Protein AF-A0A352WS04-F1 (afdb_monomer)

Mean predicted aligned error: 9.34 Å

Radius of gyration: 24.3 Å; Cα contacts (8 Å, |Δi|>4): 1238; chains: 1; bounding box: 63×73×70 Å

Sequence (441 aa):
SKTFYGIQNDFSSGEVSIPLNLPVKQGILLGFDGINWIYSYTLDSGSLLPIGPIYTYEANTTVKLPKCNLLLTGLHGNPDLAFYAWADKDGTFYYENDTVTVTERLTLTAVWAAVMSIDPTYGGGDSNGTAAKPYTSFNNAYLAMDSLLDTFSCKAAAFRFVGNQVWNLDDNTGSIYTYSSNQTYTDYQAKLMNLGVPVLYTANSDSTVVTLTSPGSVFYLAYNSDTMFDNITIEANTRKETRFMLGNYDYIFGTDFTFLTTYRTIGVDFSSTAKKNTTVRLYGGNFAFVYLGSSTSTRTCNLIIGDGISTPAVTNLTLGNLGAKNDNDVTIHSGTITNLIFAYIGTAQNVSANMTVTVKGGTIGYIKDYYFAYSTYGHMINSIRSLIFDGYTGQFTYQHLNIGTAAGVYGDYANGLDNVYCINGSSVKILSSPIYLKANP

pLDDT: mean 82.79, std 17.56, range [33.41, 98.62]

Secondary structure (DSSP, 8-state):
---EEEE---SSS---EEEE-----S----EE-SSSEE---BPPTT-SS-B--EEEE-TTEEEEPPP---EE--GGGPPPEEEEEEEETT--EE-TT-EEEESS-EEEEEEEEEEEEE-TT---S---SSTTS-BSSHHHHHHHHHHHHTTS--SEEEEEE-SSEEEETT--GGG-EEEE--SS-SS-EEEEPP-SS-EEEEESSTT-EEEEEESSS--EEE-SS-EEE-SEEEEEEESSSEEEE-SSS-EEE-TTEEEE-SS--EEEE-TT--SSEEEEEESS-EEEEEE---SSS-EEEEEEE--SS---EEEEEES--SSS-EEEEEEE-SSEEEEEE-S-SSSS----EEEEEEE-SSEEEEEES-SSS---S-TTTT-EEEEEEES-EEEEEEE---BT-STTS---B---BSEEEEETT-EEEE-SSPPPBP---

Structure (mmCIF, N/CA/C/O backbone):
data_AF-A0A352WS04-F1
#
_entry.id   AF-A0A352WS04-F1
#
loop_
_atom_site.group_PDB
_atom_site.id
_atom_site.type_symbol
_atom_site.label_atom_id
_atom_site.label_alt_id
_atom_site.label_comp_id
_atom_site.label_asym_id
_atom_site.label_entity_id
_atom_site.label_seq_id
_atom_site.pdbx_PDB_ins_code
_atom_site.Cartn_x
_atom_site.Cartn_y
_atom_site.Cartn_z
_atom_site.occupancy
_atom_site.B_iso_or_equiv
_atom_site.auth_seq_id
_atom_site.auth_comp_id
_atom_site.auth_asym_id
_atom_site.auth_atom_id
_atom_site.pdbx_PDB_model_num
ATOM 1 N N . SER A 1 1 ? -22.253 -28.556 28.122 1.00 35.38 1 SER A N 1
ATOM 2 C CA . SER A 1 1 ? -20.868 -28.913 27.763 1.00 35.38 1 SER A CA 1
ATOM 3 C C . SER A 1 1 ? -20.864 -29.359 26.312 1.00 35.38 1 SER A C 1
ATOM 5 O O . SER A 1 1 ? -21.661 -30.215 25.955 1.00 35.38 1 SER A O 1
ATOM 7 N N . LYS A 1 2 ? -20.064 -28.729 25.447 1.00 36.16 2 LYS A N 1
ATOM 8 C CA . LYS A 1 2 ? -19.828 -29.236 24.087 1.00 36.16 2 LYS A CA 1
ATOM 9 C C . LYS A 1 2 ? -18.553 -30.078 24.147 1.00 36.16 2 LYS A C 1
ATOM 11 O O . LYS A 1 2 ? -17.541 -29.578 24.629 1.00 36.16 2 LYS A O 1
ATOM 16 N N . THR A 1 3 ? -18.629 -31.345 23.753 1.00 35.47 3 THR A N 1
ATOM 17 C CA . THR A 1 3 ? -17.468 -32.243 23.675 1.00 35.47 3 THR A CA 1
ATOM 18 C C . THR A 1 3 ? -16.726 -31.956 22.374 1.00 35.47 3 THR A C 1
ATOM 20 O O . THR A 1 3 ? -17.348 -31.970 21.313 1.00 35.47 3 THR A O 1
ATOM 23 N N . PHE A 1 4 ? -15.427 -31.674 22.457 1.00 42.59 4 PHE A N 1
ATOM 24 C CA . PHE A 1 4 ? -14.572 -31.421 21.295 1.00 42.59 4 PHE A CA 1
ATOM 25 C C . PHE A 1 4 ? -13.685 -32.637 21.008 1.00 42.59 4 PHE A C 1
ATOM 27 O O . PHE A 1 4 ? -13.280 -33.353 21.927 1.00 42.59 4 PHE A O 1
ATOM 34 N N . TYR A 1 5 ? -13.378 -32.852 19.731 1.00 39.78 5 TYR A N 1
ATOM 35 C CA . TYR A 1 5 ? -12.506 -33.924 19.258 1.00 39.78 5 TYR A CA 1
ATOM 36 C C . TYR A 1 5 ? -11.221 -33.306 18.707 1.00 39.78 5 TYR A C 1
ATOM 38 O O . TYR A 1 5 ? -11.287 -32.393 17.888 1.00 39.78 5 TYR A O 1
ATOM 46 N N . GLY A 1 6 ? -10.070 -33.778 19.184 1.00 40.03 6 GLY A N 1
ATOM 47 C CA . GLY A 1 6 ? -8.765 -33.459 18.604 1.00 40.03 6 GLY A CA 1
ATOM 48 C C . GLY A 1 6 ? -8.324 -34.535 17.609 1.00 40.03 6 GLY A C 1
ATOM 49 O O . GLY A 1 6 ? -8.808 -35.670 17.664 1.00 40.03 6 GLY A O 1
ATOM 50 N N . ILE A 1 7 ? -7.385 -34.182 16.728 1.00 41.97 7 ILE A N 1
ATOM 51 C CA . ILE A 1 7 ? -6.683 -35.121 15.842 1.00 41.97 7 ILE A CA 1
ATOM 52 C C . ILE A 1 7 ? -5.253 -35.265 16.371 1.00 41.97 7 ILE A C 1
ATOM 54 O O . ILE A 1 7 ? -4.515 -34.284 16.443 1.00 41.97 7 ILE A O 1
ATOM 58 N N . GLN A 1 8 ? -4.861 -36.476 16.771 1.00 40.34 8 GLN A N 1
ATOM 59 C CA . GLN A 1 8 ? -3.458 -36.804 17.029 1.00 40.34 8 GLN A CA 1
ATOM 60 C C . GLN A 1 8 ? -2.796 -37.075 15.676 1.00 40.34 8 GLN A C 1
ATOM 62 O O . GLN A 1 8 ? -3.127 -38.069 15.037 1.00 40.34 8 GLN A O 1
ATOM 67 N N . ASN A 1 9 ? -1.914 -36.183 15.221 1.00 46.69 9 ASN A N 1
ATOM 68 C CA . ASN A 1 9 ? -1.273 -36.305 13.912 1.00 46.69 9 ASN A CA 1
ATOM 69 C C . ASN A 1 9 ? 0.219 -36.658 14.057 1.00 46.69 9 ASN A C 1
ATOM 71 O O . ASN A 1 9 ? 0.970 -35.900 14.670 1.00 46.69 9 ASN A O 1
ATOM 75 N N . ASP A 1 10 ? 0.635 -37.792 13.484 1.00 45.03 10 ASP A N 1
ATOM 76 C CA . ASP A 1 10 ? 2.040 -38.157 13.227 1.00 45.03 10 ASP A CA 1
ATOM 77 C C . ASP A 1 10 ? 2.341 -38.369 11.725 1.00 45.03 10 ASP A C 1
ATOM 79 O O . ASP A 1 10 ? 3.410 -38.858 11.363 1.00 45.03 10 ASP A O 1
ATOM 83 N N . PHE A 1 11 ? 1.416 -37.964 10.846 1.00 41.91 11 PHE A N 1
ATOM 84 C CA . PHE A 1 11 ? 1.462 -38.118 9.390 1.00 41.91 11 PHE A CA 1
ATOM 85 C C . PHE A 1 11 ? 1.582 -39.573 8.884 1.00 41.91 11 PHE A C 1
ATOM 87 O O . PHE A 1 11 ? 2.083 -39.800 7.780 1.00 41.91 11 PHE A O 1
ATOM 94 N N . SER A 1 12 ? 1.081 -40.565 9.631 1.00 39.47 12 SER A N 1
ATOM 95 C CA . SER A 1 12 ? 0.892 -41.944 9.151 1.00 39.47 12 SER A CA 1
ATOM 96 C C . SER A 1 12 ? -0.594 -42.321 8.980 1.00 39.47 12 SER A C 1
ATOM 98 O O . SER A 1 12 ? -1.491 -41.709 9.558 1.00 39.47 12 SER A O 1
ATOM 100 N N . SER A 1 13 ? -0.892 -43.317 8.132 1.00 42.56 13 SER A N 1
ATOM 101 C CA . SER A 1 13 ? -2.269 -43.766 7.879 1.00 42.56 13 SER A CA 1
ATOM 102 C C . SER A 1 13 ? -2.847 -44.504 9.094 1.00 42.56 13 SER A C 1
ATOM 104 O O . SER A 1 13 ? -2.429 -45.627 9.380 1.00 42.56 13 SER A O 1
ATOM 106 N N . GLY A 1 14 ? -3.835 -43.906 9.766 1.00 44.44 14 GLY A N 1
ATOM 107 C CA . GLY A 1 14 ? -4.525 -44.522 10.908 1.00 44.44 14 GLY A CA 1
ATOM 108 C C . GLY A 1 14 ? -5.168 -43.531 11.882 1.00 44.44 14 GLY A C 1
ATOM 109 O O . GLY A 1 14 ? -5.198 -43.802 13.077 1.00 44.44 14 GLY A O 1
ATOM 110 N N . GLU A 1 15 ? -5.642 -42.379 11.400 1.00 49.22 15 GLU A N 1
ATOM 111 C CA . GLU A 1 15 ? -6.114 -41.278 12.249 1.00 49.22 15 GLU A CA 1
ATOM 112 C C . GLU A 1 15 ? -7.290 -41.693 13.148 1.00 49.22 15 GLU A C 1
ATOM 114 O O . GLU A 1 15 ? -8.311 -42.207 12.684 1.00 49.22 15 GLU A O 1
ATOM 119 N N . VAL A 1 16 ? -7.158 -41.435 14.452 1.00 41.41 16 VAL A N 1
ATOM 120 C CA . VAL A 1 16 ? -8.208 -41.689 15.444 1.00 41.41 16 VAL A CA 1
ATOM 121 C C . VAL A 1 16 ? -8.626 -40.363 16.068 1.00 41.41 16 VAL A C 1
ATOM 123 O O . VAL A 1 16 ? -7.800 -39.625 16.606 1.00 41.41 16 VAL A O 1
ATOM 126 N N . SER A 1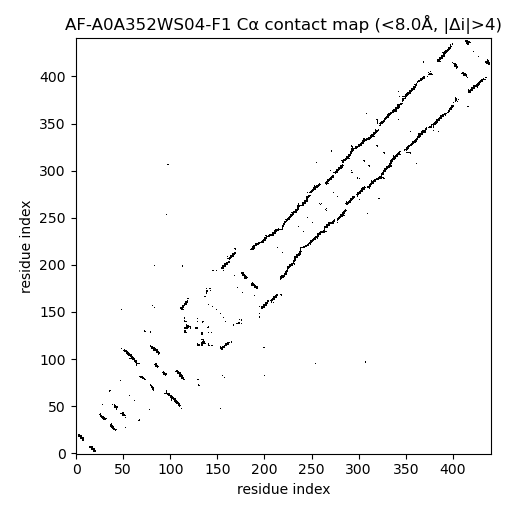 17 ? -9.923 -40.058 16.024 1.00 42.09 17 SER A N 1
ATOM 127 C CA . SER A 1 17 ? -10.487 -38.921 16.752 1.00 42.09 17 SER A CA 1
ATOM 128 C C . SER A 1 17 ? -10.456 -39.208 18.252 1.00 42.09 17 SER A C 1
ATOM 130 O O . SER A 1 17 ? -11.071 -40.171 18.714 1.00 42.09 17 SER A O 1
ATOM 132 N N . ILE A 1 18 ? -9.781 -38.359 19.025 1.00 43.59 18 ILE A N 1
ATOM 133 C CA . ILE A 1 18 ? -9.734 -38.474 20.487 1.00 43.59 18 ILE A CA 1
ATOM 134 C C . ILE A 1 18 ? -10.615 -37.395 21.126 1.00 43.59 18 ILE A C 1
ATOM 136 O O . ILE A 1 18 ? -10.429 -36.206 20.847 1.00 43.59 18 ILE A O 1
ATOM 140 N N . PRO A 1 19 ? -11.579 -37.771 21.989 1.00 38.88 19 PRO A N 1
ATOM 141 C CA . PRO A 1 19 ? -12.351 -36.803 22.753 1.00 38.88 19 PRO A CA 1
ATOM 142 C C . PRO A 1 19 ? -11.431 -36.093 23.750 1.00 38.88 19 PRO A C 1
ATOM 144 O O . PRO A 1 19 ? -10.864 -36.709 24.655 1.00 38.88 19 PRO A O 1
ATOM 147 N N . LEU A 1 20 ? -11.297 -34.778 23.597 1.00 43.94 20 LEU A N 1
ATOM 148 C CA . LEU A 1 20 ? -10.552 -33.946 24.531 1.00 43.94 20 LEU A CA 1
ATOM 149 C C . LEU A 1 20 ? -11.453 -33.645 25.732 1.00 43.94 20 LEU A C 1
ATOM 151 O O . LEU A 1 20 ? -12.211 -32.676 25.739 1.00 43.94 20 LEU A O 1
ATOM 155 N N . ASN A 1 21 ? -11.361 -34.477 26.771 1.00 41.16 21 ASN A N 1
ATOM 156 C CA . ASN A 1 21 ? -11.923 -34.184 28.093 1.00 41.16 21 ASN A CA 1
ATOM 157 C C . ASN A 1 21 ? -11.025 -33.182 28.831 1.00 41.16 21 ASN A C 1
ATOM 159 O O . ASN A 1 21 ? -10.409 -33.489 29.850 1.00 41.16 21 ASN A O 1
ATOM 163 N N . LEU A 1 22 ? -10.934 -31.970 28.289 1.00 40.34 22 LEU A N 1
ATOM 164 C CA . LEU A 1 22 ? -10.298 -30.844 28.954 1.00 40.34 22 LEU A CA 1
ATOM 165 C C . LEU A 1 22 ? -11.398 -29.909 29.467 1.00 40.34 22 LEU A C 1
ATOM 167 O O . LEU A 1 22 ? -12.300 -29.556 28.701 1.00 40.34 22 LEU A O 1
ATOM 171 N N . PRO A 1 23 ? -11.355 -29.467 30.737 1.00 39.56 23 PRO A N 1
ATOM 172 C CA . PRO A 1 23 ? -12.089 -28.277 31.123 1.00 39.56 23 PRO A CA 1
ATOM 173 C C . PRO A 1 23 ? -11.495 -27.132 30.303 1.00 39.56 23 PRO A C 1
ATOM 175 O O . PRO A 1 23 ? -10.398 -26.665 30.600 1.00 39.56 23 PRO A O 1
ATOM 178 N N . VAL A 1 24 ? -12.170 -26.739 29.219 1.00 38.41 24 VAL A N 1
ATOM 179 C CA . VAL A 1 24 ? -11.729 -25.628 28.373 1.00 38.41 24 VAL A CA 1
ATOM 180 C C . VAL A 1 24 ? -11.725 -24.378 29.244 1.00 38.41 24 VAL A C 1
ATOM 182 O O . VAL A 1 24 ? -12.765 -23.775 29.503 1.00 38.41 24 VAL A O 1
ATOM 185 N N . LYS A 1 25 ? -10.544 -24.007 29.731 1.00 36.50 25 LYS A N 1
ATOM 186 C CA . LYS A 1 25 ? -10.261 -22.630 30.097 1.00 36.50 25 LYS A CA 1
ATOM 187 C C . LYS A 1 25 ? -9.987 -21.892 28.789 1.00 36.50 25 LYS A C 1
ATOM 189 O O . LYS A 1 25 ? -9.344 -22.439 27.895 1.00 36.50 25 LYS A O 1
ATOM 194 N N . GLN A 1 26 ? -10.502 -20.672 28.683 1.00 37.03 26 GLN A N 1
ATOM 195 C CA . GLN A 1 26 ? -10.000 -19.663 27.747 1.00 37.03 26 GLN A CA 1
ATOM 196 C C . GLN A 1 26 ? -8.457 -19.761 27.662 1.00 37.03 26 GLN A C 1
ATOM 198 O O . GLN A 1 26 ? -7.835 -19.914 28.710 1.00 37.03 26 GLN A O 1
ATOM 203 N N . GLY A 1 27 ? -7.857 -19.754 26.460 1.00 44.34 27 GLY A N 1
ATOM 204 C CA . GLY A 1 27 ? -6.394 -19.670 26.258 1.00 44.34 27 GLY A CA 1
ATOM 205 C C . GLY A 1 27 ? -5.633 -20.909 25.755 1.00 44.34 27 GLY A C 1
ATOM 206 O O . GLY A 1 27 ? -4.414 -20.954 25.877 1.00 44.34 27 GLY A O 1
ATOM 207 N N . ILE A 1 28 ? -6.296 -21.920 25.194 1.00 42.84 28 ILE A N 1
ATOM 208 C CA . ILE A 1 28 ? -5.657 -23.040 24.478 1.00 42.84 28 ILE A CA 1
ATOM 209 C C . ILE A 1 28 ? -5.677 -22.797 22.954 1.00 42.84 28 ILE A C 1
ATOM 211 O O . ILE A 1 28 ? -6.720 -22.474 22.382 1.00 42.84 28 ILE A O 1
ATOM 215 N N . LEU A 1 29 ? -4.542 -22.994 22.280 1.00 47.81 29 LEU A N 1
ATOM 216 C CA . LEU A 1 29 ? -4.452 -23.075 20.816 1.00 47.81 29 LEU A CA 1
ATOM 217 C C . LEU A 1 29 ? -5.239 -24.313 20.333 1.00 47.81 29 LEU A C 1
ATOM 219 O O . LEU A 1 29 ? -4.918 -25.425 20.745 1.00 47.81 29 LEU A O 1
ATOM 223 N N . LEU A 1 30 ? -6.277 -24.146 19.505 1.00 50.44 30 LEU A N 1
ATOM 224 C CA . LEU A 1 30 ? -7.203 -25.240 19.164 1.00 50.44 30 LEU A CA 1
ATOM 225 C C . LEU A 1 30 ? -6.839 -25.990 17.868 1.00 50.44 30 LEU A C 1
ATOM 227 O O . LEU A 1 30 ? -7.354 -27.085 17.657 1.00 50.44 30 LEU A O 1
ATOM 231 N N . GLY A 1 31 ? -5.939 -25.459 17.033 1.00 46.34 31 GLY A N 1
ATOM 232 C CA . GLY A 1 31 ? -5.367 -26.175 15.879 1.00 46.34 31 GLY A CA 1
ATOM 233 C C . GLY A 1 31 ? -5.249 -25.326 14.611 1.00 46.34 31 GLY A C 1
ATOM 234 O O . GLY A 1 31 ? -5.646 -24.169 14.603 1.00 46.34 31 GLY A O 1
ATOM 235 N N . PHE A 1 32 ? -4.696 -25.902 13.543 1.00 42.16 32 PHE A N 1
ATOM 236 C CA . PHE A 1 32 ? -4.651 -25.344 12.183 1.00 42.16 32 PHE A CA 1
ATOM 237 C C . PHE A 1 32 ? -5.457 -26.267 11.273 1.00 42.16 32 PHE A C 1
ATOM 239 O O . PHE A 1 32 ? -5.222 -27.474 11.293 1.00 42.16 32 PHE A O 1
ATOM 246 N N . ASP A 1 33 ? -6.398 -25.732 10.498 1.00 43.03 33 ASP A N 1
ATOM 247 C CA . ASP A 1 33 ? -7.238 -26.533 9.593 1.00 43.03 33 ASP A CA 1
ATOM 248 C C . ASP A 1 33 ? -6.635 -26.702 8.184 1.00 43.03 33 ASP A C 1
ATOM 250 O O . ASP A 1 33 ? -7.248 -27.314 7.312 1.00 43.03 33 ASP A O 1
ATOM 254 N N . GLY A 1 34 ? -5.425 -26.177 7.959 1.00 33.41 34 GLY A N 1
ATOM 255 C CA . GLY A 1 34 ? -4.768 -26.151 6.651 1.00 33.41 34 GLY A CA 1
ATOM 256 C C . GLY A 1 34 ? -4.892 -24.813 5.914 1.00 33.41 34 GLY A C 1
ATOM 257 O O . GLY A 1 34 ? -4.144 -24.586 4.966 1.00 33.41 34 GLY A O 1
ATOM 258 N N . ILE A 1 35 ? -5.789 -23.920 6.348 1.00 38.94 35 ILE A N 1
ATOM 259 C CA . ILE A 1 35 ? -6.034 -22.596 5.747 1.00 38.94 35 ILE A CA 1
ATOM 260 C C . ILE A 1 35 ? -6.119 -21.511 6.833 1.00 38.94 35 ILE A C 1
ATOM 262 O O . ILE A 1 35 ? -5.556 -20.429 6.677 1.00 38.94 35 ILE A O 1
ATOM 266 N N . ASN A 1 36 ? -6.775 -21.810 7.951 1.00 38.94 36 ASN A N 1
ATOM 267 C CA . ASN A 1 36 ? -7.009 -20.935 9.088 1.00 38.94 36 ASN A CA 1
ATOM 268 C C . ASN A 1 36 ? -6.587 -21.618 10.390 1.00 38.94 36 ASN A C 1
ATOM 270 O O . ASN A 1 36 ? -6.599 -22.842 10.543 1.00 38.94 36 ASN A O 1
ATOM 274 N N . TRP A 1 37 ? -6.245 -20.805 11.376 1.00 49.81 37 TRP A N 1
ATOM 275 C CA . TRP A 1 37 ? -6.007 -21.273 12.734 1.00 49.81 37 TRP A CA 1
ATOM 276 C C . TRP A 1 37 ? -7.288 -21.164 13.571 1.00 49.81 37 TRP A C 1
ATOM 278 O O . TRP A 1 37 ? -8.078 -20.232 13.431 1.00 49.81 37 TRP A O 1
ATOM 288 N N . ILE A 1 38 ? -7.473 -22.124 14.472 1.00 50.22 38 ILE A N 1
ATOM 289 C CA . ILE A 1 38 ? -8.548 -22.195 15.457 1.00 50.22 38 ILE A CA 1
ATOM 290 C C . ILE A 1 38 ? -7.964 -21.732 16.798 1.00 50.22 38 ILE A C 1
ATOM 292 O O . ILE A 1 38 ? -7.017 -22.325 17.325 1.00 50.22 38 ILE A O 1
ATOM 296 N N . TYR A 1 39 ? -8.528 -20.668 17.371 1.00 51.56 39 TYR A N 1
ATOM 297 C CA . TYR A 1 39 ? -7.959 -19.979 18.533 1.00 51.56 39 TYR A CA 1
ATOM 298 C C . TYR A 1 39 ? -8.853 -20.075 19.775 1.00 51.56 39 TYR A C 1
ATOM 300 O O . TYR A 1 39 ? -10.080 -20.071 19.674 1.00 51.56 39 TYR A O 1
ATOM 308 N N . SER A 1 40 ? -8.247 -20.043 20.964 1.00 46.97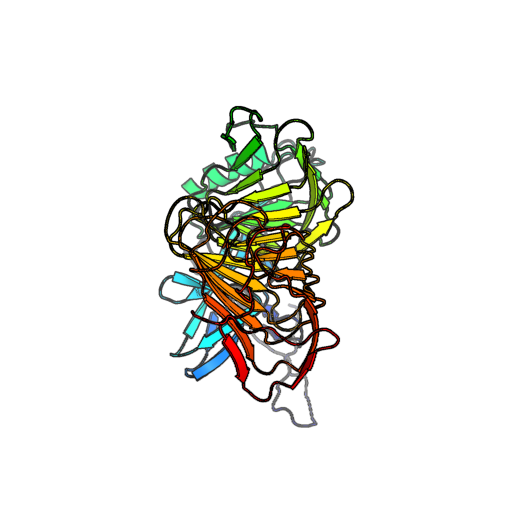 40 SER A N 1
ATOM 309 C CA . SER A 1 40 ? -8.909 -19.506 22.156 1.00 46.97 40 SER A CA 1
ATOM 310 C C . SER A 1 40 ? -7.958 -18.568 22.906 1.00 46.97 40 SER A C 1
ATOM 312 O O . SER A 1 40 ? -6.753 -18.798 22.939 1.00 46.97 40 SER A O 1
ATOM 314 N N . TYR A 1 41 ? -8.496 -17.484 23.462 1.00 49.88 41 TYR A N 1
ATOM 315 C CA . TYR A 1 41 ? -7.747 -16.398 24.106 1.00 49.88 41 TYR A CA 1
ATOM 316 C C . TYR A 1 41 ? -7.990 -16.404 25.620 1.00 49.88 41 TYR A C 1
ATOM 318 O O . TYR A 1 41 ? -9.112 -16.674 26.045 1.00 49.88 41 TYR A O 1
ATOM 326 N N . THR A 1 42 ? -6.972 -16.092 26.429 1.00 47.28 42 THR A N 1
ATOM 327 C CA . THR A 1 42 ? -7.119 -15.718 27.850 1.00 47.28 42 THR A CA 1
ATOM 328 C C . THR A 1 42 ? -7.073 -14.206 28.013 1.00 47.28 42 THR A C 1
ATOM 330 O O . THR A 1 42 ? -6.301 -13.520 27.347 1.00 47.28 42 THR A O 1
ATOM 333 N N . LEU A 1 43 ? -7.835 -13.694 28.976 1.00 50.94 43 LEU A N 1
ATOM 334 C CA . LEU A 1 43 ? -7.493 -12.457 29.671 1.00 50.94 43 LEU A CA 1
ATOM 335 C C . LEU A 1 43 ? -6.799 -12.879 30.969 1.00 50.94 43 LEU A C 1
ATOM 337 O O . LEU A 1 43 ? -7.402 -13.597 31.769 1.00 50.94 43 LEU A O 1
ATOM 341 N N . ASP A 1 44 ? -5.543 -12.480 31.182 1.00 51.31 44 ASP A N 1
ATOM 342 C CA . ASP A 1 44 ? -4.970 -12.557 32.530 1.00 51.31 44 ASP A CA 1
ATOM 343 C C . ASP A 1 44 ? -5.854 -11.733 33.470 1.00 51.31 44 ASP A C 1
ATOM 345 O O . ASP A 1 44 ? -6.400 -10.707 33.064 1.00 51.31 44 ASP A O 1
ATOM 349 N N . SER A 1 45 ? -6.004 -12.151 34.729 1.00 45.72 45 SER A N 1
ATOM 350 C CA . SER A 1 45 ? -6.955 -11.575 35.700 1.00 45.72 45 SER A CA 1
ATOM 351 C C . SER A 1 45 ? -6.708 -10.101 36.089 1.00 45.72 45 SER A C 1
ATOM 353 O O . SER A 1 45 ? -7.303 -9.612 37.043 1.00 45.72 45 SER A O 1
ATOM 355 N N . GLY A 1 46 ? -5.853 -9.388 35.355 1.00 52.00 46 GLY A N 1
ATOM 356 C CA . GLY A 1 46 ? -5.671 -7.937 35.403 1.00 52.00 46 GLY A CA 1
ATOM 357 C C . GLY A 1 46 ? -5.344 -7.292 34.046 1.00 52.00 46 GLY A C 1
ATOM 358 O O . GLY A 1 46 ? -5.028 -6.107 34.023 1.00 52.00 46 GLY A O 1
ATOM 359 N N . SER A 1 47 ? -5.394 -8.030 32.928 1.00 57.59 47 SER A N 1
ATOM 360 C CA . SER A 1 47 ? -5.113 -7.490 31.590 1.00 57.59 47 SER A CA 1
ATOM 361 C C . SER A 1 47 ? -6.401 -7.079 30.877 1.00 57.59 47 SER A C 1
ATOM 363 O O . SER A 1 47 ? -7.349 -7.859 30.789 1.00 57.59 47 SER A O 1
ATOM 365 N N . LEU A 1 48 ? -6.410 -5.865 30.321 1.00 62.62 48 LEU A N 1
ATOM 366 C CA . LEU A 1 48 ? -7.479 -5.372 29.443 1.00 62.62 48 LEU A CA 1
ATOM 367 C C . LEU A 1 48 ? -7.375 -5.936 28.015 1.00 62.62 48 LEU A C 1
ATOM 369 O O . LEU A 1 48 ? -8.348 -5.895 27.265 1.00 62.62 48 LEU A O 1
ATOM 373 N N . LEU A 1 49 ? -6.209 -6.475 27.645 1.00 69.75 49 LEU A N 1
ATOM 374 C CA . LEU A 1 49 ? -5.946 -7.050 26.328 1.00 69.75 49 LEU A CA 1
ATOM 375 C C . LEU A 1 49 ? -5.800 -8.576 26.410 1.00 69.75 49 LEU A C 1
ATOM 377 O O . LEU A 1 49 ? -5.193 -9.082 27.363 1.00 69.75 49 LEU A O 1
ATOM 381 N N . PRO A 1 50 ? -6.315 -9.322 25.417 1.00 65.94 50 PRO A N 1
ATOM 382 C CA . PRO A 1 50 ? -6.159 -10.763 25.372 1.00 65.94 50 PRO A CA 1
ATOM 383 C C . PRO A 1 50 ? -4.699 -11.141 25.132 1.00 65.94 50 PRO A C 1
ATOM 385 O O . PRO A 1 50 ? -4.014 -10.545 24.295 1.00 65.94 50 PRO A O 1
ATOM 388 N N . ILE A 1 51 ? -4.248 -12.192 25.815 1.00 62.91 51 ILE A N 1
ATOM 389 C CA . ILE A 1 51 ? -2.997 -12.880 25.498 1.00 62.91 51 ILE A CA 1
ATOM 390 C C . ILE A 1 51 ? -3.286 -13.689 24.239 1.00 62.91 51 ILE A C 1
ATOM 392 O O . ILE A 1 51 ? -3.758 -14.825 24.276 1.00 62.91 51 ILE A O 1
ATOM 396 N N . GLY A 1 52 ? -3.147 -13.007 23.106 1.00 60.16 52 GLY A N 1
ATOM 397 C CA . GLY A 1 52 ? -3.296 -13.595 21.787 1.00 60.16 52 GLY A CA 1
ATOM 398 C C . GLY A 1 52 ? -2.173 -14.590 21.495 1.00 60.16 52 GLY A C 1
ATOM 399 O O . GLY A 1 52 ? -1.225 -14.702 22.275 1.00 60.16 52 GLY A O 1
ATOM 400 N N . PRO A 1 53 ? -2.268 -15.328 20.380 1.00 63.38 53 PRO A N 1
ATOM 401 C CA . PRO A 1 53 ? -1.342 -16.415 20.085 1.00 63.38 53 PRO A CA 1
ATOM 402 C C . PRO A 1 53 ? 0.121 -15.947 20.092 1.00 63.38 53 PRO A C 1
ATOM 404 O O . PRO A 1 53 ? 0.443 -14.829 19.678 1.00 63.38 53 PRO A O 1
ATOM 407 N N . ILE A 1 54 ? 0.992 -16.833 20.575 1.00 69.69 54 ILE A N 1
ATOM 408 C CA . ILE A 1 54 ? 2.441 -16.645 20.631 1.00 69.69 54 ILE A CA 1
ATOM 409 C C . ILE A 1 54 ? 3.075 -17.626 19.648 1.00 69.69 54 ILE A C 1
ATOM 411 O O . ILE A 1 54 ? 2.777 -18.819 19.696 1.00 69.69 54 ILE A O 1
ATOM 415 N N . TYR A 1 55 ? 3.964 -17.138 18.787 1.00 70.00 55 TYR A N 1
ATOM 416 C CA . TYR A 1 55 ? 4.731 -17.965 17.857 1.00 70.00 55 TYR A CA 1
ATOM 417 C C . TYR A 1 55 ? 6.198 -17.914 18.220 1.00 70.00 55 TYR A C 1
ATOM 419 O O . TYR A 1 55 ? 6.712 -16.846 18.540 1.00 70.00 55 TYR A O 1
ATOM 427 N N . THR A 1 56 ? 6.888 -19.043 18.111 1.00 75.19 56 THR A N 1
ATOM 428 C CA . THR A 1 56 ? 8.342 -19.072 18.214 1.00 75.19 56 THR A CA 1
ATOM 429 C C . THR A 1 56 ? 8.927 -19.779 17.008 1.00 75.19 56 THR A C 1
ATOM 431 O O . THR A 1 56 ? 8.564 -20.914 16.710 1.00 75.19 56 THR A O 1
ATOM 434 N N . TYR A 1 57 ? 9.844 -19.095 16.337 1.00 76.62 57 TYR A N 1
ATOM 435 C CA . TYR A 1 57 ? 10.576 -19.598 15.188 1.00 76.62 57 TYR A CA 1
ATOM 436 C C . TYR A 1 57 ? 12.046 -19.775 15.554 1.00 76.62 57 TYR A C 1
ATOM 438 O O . TYR A 1 57 ? 12.633 -18.946 16.257 1.00 76.62 57 TYR A O 1
ATOM 446 N N . GLU A 1 58 ? 12.638 -20.870 15.085 1.00 80.19 58 GLU A N 1
ATOM 447 C CA . GLU A 1 58 ? 14.053 -21.156 15.301 1.00 80.19 58 GLU A CA 1
ATOM 448 C C . GLU A 1 58 ? 14.942 -20.317 14.378 1.00 80.19 58 GLU A C 1
ATOM 450 O O . GLU A 1 58 ? 14.532 -19.884 13.298 1.00 80.19 58 GLU A O 1
ATOM 455 N N . ALA A 1 59 ? 16.184 -20.103 14.809 1.00 80.62 59 ALA A N 1
ATOM 456 C CA . ALA A 1 59 ? 17.183 -19.381 14.033 1.00 80.62 59 ALA A CA 1
ATOM 457 C C . ALA A 1 59 ? 17.475 -20.059 12.681 1.00 80.62 59 ALA A C 1
ATOM 459 O O . ALA A 1 59 ? 17.415 -21.281 12.549 1.00 80.62 59 ALA A O 1
ATOM 460 N N . ASN A 1 60 ? 17.869 -19.248 11.702 1.00 82.12 60 ASN A N 1
ATOM 461 C CA . ASN A 1 60 ? 18.191 -19.616 10.321 1.00 82.12 60 ASN A CA 1
ATOM 462 C C . ASN A 1 60 ? 17.033 -20.263 9.549 1.00 82.12 60 ASN A C 1
ATOM 464 O O . ASN A 1 60 ? 17.253 -21.092 8.666 1.00 82.12 60 ASN A O 1
ATOM 468 N N . THR A 1 61 ? 15.799 -19.875 9.867 1.00 79.69 61 THR A N 1
ATOM 469 C CA . THR A 1 61 ? 14.604 -20.290 9.125 1.00 79.69 61 THR A CA 1
ATOM 470 C C . THR A 1 61 ? 14.036 -19.122 8.324 1.00 79.69 61 THR A C 1
ATOM 472 O O . THR A 1 61 ? 14.196 -17.962 8.694 1.00 79.69 61 THR A O 1
ATOM 475 N N . THR A 1 62 ? 13.366 -19.412 7.212 1.00 81.69 62 THR A N 1
ATOM 476 C CA . THR A 1 62 ? 12.535 -18.427 6.511 1.00 81.69 62 THR A CA 1
ATOM 477 C C . THR A 1 62 ? 11.086 -18.811 6.730 1.00 81.69 62 THR A C 1
ATOM 479 O O . THR A 1 62 ? 10.690 -19.934 6.421 1.00 81.69 62 THR A O 1
ATOM 482 N N . VAL A 1 63 ? 10.305 -17.891 7.287 1.00 81.12 63 VAL A N 1
ATOM 483 C CA . VAL A 1 63 ? 8.920 -18.144 7.686 1.00 81.12 63 VAL A CA 1
ATOM 484 C C . VAL A 1 63 ? 8.000 -17.120 7.047 1.00 81.12 63 VAL A C 1
ATOM 486 O O . VAL A 1 63 ? 8.353 -15.947 6.917 1.00 81.12 63 VAL A O 1
ATOM 489 N N . LYS A 1 64 ? 6.814 -17.572 6.644 1.00 82.62 64 LYS A N 1
ATOM 490 C CA . LYS A 1 64 ? 5.724 -16.691 6.233 1.00 82.62 64 LYS A CA 1
ATOM 491 C C . LYS A 1 64 ? 4.843 -16.433 7.442 1.00 82.62 64 LYS A C 1
ATOM 493 O O . LYS A 1 64 ? 4.415 -17.382 8.100 1.00 82.62 64 LYS A O 1
ATOM 498 N N . LEU A 1 65 ? 4.601 -15.165 7.748 1.00 83.62 65 LEU A N 1
ATOM 499 C CA . LEU A 1 65 ? 3.835 -14.816 8.931 1.00 83.62 65 LEU A CA 1
ATOM 500 C C . LEU A 1 65 ? 2.356 -15.157 8.772 1.00 83.62 65 LEU A C 1
ATOM 502 O O . LEU A 1 65 ? 1.775 -14.889 7.715 1.00 83.62 65 LEU A O 1
ATOM 506 N N . PRO A 1 66 ? 1.748 -15.757 9.809 1.00 73.88 66 PRO A N 1
ATOM 507 C CA . PRO A 1 66 ? 0.394 -16.264 9.719 1.00 73.88 66 PRO A CA 1
ATOM 508 C C . PRO A 1 66 ? -0.607 -15.120 9.588 1.00 73.88 66 PRO A C 1
ATOM 510 O O . PRO A 1 66 ? -0.457 -14.066 10.212 1.00 73.88 66 PRO A O 1
ATOM 513 N N . LYS A 1 67 ? -1.649 -15.388 8.802 1.00 73.50 67 LYS A N 1
ATOM 514 C CA . LYS A 1 67 ? -2.852 -14.568 8.704 1.00 73.50 67 LYS A CA 1
ATOM 515 C C . LYS A 1 67 ? -3.739 -14.780 9.935 1.00 73.50 67 LYS A C 1
ATOM 517 O O . LYS A 1 67 ? -3.856 -15.907 10.422 1.00 73.50 67 LYS A O 1
ATOM 522 N N . CYS A 1 68 ? -4.360 -13.718 10.430 1.00 69.50 68 CYS A N 1
ATOM 523 C CA . CYS A 1 68 ? -5.178 -13.677 11.633 1.00 69.50 68 CYS A CA 1
ATOM 524 C C . CYS A 1 68 ? -6.334 -12.666 11.477 1.00 69.50 68 CYS A C 1
ATOM 526 O O . CYS A 1 68 ? -6.359 -11.597 12.080 1.00 69.50 68 CYS A O 1
ATOM 528 N N . ASN A 1 69 ? -7.391 -13.064 10.767 1.00 67.56 69 ASN A N 1
ATOM 529 C CA . ASN A 1 69 ? -8.616 -12.266 10.624 1.00 67.56 69 ASN A CA 1
ATOM 530 C C . ASN A 1 69 ? -9.548 -12.404 11.849 1.00 67.56 69 ASN A C 1
ATOM 532 O O . ASN A 1 69 ? -10.687 -12.860 11.726 1.00 67.56 69 ASN A O 1
ATOM 536 N N . LEU A 1 70 ? -9.068 -12.063 13.052 1.00 71.62 70 LEU A N 1
ATOM 537 C CA . LEU A 1 70 ? -9.845 -12.195 14.291 1.00 71.62 70 LEU A CA 1
ATOM 538 C C . LEU A 1 70 ? -10.416 -10.853 14.768 1.00 71.62 70 LEU A C 1
ATOM 540 O O . LEU A 1 70 ? -9.674 -9.901 15.011 1.00 71.62 70 LEU A O 1
ATOM 544 N N . LEU A 1 71 ? -11.736 -10.829 14.982 1.00 77.56 71 LEU A N 1
ATOM 545 C CA . LEU A 1 71 ? -12.459 -9.773 15.692 1.00 77.56 71 LEU A CA 1
ATOM 546 C C . LEU A 1 71 ? -12.980 -10.325 17.024 1.00 77.56 71 LEU A C 1
ATOM 548 O O . LEU A 1 71 ? -13.713 -11.314 17.053 1.00 77.56 71 LEU A O 1
ATOM 552 N N . LEU A 1 72 ? -12.623 -9.670 18.121 1.00 77.75 72 LEU A N 1
ATOM 553 C CA . LEU A 1 72 ? -13.060 -10.002 19.471 1.00 77.75 72 LEU A CA 1
ATOM 554 C C . LEU A 1 72 ?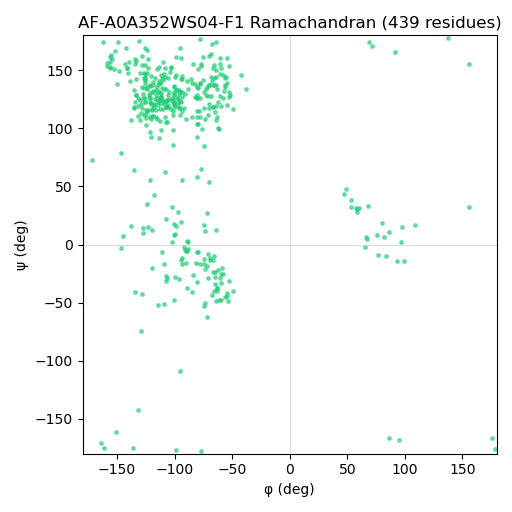 -14.077 -8.965 19.936 1.00 77.75 72 LEU A C 1
ATOM 556 O O . LEU A 1 72 ? -13.751 -7.788 20.039 1.00 77.75 72 LEU A O 1
ATOM 560 N N . THR A 1 73 ? -15.304 -9.393 20.223 1.00 76.31 73 THR A N 1
ATOM 561 C CA . THR A 1 73 ? -16.397 -8.468 20.545 1.00 76.31 73 THR A CA 1
ATOM 562 C C . THR A 1 73 ? -16.607 -8.312 22.048 1.00 76.31 73 THR A C 1
ATOM 564 O O . THR A 1 73 ? -16.840 -9.311 22.734 1.00 76.31 73 THR A O 1
ATOM 567 N N . GLY A 1 74 ? -16.597 -7.070 22.541 1.00 63.16 74 GLY A N 1
ATOM 568 C CA . GLY A 1 74 ? -17.120 -6.680 23.857 1.00 63.16 74 GLY A CA 1
ATOM 569 C C . GLY A 1 74 ? -16.597 -7.462 25.068 1.00 63.16 74 GLY A C 1
ATOM 570 O O . GLY A 1 74 ? -17.343 -7.686 26.027 1.00 63.16 74 GLY A O 1
ATOM 571 N N . LEU A 1 75 ? -15.347 -7.934 25.040 1.00 63.44 75 LEU A N 1
ATOM 572 C CA . LEU A 1 75 ? -14.808 -8.779 26.108 1.00 63.44 75 LEU A CA 1
ATOM 573 C C . LEU A 1 75 ? -14.717 -8.004 27.427 1.00 63.44 75 LEU A C 1
ATOM 575 O O . LEU A 1 75 ? -13.935 -7.073 27.549 1.00 63.44 75 LEU A O 1
ATOM 579 N N . HIS A 1 76 ? -15.507 -8.408 28.426 1.00 63.41 76 HIS A N 1
ATOM 580 C CA . HIS A 1 76 ? -15.513 -7.826 29.779 1.00 63.41 76 HIS A CA 1
ATOM 581 C C . HIS A 1 76 ? -15.821 -6.313 29.821 1.00 63.41 76 HIS A C 1
ATOM 583 O O . HIS A 1 76 ? -15.361 -5.612 30.717 1.00 63.41 76 HIS A O 1
ATOM 589 N N . GLY A 1 77 ? -16.618 -5.807 28.872 1.00 64.88 77 GLY A N 1
ATOM 590 C CA . GLY A 1 77 ? -16.954 -4.379 28.789 1.00 64.88 77 GLY A CA 1
ATOM 591 C C . GLY A 1 77 ? -15.895 -3.516 28.095 1.00 64.88 77 GLY A C 1
ATOM 592 O O . GLY A 1 77 ? -16.046 -2.298 28.062 1.00 64.88 77 GLY A O 1
ATOM 593 N N . ASN A 1 78 ? -14.858 -4.137 27.524 1.00 73.81 78 ASN A N 1
ATOM 594 C CA . ASN A 1 78 ? -13.871 -3.470 26.676 1.00 73.81 78 ASN A CA 1
ATOM 595 C C . ASN A 1 78 ? -14.438 -3.163 25.279 1.00 73.81 78 ASN A C 1
ATOM 597 O O . ASN A 1 78 ? -15.424 -3.793 24.870 1.00 73.81 78 ASN A O 1
ATOM 601 N N . PRO A 1 79 ? -13.811 -2.234 24.528 1.00 83.31 79 PRO A N 1
ATOM 602 C CA . PRO A 1 79 ? -14.084 -2.071 23.104 1.00 83.31 79 PRO A CA 1
ATOM 603 C C . PRO A 1 79 ? -13.893 -3.390 22.344 1.00 83.31 79 PRO A C 1
ATOM 605 O O . PRO A 1 79 ? -13.197 -4.304 22.798 1.00 83.31 79 PRO A O 1
ATOM 608 N N . ASP A 1 80 ? -14.487 -3.469 21.156 1.00 88.25 80 ASP A N 1
ATOM 609 C CA . ASP A 1 80 ? -14.159 -4.537 20.214 1.00 88.25 80 ASP A CA 1
ATOM 610 C C . ASP A 1 80 ? -12.662 -4.444 19.846 1.00 88.25 80 ASP A C 1
ATOM 612 O O . ASP A 1 80 ? -12.095 -3.350 19.790 1.00 88.25 80 ASP A O 1
ATOM 616 N N . LEU A 1 81 ? -12.011 -5.585 19.609 1.00 87.94 81 LEU A N 1
ATOM 617 C CA . LEU A 1 81 ? -10.587 -5.660 19.272 1.00 87.94 81 LEU A CA 1
ATOM 618 C C . LEU A 1 81 ? -10.377 -6.393 17.948 1.00 87.94 81 LEU A C 1
ATOM 620 O O . LEU A 1 81 ? -10.921 -7.478 17.752 1.00 87.94 81 LEU A O 1
ATOM 624 N N . ALA A 1 82 ? -9.544 -5.838 17.073 1.00 89.12 82 ALA A N 1
ATOM 625 C CA . ALA A 1 82 ? -9.112 -6.473 15.830 1.00 89.12 82 ALA A CA 1
ATOM 626 C C . ALA A 1 82 ? -7.622 -6.816 15.902 1.00 89.12 82 ALA A C 1
ATOM 628 O O . ALA A 1 82 ? -6.843 -6.089 16.521 1.00 89.12 82 ALA A O 1
ATOM 629 N N . PHE A 1 83 ? -7.209 -7.917 15.282 1.00 88.00 83 PHE A N 1
ATOM 630 C CA . PHE A 1 83 ? -5.787 -8.172 15.071 1.00 88.00 83 PHE A CA 1
ATOM 631 C C . PHE A 1 83 ? -5.191 -7.103 14.137 1.00 88.00 83 PHE A C 1
ATOM 633 O O . PHE A 1 83 ? -5.818 -6.721 13.153 1.00 88.00 83 PHE A O 1
ATOM 640 N N . TYR A 1 84 ? -3.995 -6.609 14.463 1.00 91.56 84 TYR A N 1
ATOM 641 C CA . TYR A 1 84 ? -3.273 -5.613 13.663 1.00 91.56 84 TYR A CA 1
ATOM 642 C C . TYR A 1 84 ? -1.980 -6.174 13.063 1.00 91.56 84 TYR A C 1
ATOM 644 O O . TYR A 1 84 ? -1.727 -6.036 11.870 1.00 91.56 84 TYR A O 1
ATOM 652 N N . ALA A 1 85 ? -1.134 -6.773 13.903 1.00 92.12 85 ALA A N 1
ATOM 653 C CA . ALA A 1 85 ? 0.187 -7.257 13.515 1.00 92.12 85 ALA A CA 1
ATOM 654 C C . ALA A 1 85 ? 0.734 -8.259 14.540 1.00 92.12 85 ALA A C 1
ATOM 656 O O . ALA A 1 85 ? 0.175 -8.454 15.621 1.00 92.12 85 ALA A O 1
ATOM 657 N N . TRP A 1 86 ? 1.880 -8.847 14.225 1.00 88.75 86 TRP A N 1
ATOM 658 C CA . TRP A 1 86 ? 2.729 -9.564 15.167 1.00 88.75 86 TRP A CA 1
ATOM 659 C C . TRP A 1 86 ? 3.793 -8.622 15.729 1.00 88.75 86 TRP A C 1
ATOM 661 O O . TRP A 1 86 ? 4.335 -7.807 14.992 1.00 88.75 86 TRP A O 1
ATOM 671 N N . ALA A 1 87 ? 4.137 -8.743 17.009 1.00 90.81 87 ALA A N 1
ATOM 672 C CA . ALA A 1 87 ? 5.238 -8.004 17.620 1.00 90.81 87 ALA A CA 1
ATOM 673 C C . ALA A 1 87 ? 6.247 -8.939 18.277 1.00 90.81 87 ALA A C 1
ATOM 675 O O . ALA A 1 87 ? 5.851 -9.850 19.013 1.00 90.81 87 ALA A O 1
ATOM 676 N N . ASP A 1 88 ? 7.535 -8.680 18.058 1.00 88.94 88 ASP A N 1
ATOM 677 C CA . ASP A 1 88 ? 8.588 -9.314 18.847 1.00 88.94 88 ASP A CA 1
ATOM 678 C C . ASP A 1 88 ? 8.748 -8.676 20.236 1.00 88.94 88 ASP A C 1
ATOM 680 O O . ASP A 1 88 ? 8.071 -7.708 20.602 1.00 88.94 88 ASP A O 1
ATOM 684 N N . LYS A 1 89 ? 9.656 -9.247 21.033 1.00 84.75 89 LYS A N 1
ATOM 685 C CA . LYS A 1 89 ? 9.982 -8.766 22.384 1.00 84.75 89 LYS A CA 1
ATOM 686 C C . LYS A 1 89 ? 10.506 -7.324 22.423 1.00 84.75 89 LYS A C 1
ATOM 688 O O . LYS A 1 89 ? 10.373 -6.679 23.460 1.00 84.75 89 LYS A O 1
ATOM 693 N N . ASP A 1 90 ? 11.089 -6.835 21.329 1.00 88.12 90 ASP A N 1
ATOM 694 C CA . ASP A 1 90 ? 11.666 -5.494 21.226 1.00 88.12 90 ASP A CA 1
ATOM 695 C C . ASP A 1 90 ? 10.624 -4.489 20.689 1.00 88.12 90 ASP A C 1
ATOM 697 O O . ASP A 1 90 ? 10.873 -3.286 20.626 1.00 88.12 90 ASP A O 1
ATOM 701 N N . GLY A 1 91 ? 9.416 -4.972 20.370 1.00 86.56 91 GLY A N 1
ATOM 702 C CA . GLY A 1 91 ? 8.293 -4.174 19.897 1.00 86.56 91 GLY A CA 1
ATOM 703 C C . GLY A 1 91 ? 8.286 -3.949 18.388 1.00 86.56 91 GLY A C 1
ATOM 704 O O . GLY A 1 91 ? 7.486 -3.143 17.916 1.00 86.56 91 GLY A O 1
ATOM 705 N N . THR A 1 92 ? 9.131 -4.648 17.626 1.00 90.38 92 THR A N 1
ATOM 706 C CA . THR A 1 92 ? 9.131 -4.563 16.162 1.00 90.38 92 THR A CA 1
ATOM 707 C C . THR A 1 92 ? 7.883 -5.235 15.618 1.00 90.38 92 THR A C 1
ATOM 709 O O . THR A 1 92 ? 7.599 -6.385 15.958 1.00 90.38 92 THR A O 1
ATOM 712 N N . PHE A 1 93 ? 7.146 -4.525 14.764 1.00 92.50 93 PHE A N 1
ATOM 713 C CA . PHE A 1 93 ? 5.977 -5.079 14.097 1.00 92.50 93 PHE A CA 1
ATOM 714 C C . PHE A 1 93 ? 6.344 -5.841 12.837 1.00 92.50 93 PHE A C 1
ATOM 716 O O . PHE A 1 93 ? 7.144 -5.390 12.016 1.00 92.50 93 PHE A O 1
ATOM 723 N N . TYR A 1 94 ? 5.670 -6.969 12.677 1.00 90.19 94 TYR A N 1
ATOM 724 C CA . TYR A 1 94 ? 5.696 -7.784 11.488 1.00 90.19 94 TYR A CA 1
ATOM 725 C C . TYR A 1 94 ? 4.266 -8.066 11.052 1.00 90.19 94 TYR A C 1
ATOM 727 O O . TYR A 1 94 ? 3.401 -8.378 11.874 1.00 90.19 94 TYR A O 1
ATOM 735 N N . TYR A 1 95 ? 4.010 -7.947 9.759 1.00 89.94 95 TYR A N 1
ATOM 736 C CA . TYR A 1 95 ? 2.650 -7.967 9.246 1.00 89.94 95 TYR A CA 1
ATOM 737 C C . TYR A 1 95 ? 2.287 -9.345 8.714 1.00 89.94 95 TYR A C 1
ATOM 739 O O . TYR A 1 95 ? 3.145 -10.191 8.466 1.00 89.94 95 TYR A O 1
ATOM 747 N N . GLU A 1 96 ? 0.995 -9.600 8.572 1.00 84.00 96 GLU A N 1
ATOM 748 C CA . GLU A 1 96 ? 0.536 -10.844 7.965 1.00 84.00 96 GLU A CA 1
ATOM 749 C C . GLU A 1 96 ? 1.140 -11.005 6.571 1.00 84.00 96 GLU A C 1
ATOM 751 O O . GLU A 1 96 ? 1.298 -10.031 5.834 1.00 84.00 96 GLU A O 1
ATOM 756 N N . ASN A 1 97 ? 1.474 -12.243 6.213 1.00 81.25 97 ASN A N 1
ATOM 757 C CA . ASN A 1 97 ? 2.065 -12.604 4.927 1.00 81.25 97 ASN A CA 1
ATOM 758 C C . ASN A 1 97 ? 3.473 -12.051 4.644 1.00 81.25 97 ASN A C 1
ATOM 760 O O . ASN A 1 97 ? 4.059 -12.433 3.626 1.00 81.25 97 ASN A O 1
ATOM 764 N N . ASP A 1 98 ? 4.066 -11.250 5.539 1.00 85.25 98 ASP A N 1
ATOM 765 C CA . ASP A 1 98 ? 5.492 -10.930 5.454 1.00 85.25 98 ASP A CA 1
ATOM 766 C C . ASP A 1 98 ? 6.308 -12.234 5.454 1.00 85.25 98 ASP A C 1
ATOM 768 O O . ASP A 1 98 ? 6.048 -13.172 6.216 1.00 85.25 98 ASP A O 1
ATOM 772 N N . THR A 1 99 ? 7.314 -12.289 4.583 1.00 84.12 99 THR A N 1
ATOM 773 C CA . THR A 1 99 ? 8.324 -13.350 4.604 1.00 84.12 99 THR A CA 1
ATOM 774 C C . THR A 1 99 ? 9.524 -12.852 5.390 1.00 84.12 99 THR A C 1
ATOM 776 O O . THR A 1 99 ? 10.178 -11.890 4.990 1.00 84.12 99 THR A O 1
ATOM 779 N N . VAL A 1 100 ? 9.825 -13.517 6.501 1.00 85.56 100 VAL A N 1
ATOM 780 C CA . VAL A 1 100 ? 10.890 -13.121 7.424 1.00 85.56 100 VAL A CA 1
ATOM 781 C C . VAL A 1 100 ? 11.971 -14.189 7.432 1.00 85.56 100 VAL A C 1
ATOM 783 O O . VAL A 1 100 ? 11.699 -15.361 7.691 1.00 85.56 100 VAL A O 1
ATOM 786 N N . THR A 1 101 ? 13.213 -13.780 7.179 1.00 88.25 101 THR A N 1
ATOM 787 C CA . THR A 1 101 ? 14.384 -14.612 7.468 1.00 88.25 101 THR A CA 1
ATOM 788 C C . THR A 1 101 ? 14.773 -14.402 8.924 1.00 88.25 101 THR A C 1
ATOM 790 O O . THR A 1 101 ? 15.253 -13.340 9.311 1.00 88.25 101 THR A O 1
ATOM 793 N N . VAL A 1 102 ? 14.542 -15.429 9.729 1.00 83.06 102 VAL A N 1
ATOM 794 C CA . VAL A 1 102 ? 14.799 -15.469 11.163 1.00 83.06 102 VAL A CA 1
ATOM 795 C C . VAL A 1 102 ? 16.285 -15.743 11.366 1.00 83.06 102 VAL A C 1
ATOM 797 O O . VAL A 1 102 ? 16.738 -16.865 11.174 1.00 83.06 102 VAL A O 1
ATOM 800 N N . THR A 1 103 ? 17.072 -14.728 11.717 1.00 87.38 103 THR A N 1
ATOM 801 C CA . THR A 1 103 ? 18.522 -14.887 11.952 1.00 87.38 103 THR A CA 1
ATOM 802 C C . THR A 1 103 ? 18.826 -15.439 13.343 1.00 87.38 103 THR A C 1
ATOM 804 O O . THR A 1 103 ? 19.769 -16.201 13.523 1.00 87.38 103 THR A O 1
ATOM 807 N N . GLU A 1 104 ? 17.991 -15.097 14.319 1.00 84.94 104 GLU A N 1
ATOM 808 C CA . GLU A 1 104 ? 18.040 -15.562 15.704 1.00 84.94 104 GLU A CA 1
ATOM 809 C C . GLU A 1 104 ? 16.632 -15.963 16.149 1.00 84.94 104 GLU A C 1
ATOM 811 O O . GLU A 1 104 ? 15.659 -15.525 15.541 1.00 84.94 104 GLU A O 1
ATOM 816 N N . ARG A 1 105 ? 16.508 -16.779 17.205 1.00 81.56 105 ARG A N 1
ATOM 817 C CA . ARG A 1 105 ? 15.210 -17.263 17.707 1.00 81.56 105 ARG A CA 1
ATOM 818 C C . ARG A 1 105 ? 14.224 -16.100 17.880 1.00 81.56 105 ARG A C 1
ATOM 820 O O . ARG A 1 105 ? 14.427 -15.233 18.728 1.00 81.56 105 ARG A O 1
ATOM 827 N N . LEU A 1 106 ? 13.130 -16.127 17.124 1.00 79.56 106 LEU A N 1
ATOM 828 C CA . LEU A 1 106 ? 12.137 -15.055 17.073 1.00 79.56 106 LEU A CA 1
ATOM 829 C C . LEU A 1 106 ? 10.868 -15.501 17.786 1.00 79.56 106 LEU A C 1
ATOM 831 O O . LEU A 1 106 ? 10.284 -16.518 17.425 1.00 79.56 106 LEU A O 1
ATOM 835 N N . THR A 1 107 ? 10.433 -14.742 18.792 1.00 82.12 107 THR A N 1
ATOM 836 C CA . THR A 1 107 ? 9.131 -14.949 19.440 1.00 82.12 107 THR A CA 1
ATOM 837 C C . THR A 1 107 ? 8.219 -13.778 19.136 1.00 82.12 107 THR A C 1
ATOM 839 O O . THR A 1 107 ? 8.602 -12.639 19.385 1.00 82.12 107 THR A O 1
ATOM 842 N N . LEU A 1 108 ? 7.030 -14.069 18.617 1.00 82.75 108 LEU A N 1
ATOM 843 C CA . LEU A 1 108 ? 6.035 -13.093 18.202 1.00 82.75 108 LEU A CA 1
ATOM 844 C C . LEU A 1 108 ? 4.761 -13.224 19.024 1.00 82.75 108 LEU A C 1
ATOM 846 O O . LEU A 1 108 ? 4.323 -14.329 19.329 1.00 82.75 108 LEU A O 1
ATOM 850 N N . THR A 1 109 ? 4.148 -12.088 19.324 1.00 82.94 109 THR A N 1
ATOM 851 C CA . THR A 1 109 ? 2.881 -11.971 20.050 1.00 82.94 109 THR A CA 1
ATOM 852 C C . THR A 1 109 ? 1.888 -11.148 19.240 1.00 82.94 109 THR A C 1
ATOM 854 O O . THR A 1 109 ? 2.290 -10.249 18.502 1.00 82.94 109 THR A O 1
ATOM 857 N N . ALA A 1 110 ? 0.596 -11.460 19.340 1.00 83.69 110 ALA A N 1
ATOM 858 C CA . ALA A 1 110 ? -0.433 -10.696 18.640 1.00 83.69 110 ALA A CA 1
ATOM 859 C C . ALA A 1 110 ? -0.541 -9.260 19.176 1.00 83.69 110 ALA A C 1
ATOM 861 O O . ALA A 1 110 ? -0.570 -9.029 20.387 1.00 83.69 110 ALA A O 1
ATOM 862 N N . VAL A 1 111 ? -0.668 -8.304 18.262 1.00 88.88 111 VAL A N 1
ATOM 863 C CA . VAL A 1 111 ? -0.976 -6.905 18.547 1.00 88.88 111 VAL A CA 1
ATOM 864 C C . VAL A 1 111 ? -2.447 -6.663 18.243 1.00 88.88 111 VAL A C 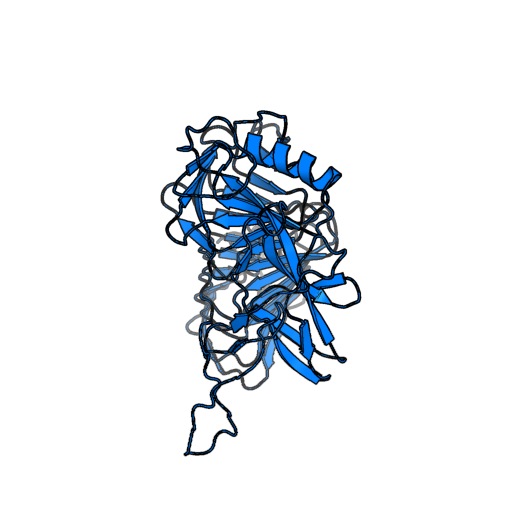1
ATOM 866 O O . VAL A 1 111 ? -2.900 -6.891 17.122 1.00 88.88 111 VAL A O 1
ATOM 869 N N . TRP A 1 112 ? -3.178 -6.179 19.244 1.00 88.81 112 TRP A N 1
ATOM 870 C CA . TRP A 1 112 ? -4.601 -5.866 19.137 1.00 88.81 112 TRP A CA 1
ATOM 871 C C . TRP A 1 112 ? -4.825 -4.367 18.946 1.00 88.81 112 TRP A C 1
ATOM 873 O O . TRP A 1 112 ? -4.238 -3.545 19.658 1.00 88.81 112 TRP A O 1
ATOM 883 N N . ALA A 1 113 ? -5.710 -4.035 18.013 1.00 92.62 113 ALA A N 1
ATOM 884 C CA . ALA A 1 113 ? -6.228 -2.701 17.782 1.00 92.62 113 ALA A CA 1
ATOM 885 C C . ALA A 1 113 ? -7.599 -2.532 18.442 1.00 92.62 113 ALA A C 1
ATOM 887 O O . ALA A 1 113 ? -8.469 -3.384 18.259 1.00 92.62 113 ALA A O 1
ATOM 888 N N . ALA A 1 114 ? -7.810 -1.429 19.164 1.00 94.00 114 ALA A N 1
ATOM 889 C CA . ALA A 1 114 ? -9.155 -1.039 19.588 1.00 94.00 114 ALA A CA 1
ATOM 890 C C . ALA A 1 114 ? -9.994 -0.659 18.366 1.00 94.00 114 ALA A C 1
ATOM 892 O O . ALA A 1 114 ? -9.490 0.008 17.465 1.00 94.00 114 ALA A O 1
ATOM 893 N N . VAL A 1 115 ? -11.254 -1.087 18.317 1.00 95.06 115 VAL A N 1
ATOM 894 C CA . VAL A 1 115 ? -12.123 -0.924 17.146 1.00 95.06 115 VAL A CA 1
ATOM 895 C C . VAL A 1 115 ? -13.193 0.135 17.395 1.00 95.06 115 VAL A C 1
ATOM 897 O O . VAL A 1 115 ? -13.899 0.090 18.400 1.00 95.06 115 VAL A O 1
ATOM 900 N N . MET A 1 116 ? -13.374 1.025 16.418 1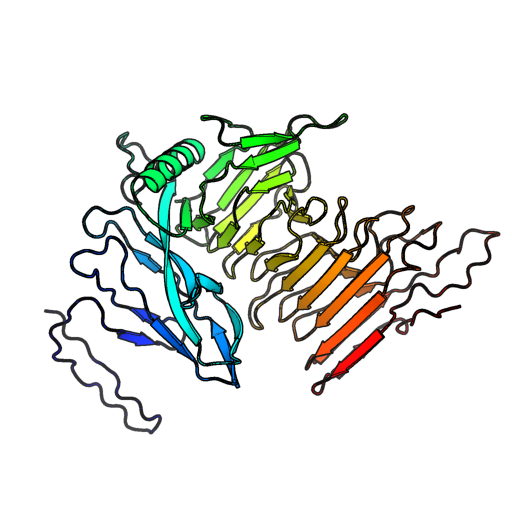.00 96.25 116 MET A N 1
ATOM 901 C CA . MET A 1 116 ? -14.573 1.849 16.261 1.00 96.25 116 MET A CA 1
ATOM 902 C C . MET A 1 116 ? -15.318 1.431 14.992 1.00 96.25 116 MET A C 1
ATOM 904 O O . MET A 1 116 ? -14.803 1.546 13.878 1.00 96.25 116 MET A O 1
ATOM 908 N N . SER A 1 117 ? -16.539 0.926 15.164 1.00 95.88 117 SER A N 1
ATOM 909 C CA . SER A 1 117 ? -17.419 0.515 14.072 1.00 95.88 117 SER A CA 1
ATOM 910 C C . SER A 1 117 ? -18.231 1.690 13.531 1.00 95.88 117 SER A C 1
ATOM 912 O O . SER A 1 117 ? -18.690 2.544 14.295 1.00 95.88 117 SER A O 1
ATOM 914 N N . ILE A 1 118 ? -18.428 1.707 12.212 1.00 97.25 118 ILE A N 1
ATOM 915 C CA . ILE A 1 118 ? -19.109 2.780 11.486 1.00 97.25 118 ILE A CA 1
ATOM 916 C C . ILE A 1 118 ? -20.208 2.184 10.605 1.00 97.25 118 ILE A C 1
ATOM 918 O O . ILE A 1 118 ? -19.915 1.425 9.679 1.00 97.25 118 ILE A O 1
ATOM 922 N N . ASP A 1 119 ? -21.455 2.551 10.883 1.00 96.12 119 ASP A N 1
ATOM 923 C CA . ASP A 1 119 ? -22.648 2.158 10.133 1.00 96.12 119 ASP A CA 1
ATOM 924 C C . ASP A 1 119 ? -23.570 3.381 9.976 1.00 96.12 119 ASP A C 1
ATOM 926 O O . ASP A 1 119 ? -24.214 3.796 10.948 1.00 96.12 119 ASP A O 1
ATOM 930 N N . PRO A 1 120 ? -23.673 3.974 8.775 1.00 93.81 120 PRO A N 1
ATOM 931 C CA . PRO A 1 120 ? -24.509 5.153 8.553 1.00 93.81 120 PRO A CA 1
ATOM 932 C C . PRO A 1 120 ? -26.012 4.878 8.714 1.00 93.81 120 PRO A C 1
ATOM 934 O O . PRO A 1 120 ? -26.797 5.820 8.796 1.00 93.81 120 PRO A O 1
ATOM 937 N N . THR A 1 121 ? -26.432 3.610 8.760 1.00 94.50 121 THR A N 1
ATOM 938 C CA . THR A 1 121 ? -27.840 3.214 8.907 1.00 94.50 121 THR A CA 1
ATOM 939 C C . THR A 1 121 ? -28.271 3.044 10.365 1.00 94.50 121 THR A C 1
ATOM 941 O O . THR A 1 121 ? -29.457 2.849 10.641 1.00 94.50 121 THR A O 1
ATOM 944 N N . TYR A 1 122 ? -27.337 3.152 11.317 1.00 95.06 122 TYR A N 1
ATOM 945 C CA . TYR A 1 122 ? -27.635 2.985 12.734 1.00 95.06 122 TYR A CA 1
ATOM 946 C C . TYR A 1 122 ? -28.545 4.096 13.280 1.00 95.06 122 TYR A C 1
ATOM 948 O O . TYR A 1 122 ? -28.182 5.269 13.311 1.00 95.06 122 TYR A O 1
ATOM 956 N N . GLY A 1 123 ? -29.733 3.716 13.763 1.00 92.25 123 GLY A N 1
ATOM 957 C CA . GLY A 1 123 ? -30.749 4.646 14.275 1.00 92.25 123 GLY A CA 1
ATOM 958 C C . GLY A 1 123 ? -30.855 4.745 15.802 1.00 92.25 123 GLY A C 1
ATOM 959 O O . GLY A 1 123 ? -31.746 5.433 16.291 1.00 92.25 123 GLY A O 1
ATOM 960 N N . GLY A 1 124 ? -30.007 4.041 16.564 1.00 87.06 124 GLY A N 1
ATOM 961 C CA . GLY A 1 124 ? -30.176 3.880 18.019 1.00 87.06 124 GLY A CA 1
ATOM 962 C C . GLY A 1 124 ? -29.856 5.117 18.866 1.00 87.06 124 GLY A C 1
ATOM 963 O O . GLY A 1 124 ? -30.334 5.225 19.991 1.00 87.06 124 GLY A O 1
ATOM 964 N N . GLY A 1 125 ? -29.076 6.069 18.337 1.00 88.81 125 GLY A N 1
ATOM 965 C CA . GLY A 1 125 ? -28.732 7.323 19.028 1.00 88.81 125 GLY A CA 1
ATOM 966 C C . GLY A 1 125 ? -27.846 7.171 20.277 1.00 88.81 125 GLY A C 1
ATOM 967 O O . GLY A 1 125 ? -27.573 8.158 20.952 1.00 88.81 125 GLY A O 1
ATOM 968 N N . ASP A 1 126 ? -27.387 5.958 20.581 1.00 92.56 126 ASP A N 1
ATOM 969 C CA . ASP A 1 126 ? -26.621 5.574 21.771 1.00 92.56 126 ASP A CA 1
ATOM 970 C C . ASP A 1 126 ? -25.279 4.904 21.406 1.00 92.56 126 ASP A C 1
ATOM 972 O O . ASP A 1 126 ? -24.818 3.978 22.081 1.00 92.56 126 ASP A O 1
ATOM 976 N N . SER A 1 127 ? -24.667 5.356 20.307 1.00 93.06 127 SER A N 1
ATOM 977 C CA . SER A 1 127 ? -23.413 4.823 19.769 1.00 93.06 127 SER A CA 1
ATOM 978 C C . SER A 1 127 ? -22.299 4.772 20.818 1.00 93.06 127 SER A C 1
ATOM 980 O O . SER A 1 127 ? -22.010 5.765 21.485 1.00 93.06 127 SER A O 1
ATOM 982 N N . ASN A 1 128 ? -21.635 3.620 20.916 1.00 90.44 128 ASN A N 1
ATOM 983 C CA . ASN A 1 128 ? -20.451 3.412 21.756 1.00 90.44 128 ASN A CA 1
ATOM 984 C C . ASN A 1 128 ? -19.266 2.812 20.979 1.00 90.44 128 ASN A C 1
ATOM 986 O O . ASN A 1 128 ? -18.301 2.358 21.587 1.00 90.44 128 ASN A O 1
ATOM 990 N N . GLY A 1 129 ? -19.366 2.752 19.648 1.00 89.94 129 GLY A N 1
ATOM 991 C CA . GLY A 1 129 ? -18.301 2.279 18.765 1.00 89.94 129 GLY A CA 1
ATOM 992 C C . GLY A 1 129 ? -18.218 0.764 18.590 1.00 89.94 129 GLY A C 1
ATOM 993 O O . GLY A 1 129 ? -17.518 0.303 17.691 1.00 89.94 129 GLY A O 1
ATOM 994 N N . THR A 1 130 ? -18.954 -0.026 19.373 1.00 89.69 130 THR A N 1
ATOM 995 C CA . THR A 1 130 ? -19.027 -1.483 19.165 1.00 89.69 130 THR A CA 1
ATOM 996 C C . THR A 1 130 ? -19.799 -1.825 17.893 1.00 89.69 130 THR A C 1
ATOM 998 O O . THR A 1 130 ? -20.597 -1.027 17.398 1.00 89.69 130 THR A O 1
ATOM 1001 N N . ALA A 1 131 ? -19.643 -3.051 17.394 1.00 87.06 131 ALA A N 1
ATOM 1002 C CA . ALA A 1 131 ? -20.422 -3.548 16.262 1.00 87.06 131 ALA A CA 1
ATOM 1003 C C . ALA A 1 131 ? -21.948 -3.507 16.499 1.00 87.06 131 ALA A C 1
ATOM 1005 O O . ALA A 1 131 ? -22.707 -3.440 15.536 1.00 87.06 131 ALA A O 1
ATOM 1006 N N . ALA A 1 132 ? -22.402 -3.542 17.759 1.00 88.00 132 ALA A N 1
ATOM 1007 C CA . ALA A 1 132 ? -23.821 -3.473 18.116 1.00 88.00 132 ALA A CA 1
ATOM 1008 C C . ALA A 1 132 ? -24.364 -2.036 18.204 1.00 88.00 132 ALA A C 1
ATOM 1010 O O . ALA A 1 132 ? -25.563 -1.835 18.023 1.00 88.00 132 ALA A O 1
ATOM 1011 N N . LYS A 1 133 ? -23.501 -1.053 18.499 1.00 92.56 133 LYS A N 1
ATOM 1012 C CA . LYS A 1 133 ? -23.856 0.374 18.589 1.00 92.56 133 LYS A CA 1
ATOM 1013 C C . LYS A 1 133 ? -22.805 1.240 17.874 1.00 92.56 133 LYS A C 1
ATOM 1015 O O . LYS A 1 133 ? -22.086 2.008 18.529 1.00 92.56 133 LYS A O 1
ATOM 1020 N N . PRO A 1 134 ? -22.669 1.089 16.546 1.00 95.06 134 PRO A N 1
ATOM 1021 C CA . PRO A 1 134 ? -21.662 1.791 15.756 1.00 95.06 134 PRO A CA 1
ATOM 1022 C C . PRO A 1 134 ? -21.944 3.297 15.680 1.00 95.06 134 PRO A C 1
ATOM 1024 O O . PRO A 1 134 ? -23.051 3.760 15.963 1.00 95.06 134 PRO A O 1
ATOM 1027 N N . TYR A 1 135 ? -20.944 4.077 15.276 1.00 96.25 135 TYR A N 1
ATOM 1028 C CA . TYR A 1 135 ? -21.125 5.484 14.911 1.00 96.25 135 TYR A CA 1
ATOM 1029 C C . TYR A 1 135 ? -21.686 5.611 13.492 1.00 96.25 135 TYR A C 1
ATOM 1031 O O . TYR A 1 135 ? -21.407 4.785 12.631 1.00 96.25 135 TYR A O 1
ATOM 1039 N N . THR A 1 136 ? -22.431 6.679 13.213 1.00 94.81 136 THR A N 1
ATOM 1040 C CA . THR A 1 136 ? -23.067 6.901 11.899 1.00 94.81 136 THR A CA 1
ATOM 1041 C C . THR A 1 136 ? -22.192 7.639 10.885 1.00 94.81 136 THR A C 1
ATOM 1043 O O . THR A 1 136 ? -22.586 7.819 9.736 1.00 94.81 136 THR A O 1
ATOM 1046 N N . SER A 1 137 ? -20.999 8.079 11.287 1.00 94.44 137 SER A N 1
ATOM 1047 C CA . SER A 1 137 ? -20.058 8.801 10.426 1.00 94.44 137 SER A CA 1
ATOM 1048 C C . SER A 1 137 ? -18.623 8.501 10.833 1.00 94.44 137 SER A C 1
ATOM 1050 O O . SER A 1 137 ? -18.348 8.374 12.032 1.00 94.44 137 SER A O 1
ATOM 1052 N N . PHE A 1 138 ? -17.710 8.518 9.864 1.00 96.31 138 PHE A N 1
ATOM 1053 C CA . PHE A 1 138 ? -16.279 8.381 10.118 1.00 96.31 138 PHE A CA 1
ATOM 1054 C C . PHE A 1 138 ? -15.753 9.430 11.109 1.00 96.31 138 PHE A C 1
ATOM 1056 O O . PHE A 1 138 ? -15.069 9.071 12.061 1.00 96.31 138 PHE A O 1
ATOM 1063 N N . ASN A 1 139 ? -16.131 10.703 10.957 1.00 95.56 139 ASN A N 1
ATOM 1064 C CA . ASN A 1 139 ? -15.631 11.789 11.805 1.00 95.56 139 ASN A CA 1
ATOM 1065 C C . ASN A 1 139 ? -15.952 11.580 13.290 1.00 95.56 139 ASN A C 1
ATOM 1067 O O . ASN A 1 139 ? -15.060 11.662 14.131 1.00 95.56 139 ASN A O 1
ATOM 1071 N N . ASN A 1 140 ? -17.202 11.237 13.614 1.00 95.00 140 ASN A N 1
ATOM 1072 C CA . ASN A 1 140 ? -17.593 10.942 14.996 1.00 95.00 140 ASN A CA 1
ATOM 1073 C C . ASN A 1 140 ? -16.864 9.713 15.556 1.00 95.00 140 ASN A C 1
ATOM 1075 O O . ASN A 1 140 ? -16.429 9.737 16.705 1.00 95.00 140 ASN A O 1
ATOM 1079 N N . ALA A 1 141 ? -16.690 8.663 14.746 1.00 96.69 141 ALA A N 1
ATOM 1080 C CA . ALA A 1 141 ? -15.920 7.489 15.147 1.00 96.69 141 ALA A CA 1
ATOM 1081 C C . ALA A 1 141 ? -14.449 7.832 15.415 1.00 96.69 141 ALA A C 1
ATOM 1083 O O . ALA A 1 141 ? -13.857 7.307 16.353 1.00 96.69 141 ALA A O 1
ATOM 1084 N N . TYR A 1 142 ? -13.868 8.730 14.618 1.00 97.19 142 TYR A N 1
ATOM 1085 C CA . TYR A 1 142 ? -12.486 9.174 14.761 1.00 97.19 142 TYR A CA 1
ATOM 1086 C C . TYR A 1 142 ? -12.249 9.911 16.078 1.00 97.19 142 TYR A C 1
ATOM 1088 O O . TYR A 1 142 ? -11.335 9.568 16.822 1.00 97.19 142 TYR A O 1
ATOM 1096 N N . LEU A 1 143 ? -13.112 10.877 16.401 1.00 96.12 143 LEU A N 1
ATOM 1097 C CA . LEU A 1 143 ? -13.051 11.620 17.665 1.00 96.12 143 LEU A CA 1
ATOM 1098 C C . LEU A 1 143 ? -13.275 10.707 18.877 1.00 96.12 143 LEU A C 1
ATOM 1100 O O . LEU A 1 143 ? -12.640 10.872 19.919 1.00 96.12 143 LEU A O 1
ATOM 1104 N N . ALA A 1 144 ? -14.171 9.728 18.738 1.00 96.00 144 ALA A N 1
ATOM 1105 C CA . ALA A 1 144 ? -14.393 8.729 19.770 1.00 96.00 144 ALA A CA 1
ATOM 1106 C C . ALA A 1 144 ? -13.166 7.834 19.970 1.00 96.00 144 ALA A C 1
ATOM 1108 O O . ALA A 1 144 ? -12.842 7.513 21.110 1.00 96.00 144 ALA A O 1
ATOM 1109 N N . MET A 1 145 ? -12.482 7.439 18.889 1.00 97.12 145 MET A N 1
ATOM 1110 C CA . MET A 1 145 ? -11.241 6.666 18.974 1.00 97.12 145 MET A CA 1
ATOM 1111 C C . MET A 1 145 ?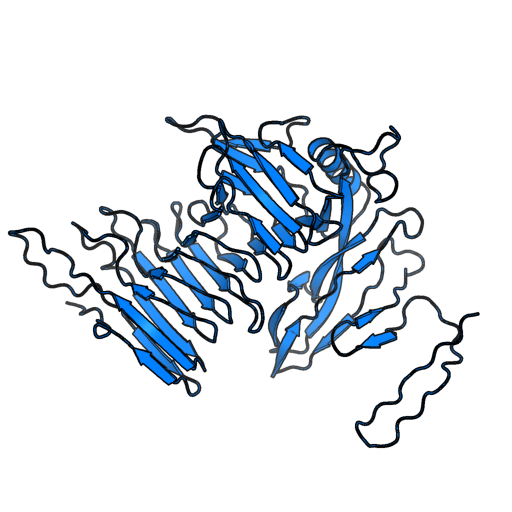 -10.156 7.451 19.708 1.00 97.12 145 MET A C 1
ATOM 1113 O O . MET A 1 145 ? -9.548 6.911 20.622 1.00 97.12 145 MET A O 1
ATOM 1117 N N . ASP A 1 146 ? -9.955 8.720 19.353 1.00 95.44 146 ASP A N 1
ATOM 1118 C CA . ASP A 1 146 ? -8.996 9.608 20.022 1.00 95.44 146 ASP A CA 1
ATOM 1119 C C . ASP A 1 146 ? -9.253 9.655 21.540 1.00 95.44 146 ASP A C 1
ATOM 1121 O O . ASP A 1 146 ? -8.379 9.346 22.345 1.00 95.44 146 ASP A O 1
ATOM 1125 N N . SER A 1 147 ? -10.517 9.860 21.928 1.00 94.50 147 SER A N 1
ATOM 1126 C CA . SER A 1 147 ? -10.937 9.858 23.338 1.00 94.50 147 SER A CA 1
ATOM 1127 C C . SER A 1 147 ? -10.781 8.490 24.022 1.00 94.50 147 SER A C 1
ATOM 1129 O O . SER A 1 147 ? -10.517 8.409 25.222 1.00 94.50 147 SER A O 1
ATOM 1131 N N . LEU A 1 148 ? -10.982 7.391 23.288 1.00 93.44 148 LEU A N 1
ATOM 1132 C CA . LEU A 1 148 ? -10.810 6.040 23.819 1.00 93.44 148 LEU A CA 1
ATOM 1133 C C . LEU A 1 148 ? -9.335 5.768 24.122 1.00 93.44 148 LEU A C 1
ATOM 1135 O O . LEU A 1 148 ? -9.036 5.224 25.182 1.00 93.44 148 LEU A O 1
ATOM 1139 N N . LEU A 1 149 ? -8.425 6.162 23.232 1.00 93.62 149 LEU A N 1
ATOM 1140 C CA . LEU A 1 149 ? -6.987 5.915 23.368 1.00 93.62 149 LEU A CA 1
ATOM 1141 C C . LEU A 1 149 ? -6.363 6.636 24.574 1.00 93.62 149 LEU A C 1
ATOM 1143 O O . LEU A 1 149 ? -5.385 6.140 25.132 1.00 93.62 149 LEU A O 1
ATOM 1147 N N . ASP A 1 150 ? -6.977 7.723 25.051 1.00 91.06 150 ASP A N 1
ATOM 1148 C CA . ASP A 1 150 ? -6.596 8.390 26.305 1.00 91.06 150 ASP A CA 1
ATOM 1149 C C . ASP A 1 150 ? -6.858 7.534 27.558 1.00 91.06 150 ASP A C 1
ATOM 1151 O O . ASP A 1 150 ? -6.244 7.739 28.608 1.00 91.06 150 ASP A O 1
ATOM 1155 N N . THR A 1 151 ? -7.784 6.575 27.476 1.00 88.12 151 THR A N 1
ATOM 1156 C CA . THR A 1 151 ? -8.243 5.775 28.629 1.00 88.12 151 THR A CA 1
ATOM 1157 C C . THR A 1 151 ? -7.994 4.278 28.475 1.00 88.12 151 THR A C 1
ATOM 1159 O O . THR A 1 151 ? -7.933 3.555 29.472 1.00 88.12 151 THR A O 1
ATOM 1162 N N . PHE A 1 152 ? -7.810 3.805 27.245 1.00 86.81 152 PHE A N 1
ATOM 1163 C CA . PHE A 1 152 ? -7.603 2.408 26.907 1.00 86.81 152 PHE A CA 1
ATOM 1164 C C . PHE A 1 152 ? -6.255 2.230 26.209 1.00 86.81 152 PHE A C 1
ATOM 1166 O O . PHE A 1 152 ? -6.069 2.603 25.053 1.00 86.81 152 PHE A O 1
ATOM 1173 N N . SER A 1 153 ? -5.299 1.626 26.917 1.00 84.81 153 SER A N 1
ATOM 1174 C CA . SER A 1 153 ? -3.956 1.408 26.380 1.00 84.81 153 SER A CA 1
ATOM 1175 C C . SER A 1 153 ? -3.950 0.251 25.376 1.00 84.81 153 SER A C 1
ATOM 1177 O O . SER A 1 153 ? -3.895 -0.920 25.754 1.00 84.81 153 SER A O 1
ATOM 1179 N N . CYS A 1 154 ? -3.982 0.578 24.086 1.00 87.75 154 CYS A N 1
ATOM 1180 C CA . CYS A 1 154 ? -3.714 -0.352 22.992 1.00 87.75 154 CYS A CA 1
ATOM 1181 C C . CYS A 1 154 ? -2.577 0.160 22.101 1.00 87.75 154 CYS A C 1
ATOM 1183 O O . CYS A 1 154 ? -2.226 1.337 22.110 1.00 87.75 154 CYS A O 1
ATOM 1185 N N . LYS A 1 155 ? -1.956 -0.751 21.346 1.00 90.50 155 LYS A N 1
ATOM 1186 C CA . LYS A 1 155 ? -0.802 -0.436 20.486 1.00 90.50 155 LYS A CA 1
ATOM 1187 C C . LYS A 1 155 ? -1.195 -0.043 19.059 1.00 90.50 155 LYS A C 1
ATOM 1189 O O . LYS A 1 155 ? -0.313 0.285 18.275 1.00 90.50 155 LYS A O 1
ATOM 1194 N N . ALA A 1 156 ? -2.480 -0.125 18.725 1.00 95.25 156 ALA A N 1
ATOM 1195 C CA . ALA A 1 156 ? -3.040 0.193 17.418 1.00 95.25 156 ALA A CA 1
ATOM 1196 C C . ALA A 1 156 ? -4.520 0.585 17.556 1.00 95.25 156 ALA A C 1
ATOM 1198 O O . ALA A 1 156 ? -5.161 0.274 18.564 1.00 95.25 156 ALA A O 1
ATOM 1199 N N . ALA A 1 157 ? -5.063 1.229 16.530 1.00 97.25 157 ALA A N 1
ATOM 1200 C CA . ALA A 1 157 ? -6.474 1.567 16.393 1.00 97.25 157 ALA A CA 1
ATOM 1201 C C . ALA A 1 157 ? -7.035 0.968 15.097 1.00 97.25 157 ALA A C 1
ATOM 1203 O O . ALA A 1 157 ? -6.305 0.774 14.128 1.00 97.25 157 ALA A O 1
ATOM 1204 N N . ALA A 1 158 ? -8.328 0.666 15.070 1.00 97.25 158 ALA A N 1
ATOM 1205 C CA . ALA A 1 158 ? -9.010 0.117 13.912 1.00 97.25 158 ALA A CA 1
ATOM 1206 C C . ALA A 1 158 ? -10.355 0.812 13.672 1.00 97.25 158 ALA A C 1
ATOM 1208 O O . ALA A 1 158 ? -11.175 0.950 14.579 1.00 97.25 158 ALA A O 1
ATOM 1209 N N . PHE A 1 159 ? -10.609 1.195 12.426 1.00 97.69 159 PHE A N 1
ATOM 1210 C CA . PHE A 1 159 ? -11.910 1.671 11.969 1.00 97.69 159 PHE A CA 1
ATOM 1211 C C . PHE A 1 159 ? -12.563 0.585 11.128 1.00 97.69 159 PHE A C 1
ATOM 1213 O O . PHE A 1 159 ? -12.023 0.185 10.095 1.00 97.69 159 PHE A O 1
ATOM 1220 N N . ARG A 1 160 ? -13.718 0.096 11.591 1.00 96.62 160 ARG A N 1
ATOM 1221 C CA . ARG A 1 160 ? -14.451 -0.999 10.954 1.00 96.62 160 ARG A CA 1
ATOM 1222 C C . ARG A 1 160 ? -15.713 -0.484 10.277 1.00 96.62 160 ARG A C 1
ATOM 1224 O O . ARG A 1 160 ? -16.692 -0.145 10.935 1.00 96.62 160 ARG A O 1
ATOM 1231 N N . PHE A 1 161 ? -15.712 -0.495 8.956 1.00 96.94 161 PHE A N 1
ATOM 1232 C CA . PHE A 1 161 ? -16.848 -0.093 8.138 1.00 96.94 161 PHE A CA 1
ATOM 1233 C C . PHE A 1 161 ? -17.879 -1.228 8.035 1.00 96.94 161 PHE A C 1
ATOM 1235 O O . PHE A 1 161 ? -17.542 -2.359 7.681 1.00 96.94 161 PHE A O 1
ATOM 1242 N N . VAL A 1 162 ? -19.137 -0.944 8.369 1.00 94.75 162 VAL A N 1
ATOM 1243 C CA . VAL A 1 162 ? -20.259 -1.887 8.305 1.00 94.75 162 VAL A CA 1
ATOM 1244 C C . VAL A 1 162 ? -21.164 -1.502 7.142 1.00 94.75 162 VAL A C 1
ATOM 1246 O O . VAL A 1 162 ? -21.898 -0.521 7.209 1.00 94.75 162 VAL A O 1
ATOM 1249 N N . GLY A 1 163 ? -21.092 -2.285 6.066 1.00 93.81 163 GLY A N 1
ATOM 1250 C CA . GLY A 1 163 ? -21.827 -2.014 4.833 1.00 93.81 163 GLY A CA 1
ATOM 1251 C C . GLY A 1 163 ? -21.288 -0.820 4.037 1.00 93.81 163 GLY A C 1
ATOM 1252 O O . GLY A 1 163 ? -20.398 -0.083 4.475 1.00 93.81 163 GLY A O 1
ATOM 1253 N N . ASN A 1 164 ? -21.820 -0.672 2.821 1.00 94.62 164 ASN A N 1
ATOM 1254 C CA . ASN A 1 164 ? -21.372 0.341 1.869 1.00 94.62 164 ASN A CA 1
ATOM 1255 C C . ASN A 1 164 ? -21.617 1.745 2.406 1.00 94.62 164 ASN A C 1
ATOM 1257 O O . ASN A 1 164 ? -22.715 2.052 2.877 1.00 94.62 164 ASN A O 1
ATOM 1261 N N . GLN A 1 165 ? -20.616 2.612 2.289 1.00 94.56 165 GLN A N 1
ATOM 1262 C CA . GLN A 1 165 ? -20.720 3.953 2.841 1.00 94.56 165 GLN A CA 1
ATOM 1263 C C . GLN A 1 165 ? -19.806 4.965 2.171 1.00 94.56 165 GLN A C 1
ATOM 1265 O O . GLN A 1 165 ? -18.819 4.634 1.515 1.00 94.56 165 GLN A O 1
ATOM 1270 N N . VAL A 1 166 ? -20.161 6.230 2.373 1.00 95.06 166 VAL A N 1
ATOM 1271 C CA . VAL A 1 166 ? -19.412 7.372 1.870 1.00 95.06 166 VAL A CA 1
ATOM 1272 C C . VAL A 1 166 ? -18.507 7.895 2.969 1.00 95.06 166 VAL A C 1
ATOM 1274 O O . VAL A 1 166 ? -18.962 8.253 4.053 1.00 95.06 166 VAL A O 1
ATOM 1277 N N . TRP A 1 167 ? -17.226 8.001 2.646 1.00 95.56 167 TRP A N 1
ATOM 1278 C CA . TRP A 1 167 ? -16.260 8.727 3.443 1.00 95.56 167 TRP A CA 1
ATOM 1279 C C . TRP A 1 167 ? -16.011 10.085 2.780 1.00 95.56 167 TRP A C 1
ATOM 1281 O O . TRP A 1 167 ? -15.277 10.202 1.796 1.00 95.56 167 TRP A O 1
ATOM 1291 N N . ASN A 1 168 ? -16.679 11.116 3.300 1.00 94.88 168 ASN A N 1
ATOM 1292 C CA . ASN A 1 168 ? -16.563 12.475 2.788 1.00 94.88 168 ASN A CA 1
ATOM 1293 C C . ASN A 1 168 ? -15.266 13.136 3.263 1.00 94.88 168 ASN A C 1
ATOM 1295 O O . ASN A 1 168 ? -15.135 13.467 4.435 1.00 94.88 168 ASN A O 1
ATOM 1299 N N . LEU A 1 169 ? -14.328 13.348 2.341 1.00 95.25 169 LEU A N 1
ATOM 1300 C CA . LEU A 1 169 ? -13.040 13.981 2.631 1.00 95.25 169 LEU A CA 1
ATOM 1301 C C . LEU A 1 169 ? -13.133 15.507 2.715 1.00 95.25 169 LEU A C 1
ATOM 1303 O O . LEU A 1 169 ? -12.134 16.130 3.043 1.00 95.25 169 LEU A O 1
ATOM 1307 N N . ASP A 1 170 ? -14.288 16.099 2.397 1.00 92.81 170 ASP A N 1
ATOM 1308 C CA . ASP A 1 170 ? -14.556 17.527 2.604 1.00 92.81 170 ASP A CA 1
ATOM 1309 C C . ASP A 1 170 ? -15.249 17.789 3.957 1.00 92.81 170 ASP A C 1
ATOM 1311 O O . ASP A 1 170 ? -15.353 18.935 4.399 1.00 92.81 170 ASP A O 1
ATOM 1315 N N . ASP A 1 171 ? -15.726 16.739 4.638 1.00 92.25 171 ASP A N 1
ATOM 1316 C CA . ASP A 1 171 ? -16.279 16.853 5.985 1.00 92.25 171 ASP A CA 1
ATOM 1317 C C . ASP A 1 171 ? -15.138 16.909 7.004 1.00 92.25 171 ASP A C 1
ATOM 1319 O O . ASP A 1 171 ? -14.527 15.897 7.344 1.00 92.25 171 ASP A O 1
ATOM 1323 N N . ASN A 1 172 ? -14.857 18.108 7.515 1.00 91.69 172 ASN A N 1
ATOM 1324 C CA . ASN A 1 172 ? -13.890 18.310 8.591 1.00 91.69 172 ASN A CA 1
ATOM 1325 C C . ASN A 1 172 ? -14.544 18.537 9.959 1.00 91.69 172 ASN A C 1
ATOM 1327 O O . ASN A 1 172 ? -14.014 19.279 10.788 1.00 91.69 172 ASN A O 1
ATOM 1331 N N . THR A 1 173 ? -15.706 17.927 10.209 1.00 92.00 173 THR A N 1
ATOM 1332 C CA . THR A 1 173 ? -16.312 17.911 11.545 1.00 92.00 173 THR A CA 1
ATOM 1333 C C . THR A 1 173 ? -15.294 17.404 12.566 1.00 92.00 173 THR A C 1
ATOM 1335 O O . THR A 1 173 ? -14.683 16.353 12.368 1.00 92.00 173 THR A O 1
ATOM 1338 N N . GLY A 1 174 ? -15.084 18.176 13.637 1.00 90.75 174 GLY A N 1
ATOM 1339 C CA . GLY A 1 174 ? -14.082 17.879 14.666 1.00 90.75 174 GLY A CA 1
ATOM 1340 C C . GLY A 1 174 ? -12.631 18.165 14.274 1.00 90.75 174 GLY A C 1
ATOM 1341 O O . GLY A 1 174 ? -11.732 17.802 15.023 1.00 90.75 174 GLY A O 1
ATOM 1342 N N . SER A 1 175 ? -12.391 18.809 13.128 1.00 94.44 175 SER A N 1
ATOM 1343 C CA . SER A 1 175 ? -11.054 19.176 12.643 1.00 94.44 175 SER A CA 1
ATOM 1344 C C . SER A 1 175 ? -10.098 17.987 12.477 1.00 94.44 175 SER A C 1
ATOM 1346 O O . SER A 1 175 ? -8.889 18.138 12.634 1.00 94.44 175 SER A O 1
ATOM 1348 N N . ILE A 1 176 ? -10.623 16.801 12.148 1.00 95.25 176 ILE A N 1
ATOM 1349 C CA . ILE A 1 176 ? -9.842 15.557 12.026 1.00 95.25 176 ILE A CA 1
ATOM 1350 C C . ILE A 1 176 ? -8.888 15.531 10.823 1.00 95.25 176 ILE A C 1
ATOM 1352 O O . ILE A 1 176 ? -8.006 14.672 10.756 1.00 95.25 176 ILE A O 1
ATOM 1356 N N . TYR A 1 177 ? -9.019 16.491 9.907 1.00 96.00 177 TYR A N 1
ATOM 1357 C CA . TYR A 1 177 ? -8.114 16.726 8.793 1.00 96.00 177 TYR A CA 1
ATOM 1358 C C . TYR A 1 177 ? -7.360 18.040 8.938 1.00 96.00 177 TYR A C 1
ATOM 1360 O O . TYR A 1 177 ? -7.925 19.100 9.218 1.00 96.00 177 TYR A O 1
ATOM 1368 N N . THR A 1 178 ? -6.077 17.982 8.602 1.00 94.94 178 THR A N 1
ATOM 1369 C CA . THR A 1 178 ? -5.326 19.143 8.127 1.00 94.94 178 THR A CA 1
ATOM 1370 C C . THR A 1 178 ? -5.315 19.124 6.603 1.00 94.94 178 THR A C 1
ATOM 1372 O O . THR A 1 178 ? -4.938 18.113 6.003 1.00 94.94 178 THR A O 1
ATOM 1375 N N . TYR A 1 179 ? -5.678 20.242 5.977 1.00 95.69 179 TYR A N 1
ATOM 1376 C CA . TYR A 1 179 ? -5.626 20.387 4.525 1.00 95.69 179 TYR A CA 1
ATOM 1377 C C . TYR A 1 179 ? -4.382 21.147 4.079 1.00 95.69 179 TYR A C 1
ATOM 1379 O O . TYR A 1 179 ? -3.926 22.070 4.753 1.00 95.69 179 TYR A O 1
ATOM 1387 N N . SER A 1 180 ? -3.819 20.758 2.933 1.00 94.00 180 SER A N 1
ATOM 1388 C CA . SER A 1 180 ? -2.766 21.536 2.270 1.00 94.00 180 SER A CA 1
ATOM 1389 C C . SER A 1 180 ? -3.293 22.193 1.002 1.00 94.00 180 SER A C 1
ATOM 1391 O O . SER A 1 180 ? -4.082 21.608 0.263 1.00 94.00 180 SER A O 1
ATOM 1393 N N . SER A 1 181 ? -2.799 23.401 0.738 1.00 93.94 181 SER A N 1
ATOM 1394 C CA . SER A 1 181 ? -3.127 24.223 -0.427 1.00 93.94 181 SER A CA 1
ATOM 1395 C C . SER A 1 181 ? -1.850 24.636 -1.165 1.00 93.94 181 SER A C 1
ATOM 1397 O O . SER A 1 181 ? -0.771 24.700 -0.577 1.00 93.94 181 SER A O 1
ATOM 1399 N N . ASN A 1 182 ? -1.950 24.912 -2.462 1.00 91.75 182 ASN A N 1
ATOM 1400 C CA . ASN A 1 182 ? -0.892 25.544 -3.252 1.00 91.75 182 ASN A CA 1
ATOM 1401 C C . ASN A 1 182 ? -1.490 26.626 -4.168 1.00 91.75 182 ASN A C 1
ATOM 1403 O O . ASN A 1 182 ? -2.681 26.913 -4.100 1.00 91.75 182 ASN A O 1
ATOM 1407 N N . GLN A 1 183 ? -0.672 27.236 -5.031 1.00 94.50 183 GLN A N 1
ATOM 1408 C CA . GLN A 1 183 ? -1.112 28.333 -5.907 1.00 94.50 183 GLN A CA 1
ATOM 1409 C C . GLN A 1 183 ? -2.211 27.933 -6.911 1.00 94.50 183 GLN A C 1
ATOM 1411 O O . GLN A 1 183 ? -2.909 28.801 -7.423 1.00 94.50 183 GLN A O 1
ATOM 1416 N N . THR A 1 184 ? -2.354 26.642 -7.225 1.00 93.75 184 THR A N 1
ATOM 1417 C CA . THR A 1 184 ? -3.304 26.129 -8.227 1.00 93.75 184 THR A CA 1
ATOM 1418 C C . THR A 1 184 ? -4.490 25.401 -7.599 1.00 93.75 184 THR A C 1
ATOM 1420 O O . THR A 1 184 ? -5.585 25.400 -8.160 1.00 93.75 184 THR A O 1
ATOM 1423 N N . TYR A 1 185 ? -4.282 24.750 -6.456 1.00 93.50 185 TYR A N 1
ATOM 1424 C CA . TYR A 1 185 ? -5.260 23.875 -5.829 1.00 93.50 185 TYR A CA 1
ATOM 1425 C C . TYR A 1 185 ? -5.408 24.207 -4.342 1.00 93.50 185 TYR A C 1
ATOM 1427 O O . TYR A 1 185 ? -4.455 24.071 -3.574 1.00 93.50 185 TYR A O 1
ATOM 1435 N N . THR A 1 186 ? -6.617 24.598 -3.948 1.00 94.44 186 THR A N 1
ATOM 1436 C CA . THR A 1 186 ? -7.033 24.736 -2.548 1.00 94.44 186 THR A CA 1
ATOM 1437 C C . THR A 1 186 ? -7.451 23.375 -1.994 1.00 94.44 186 THR A C 1
ATOM 1439 O O . THR A 1 186 ? -8.104 22.610 -2.703 1.00 94.44 186 THR A O 1
ATOM 1442 N N . ASP A 1 187 ? -7.043 23.084 -0.760 1.00 94.62 187 ASP A N 1
ATOM 1443 C CA . ASP A 1 187 ? -7.386 21.895 0.035 1.00 94.62 187 ASP A CA 1
ATOM 1444 C C . ASP A 1 187 ? -7.250 20.578 -0.734 1.00 94.62 187 ASP A C 1
ATOM 1446 O O . ASP A 1 187 ? -8.079 19.675 -0.702 1.00 94.62 187 ASP A O 1
ATOM 1450 N N . TYR A 1 188 ? -6.155 20.483 -1.479 1.00 95.00 188 TYR A N 1
ATOM 1451 C CA . TYR A 1 188 ? -5.923 19.423 -2.450 1.00 95.00 188 TYR A CA 1
ATOM 1452 C C . TYR A 1 188 ? -5.412 18.121 -1.819 1.00 95.00 188 TYR A C 1
ATOM 1454 O O . TYR A 1 188 ? -5.441 17.056 -2.446 1.00 95.00 188 TYR A O 1
ATOM 1462 N N . GLN A 1 189 ? -4.944 18.214 -0.575 1.00 95.00 189 GLN A N 1
ATOM 1463 C CA . GLN A 1 189 ? -4.481 17.103 0.240 1.00 95.00 189 GLN A CA 1
ATOM 1464 C C . GLN A 1 189 ? -5.234 17.099 1.564 1.00 95.00 189 GLN A C 1
ATOM 1466 O O . GLN A 1 189 ? -5.123 18.067 2.313 1.00 95.00 189 GLN A O 1
ATOM 1471 N N . ALA A 1 190 ? -5.910 15.995 1.873 1.00 95.69 190 ALA A N 1
ATOM 1472 C CA . ALA A 1 190 ? -6.473 15.729 3.190 1.00 95.69 190 ALA A CA 1
ATOM 1473 C C . ALA A 1 190 ? -5.491 14.868 3.994 1.00 95.69 190 ALA A C 1
ATOM 1475 O O . ALA A 1 190 ? -5.088 13.790 3.548 1.00 95.69 190 ALA A O 1
ATOM 1476 N N . LYS A 1 191 ? -5.085 15.346 5.174 1.00 95.31 191 LYS A N 1
ATOM 1477 C CA . LYS A 1 191 ? -4.200 14.615 6.084 1.00 95.31 191 LYS A CA 1
ATOM 1478 C C . LYS A 1 191 ? -4.884 14.369 7.421 1.00 95.31 191 LYS A C 1
ATOM 1480 O O . LYS A 1 191 ? -5.154 15.334 8.130 1.00 95.31 191 LYS A O 1
ATOM 1485 N N . LEU A 1 192 ? -5.117 13.109 7.782 1.00 94.75 192 LEU A N 1
ATOM 1486 C CA . LEU A 1 192 ? -5.714 12.777 9.081 1.00 94.75 192 LEU A CA 1
ATOM 1487 C C . LEU A 1 192 ? -4.792 13.144 10.246 1.00 94.75 192 LEU A C 1
ATOM 1489 O O . LEU A 1 192 ? -3.567 13.012 10.146 1.00 94.75 192 LEU A O 1
ATOM 1493 N N . MET A 1 193 ? -5.381 13.604 11.349 1.00 93.25 193 MET A N 1
ATOM 1494 C CA . MET A 1 193 ? -4.672 13.887 12.601 1.00 93.25 193 MET A CA 1
ATOM 1495 C C . MET A 1 193 ? -3.995 12.632 13.174 1.00 93.25 193 MET A C 1
ATOM 1497 O O . MET A 1 193 ? -4.317 11.513 12.802 1.00 93.25 193 MET A O 1
ATOM 1501 N N . ASN A 1 194 ? -3.011 12.796 14.054 1.00 93.12 194 ASN A N 1
ATOM 1502 C CA . ASN A 1 194 ? -2.311 11.658 14.651 1.00 93.12 194 ASN A CA 1
ATOM 1503 C C . ASN A 1 194 ? -3.107 11.099 15.842 1.00 93.12 194 ASN A C 1
ATOM 1505 O O . ASN A 1 194 ? -3.385 11.867 16.753 1.00 93.12 194 ASN A O 1
ATOM 1509 N N . LEU A 1 195 ? -3.392 9.792 15.866 1.00 94.00 195 LEU A N 1
ATOM 1510 C CA . LEU A 1 195 ? -3.987 9.093 17.022 1.00 94.00 195 LEU A CA 1
ATOM 1511 C C . LEU A 1 195 ? -2.934 8.564 18.017 1.00 94.00 195 LEU A C 1
ATOM 1513 O O . LEU A 1 195 ? -3.253 7.851 18.959 1.00 94.00 195 LEU A O 1
ATOM 1517 N N . GLY A 1 196 ? -1.646 8.823 17.776 1.00 94.19 196 GLY A N 1
ATOM 1518 C CA . GLY A 1 196 ? -0.537 8.341 18.607 1.00 94.19 196 GLY A CA 1
ATOM 1519 C C . GLY A 1 196 ? -0.183 6.863 18.404 1.00 94.19 196 GLY A C 1
ATOM 1520 O O . GLY A 1 196 ? 0.867 6.423 18.869 1.00 94.19 196 GLY A O 1
ATOM 1521 N N . VAL A 1 197 ? -1.006 6.116 17.665 1.00 95.81 197 VAL A N 1
ATOM 1522 C CA . VAL A 1 197 ? -0.830 4.693 17.348 1.00 95.81 197 VAL A CA 1
ATOM 1523 C C . VAL A 1 197 ? -1.065 4.431 15.852 1.00 95.81 197 VAL A C 1
ATOM 1525 O O . VAL A 1 197 ? -1.728 5.232 15.189 1.00 95.81 197 VAL A O 1
ATOM 1528 N N . PRO A 1 198 ? -0.542 3.329 15.286 1.00 96.81 198 PRO A N 1
ATOM 1529 C CA . PRO A 1 198 ? -0.890 2.886 13.939 1.00 96.81 198 PRO A CA 1
ATOM 1530 C C . PRO A 1 198 ? -2.375 2.576 13.772 1.00 96.81 198 PRO A C 1
ATOM 1532 O O . PRO A 1 198 ? -3.060 2.230 14.738 1.00 96.81 198 PRO A O 1
ATOM 1535 N N . VAL A 1 199 ? -2.860 2.669 12.534 1.00 97.62 199 VAL A N 1
ATOM 1536 C CA . VAL A 1 199 ? -4.290 2.587 12.222 1.00 97.62 199 VAL A CA 1
ATOM 1537 C C . VAL A 1 199 ? -4.572 1.542 11.148 1.00 97.62 199 VAL A C 1
ATOM 1539 O O . VAL A 1 199 ? -3.975 1.565 10.073 1.00 97.62 199 VAL A O 1
ATOM 1542 N N . LEU A 1 200 ? -5.533 0.664 11.423 1.00 97.25 200 LEU A N 1
ATOM 1543 C CA . LEU A 1 200 ? -6.139 -0.263 10.472 1.00 97.25 200 LEU A CA 1
ATOM 1544 C C . LEU A 1 200 ? -7.493 0.273 9.990 1.00 97.25 200 LEU A C 1
ATOM 1546 O O . LEU A 1 200 ? -8.373 0.586 10.787 1.00 97.25 200 LEU A O 1
ATOM 1550 N N . TYR A 1 201 ? -7.695 0.308 8.682 1.00 96.75 201 TYR A N 1
ATOM 1551 C CA . TYR A 1 201 ? -8.996 0.500 8.053 1.00 96.75 201 TYR A CA 1
ATOM 1552 C C . TYR A 1 201 ? -9.465 -0.837 7.494 1.00 96.75 201 TYR A C 1
ATOM 1554 O O . TYR A 1 201 ? -8.800 -1.432 6.645 1.00 96.75 201 TYR A O 1
ATOM 1562 N N . THR A 1 202 ? -10.609 -1.307 7.978 1.00 95.31 202 THR A N 1
ATOM 1563 C CA . THR A 1 202 ? -11.156 -2.617 7.623 1.00 95.31 202 THR A CA 1
ATOM 1564 C C . THR A 1 202 ? -12.669 -2.566 7.483 1.00 95.31 202 THR A C 1
ATOM 1566 O O . THR A 1 202 ? -13.304 -1.584 7.870 1.00 95.31 202 THR A O 1
ATOM 1569 N N . ALA A 1 203 ? -13.278 -3.616 6.947 1.00 93.94 203 ALA A N 1
ATOM 1570 C CA . ALA A 1 203 ? -14.720 -3.729 6.851 1.00 93.94 203 ALA A CA 1
ATOM 1571 C C . ALA A 1 203 ? -15.259 -5.015 7.485 1.00 93.94 203 ALA A C 1
ATOM 1573 O O . ALA A 1 203 ? -14.538 -5.930 7.877 1.00 93.94 203 ALA A O 1
ATOM 1574 N N . ASN A 1 204 ? -16.581 -5.076 7.624 1.00 89.81 204 ASN A N 1
ATOM 1575 C CA . ASN A 1 204 ? -17.289 -6.273 8.062 1.00 89.81 204 ASN A CA 1
ATOM 1576 C C . ASN A 1 204 ? -17.329 -7.386 7.003 1.00 89.81 204 ASN A C 1
ATOM 1578 O O . ASN A 1 204 ? -17.618 -8.524 7.364 1.00 89.81 204 ASN A O 1
ATOM 1582 N N . SER A 1 205 ? -17.087 -7.058 5.732 1.00 85.44 205 SER A N 1
ATOM 1583 C CA . SER A 1 205 ? -17.040 -8.003 4.615 1.00 85.44 205 SER A CA 1
ATOM 1584 C C . SER A 1 205 ? -16.192 -7.456 3.468 1.00 85.44 205 SER A C 1
ATOM 1586 O O . SER A 1 205 ? -16.078 -6.240 3.316 1.00 85.44 205 SER A O 1
ATOM 1588 N N . ASP A 1 206 ? -15.684 -8.349 2.626 1.00 75.06 206 ASP A N 1
ATOM 1589 C CA . ASP A 1 206 ? -14.995 -8.041 1.366 1.00 75.06 206 ASP A CA 1
ATOM 1590 C C . ASP A 1 206 ? -15.885 -7.288 0.356 1.00 75.06 206 ASP A C 1
ATOM 1592 O O . ASP A 1 206 ? -15.402 -6.468 -0.427 1.00 75.06 206 ASP A O 1
ATOM 1596 N N . SER A 1 207 ? -17.201 -7.506 0.419 1.00 83.75 207 SER A N 1
ATOM 1597 C CA . SER A 1 207 ? -18.201 -6.820 -0.407 1.00 83.75 207 SER A CA 1
ATOM 1598 C C . SER A 1 207 ? -18.482 -5.370 0.003 1.00 83.75 207 SER A C 1
ATOM 1600 O O . SER A 1 207 ? -19.130 -4.636 -0.744 1.00 83.75 207 SER A O 1
ATOM 1602 N N . THR A 1 208 ? -18.010 -4.949 1.179 1.00 91.75 208 THR A N 1
ATOM 1603 C CA . THR A 1 208 ? -18.230 -3.595 1.686 1.00 91.75 208 THR A CA 1
ATOM 1604 C C . THR A 1 208 ? -17.353 -2.598 0.937 1.00 91.75 208 THR A C 1
ATOM 1606 O O . THR A 1 208 ? -16.125 -2.643 1.024 1.00 91.75 208 THR A O 1
ATOM 1609 N N . VAL A 1 209 ? -18.002 -1.663 0.244 1.00 95.12 209 VAL A N 1
ATOM 1610 C CA . VAL A 1 209 ? -17.356 -0.583 -0.505 1.00 95.12 209 VAL A CA 1
ATOM 1611 C C . VAL A 1 209 ? -17.402 0.717 0.291 1.00 95.12 209 VAL A C 1
ATOM 1613 O O . VAL A 1 209 ? -18.475 1.229 0.619 1.00 95.12 209 VAL A O 1
ATOM 1616 N N . VAL A 1 210 ? -16.226 1.280 0.557 1.00 96.62 210 VAL A N 1
ATOM 1617 C CA . VAL A 1 210 ? -16.073 2.625 1.117 1.00 96.62 210 VAL A CA 1
ATOM 1618 C C . VAL A 1 210 ? -15.692 3.587 -0.000 1.00 96.62 210 VAL A C 1
ATOM 1620 O O . VAL A 1 210 ? -14.589 3.521 -0.547 1.00 96.62 210 VAL A O 1
ATOM 1623 N N . THR A 1 211 ? -16.603 4.499 -0.337 1.00 96.25 211 THR A N 1
ATOM 1624 C CA . THR A 1 211 ? -16.373 5.511 -1.371 1.00 96.25 211 THR A CA 1
ATOM 1625 C C . THR A 1 211 ? -15.769 6.767 -0.746 1.00 96.25 211 THR A C 1
ATOM 1627 O O . THR A 1 211 ? -16.459 7.531 -0.069 1.00 96.25 211 THR A O 1
ATOM 1630 N N . LEU A 1 212 ? -14.484 7.006 -1.002 1.00 96.00 212 LEU A N 1
ATOM 1631 C CA . LEU A 1 212 ? -13.798 8.260 -0.695 1.00 96.00 212 LEU A CA 1
ATOM 1632 C C . LEU A 1 212 ? -14.318 9.349 -1.643 1.00 96.00 212 LEU A C 1
ATOM 1634 O O . LEU A 1 212 ? -14.132 9.236 -2.856 1.00 96.00 212 LEU A O 1
ATOM 1638 N N . THR A 1 213 ? -14.954 10.402 -1.128 1.00 96.00 213 THR A N 1
ATOM 1639 C CA . THR A 1 213 ? -15.531 11.462 -1.973 1.00 96.00 213 THR A CA 1
ATOM 1640 C C . THR A 1 213 ? -14.945 12.834 -1.664 1.00 96.00 213 THR A C 1
ATOM 1642 O O . THR A 1 213 ? -14.880 13.239 -0.508 1.00 96.00 213 THR A O 1
ATOM 1645 N N . SER A 1 214 ? -14.513 13.530 -2.719 1.00 95.44 214 SER A N 1
ATOM 1646 C CA . SER A 1 214 ? -14.189 14.966 -2.744 1.00 95.44 214 SER A CA 1
ATOM 1647 C C . SER A 1 214 ? -13.930 15.385 -4.202 1.00 95.44 214 SER A C 1
ATOM 1649 O O . SER A 1 214 ? -12.788 15.553 -4.644 1.00 95.44 214 SER A O 1
ATOM 1651 N N . PRO A 1 215 ? -14.980 15.472 -5.037 1.00 90.12 215 PRO A N 1
ATOM 1652 C CA . PRO A 1 215 ? -14.823 15.714 -6.471 1.00 90.12 215 PRO A CA 1
ATOM 1653 C C . PRO A 1 215 ? -14.316 17.130 -6.807 1.00 90.12 215 PRO A C 1
ATOM 1655 O O . PRO A 1 215 ? -13.914 17.377 -7.943 1.00 90.12 215 PRO A O 1
ATOM 1658 N N . GLY A 1 216 ? -14.332 18.070 -5.853 1.00 91.75 216 GLY A N 1
ATOM 1659 C CA . GLY A 1 216 ? -13.935 19.469 -6.069 1.00 91.75 216 GLY A CA 1
ATOM 1660 C C . GLY A 1 216 ? -12.514 19.826 -5.615 1.00 91.75 216 GLY A C 1
ATOM 1661 O O . GLY A 1 216 ? -11.886 20.720 -6.193 1.00 91.75 216 GLY A O 1
ATOM 1662 N N . SER A 1 217 ? -11.982 19.128 -4.616 1.00 93.69 217 SER A N 1
ATOM 1663 C CA . SER A 1 217 ? -10.841 19.591 -3.808 1.00 93.69 217 SER A CA 1
ATOM 1664 C C . SER A 1 217 ? -9.756 18.527 -3.741 1.00 93.69 217 SER A C 1
ATOM 1666 O O . SER A 1 217 ? -8.735 18.646 -4.430 1.00 93.69 217 SER A O 1
ATOM 1668 N N . VAL A 1 218 ? -9.992 17.474 -2.962 1.00 96.31 218 VAL A N 1
ATOM 1669 C CA . VAL A 1 218 ? -8.970 16.527 -2.525 1.00 96.31 218 VAL A CA 1
ATOM 1670 C C . VAL A 1 218 ? -8.631 15.547 -3.641 1.00 96.31 218 VAL A C 1
ATOM 1672 O O . VAL A 1 218 ? -9.496 15.035 -4.348 1.00 96.31 218 VAL A O 1
ATOM 1675 N N . PHE A 1 219 ? -7.341 15.265 -3.791 1.00 94.94 219 PHE A N 1
ATOM 1676 C CA . PHE A 1 219 ? -6.830 14.145 -4.585 1.00 94.94 219 PHE A CA 1
ATOM 1677 C C . PHE A 1 219 ? -5.541 13.535 -4.013 1.00 94.94 219 PHE A C 1
ATOM 1679 O O . PHE A 1 219 ? -5.079 12.523 -4.532 1.00 94.94 219 PHE A O 1
ATOM 1686 N N . TYR A 1 220 ? -4.981 14.092 -2.933 1.00 95.12 220 TYR A N 1
ATOM 1687 C CA . TYR A 1 220 ? -4.011 13.393 -2.089 1.00 95.12 220 TYR A CA 1
ATOM 1688 C C . TYR A 1 220 ? -4.625 13.036 -0.739 1.00 95.12 220 TYR A C 1
ATOM 1690 O O . TYR A 1 220 ? -5.225 13.888 -0.082 1.00 95.12 220 TYR A O 1
ATOM 1698 N N . LEU A 1 221 ? -4.419 11.796 -0.308 1.00 94.81 221 LEU A N 1
ATOM 1699 C CA . LEU A 1 221 ? -4.729 11.347 1.044 1.00 94.81 221 LEU A CA 1
ATOM 1700 C C . LEU A 1 221 ? -3.429 11.007 1.758 1.00 94.81 221 LEU A C 1
ATOM 1702 O O . LEU A 1 221 ? -2.590 10.283 1.221 1.00 94.81 221 LEU A O 1
ATOM 1706 N N . ALA A 1 222 ? -3.276 11.526 2.969 1.00 94.38 222 ALA A N 1
ATOM 1707 C CA . ALA A 1 222 ? -2.128 11.263 3.817 1.00 94.38 222 ALA A CA 1
ATOM 1708 C C . ALA A 1 222 ? -2.569 10.956 5.252 1.00 94.38 222 ALA A C 1
ATOM 1710 O O . ALA A 1 222 ? -3.605 11.416 5.730 1.00 94.38 222 ALA A O 1
ATOM 1711 N N . TYR A 1 223 ? -1.723 10.224 5.960 1.00 93.88 223 TYR A N 1
ATOM 1712 C CA . TYR A 1 223 ? -1.954 9.791 7.334 1.00 93.88 223 TYR A CA 1
ATOM 1713 C C . TYR A 1 223 ? -0.803 10.259 8.229 1.00 93.88 223 TYR A C 1
ATOM 1715 O O . TYR A 1 223 ? 0.340 10.384 7.773 1.00 93.88 223 TYR A O 1
ATOM 1723 N N . ASN A 1 224 ? -1.111 10.561 9.494 1.00 92.44 224 ASN A N 1
ATOM 1724 C CA . ASN A 1 224 ? -0.122 10.869 10.532 1.00 92.44 224 ASN A CA 1
ATOM 1725 C C . ASN A 1 224 ? 0.209 9.649 11.417 1.00 92.44 224 ASN A C 1
ATOM 1727 O O . ASN A 1 224 ? 0.577 9.798 12.578 1.00 92.44 224 ASN A O 1
ATOM 1731 N N . SER A 1 225 ? 0.085 8.449 10.863 1.00 93.25 225 SER A N 1
ATOM 1732 C CA . SER A 1 225 ? 0.380 7.181 11.523 1.00 93.25 225 SER A CA 1
ATOM 1733 C C . SER A 1 225 ? 0.735 6.134 10.472 1.00 93.25 225 SER A C 1
ATOM 1735 O O . SER A 1 225 ? 0.350 6.269 9.302 1.00 93.25 225 SER A O 1
ATOM 1737 N N . ASP A 1 226 ? 1.429 5.072 10.887 1.00 94.62 226 ASP A N 1
ATOM 1738 C CA . ASP A 1 226 ? 1.504 3.861 10.066 1.00 94.62 226 ASP A CA 1
ATOM 1739 C C . ASP A 1 226 ? 0.073 3.386 9.797 1.00 94.62 226 ASP A C 1
ATOM 1741 O O . ASP A 1 226 ? -0.796 3.471 10.672 1.00 94.62 226 ASP A O 1
ATOM 1745 N N . THR A 1 227 ? -0.199 3.011 8.551 1.00 96.00 227 THR A N 1
ATOM 1746 C CA . THR A 1 227 ? -1.568 2.823 8.066 1.00 96.00 227 THR A CA 1
ATOM 1747 C C . THR A 1 227 ? -1.697 1.523 7.297 1.00 96.00 227 THR A C 1
ATOM 1749 O O . THR A 1 227 ? -0.950 1.275 6.351 1.00 96.00 227 THR A O 1
ATOM 1752 N N . MET A 1 228 ? -2.690 0.724 7.670 1.00 95.88 228 MET A N 1
ATOM 1753 C CA . MET A 1 228 ? -3.051 -0.513 6.995 1.00 95.88 228 MET A CA 1
ATOM 1754 C C . MET A 1 228 ? -4.476 -0.434 6.452 1.00 95.88 228 MET A C 1
ATOM 1756 O O . MET A 1 228 ? -5.385 0.019 7.141 1.00 95.88 228 MET A O 1
ATOM 1760 N N . PHE A 1 229 ? -4.670 -0.909 5.228 1.00 94.94 229 PHE A N 1
ATOM 1761 C CA . PHE A 1 229 ? -5.972 -1.216 4.651 1.00 94.94 229 PHE A CA 1
ATOM 1762 C C . PHE A 1 229 ? -6.040 -2.710 4.418 1.00 94.94 229 PHE A C 1
ATOM 1764 O O . PHE A 1 229 ? -5.198 -3.241 3.695 1.00 94.94 229 PHE A O 1
ATOM 1771 N N . ASP A 1 230 ? -7.025 -3.381 5.002 1.00 92.31 230 ASP A N 1
ATOM 1772 C CA . ASP A 1 230 ? -7.224 -4.804 4.750 1.00 92.31 230 ASP A CA 1
ATOM 1773 C C . ASP A 1 230 ? -8.662 -5.239 5.003 1.00 92.31 230 ASP A C 1
ATOM 1775 O O . ASP A 1 230 ? -9.375 -4.634 5.809 1.00 92.31 230 ASP A O 1
ATOM 1779 N N . ASN A 1 231 ? -9.086 -6.289 4.302 1.00 91.00 231 ASN A N 1
ATOM 1780 C CA . ASN A 1 231 ? -10.472 -6.758 4.282 1.00 91.00 231 ASN A CA 1
ATOM 1781 C C . ASN A 1 231 ? -11.451 -5.594 4.029 1.00 91.00 231 ASN A C 1
ATOM 1783 O O . ASN A 1 231 ? -12.398 -5.364 4.782 1.00 91.00 231 ASN A O 1
ATOM 1787 N N . ILE A 1 232 ? -11.143 -4.785 3.013 1.00 92.94 232 ILE A N 1
ATOM 1788 C CA . ILE A 1 232 ? -11.886 -3.577 2.654 1.00 92.94 232 ILE A CA 1
ATOM 1789 C C . ILE A 1 232 ? -11.782 -3.324 1.152 1.00 92.94 232 ILE A C 1
ATOM 1791 O O . ILE A 1 232 ? -10.701 -3.416 0.562 1.00 92.94 232 ILE A O 1
ATOM 1795 N N . THR A 1 233 ? -12.905 -2.937 0.551 1.00 95.00 233 THR A N 1
ATOM 1796 C CA . THR A 1 233 ? -12.936 -2.411 -0.810 1.00 95.00 233 THR A CA 1
ATOM 1797 C C . THR A 1 233 ? -13.053 -0.891 -0.770 1.00 95.00 233 THR A C 1
ATOM 1799 O O . THR A 1 233 ? -13.974 -0.344 -0.165 1.00 95.00 233 THR A O 1
ATOM 1802 N N . ILE A 1 234 ? -12.130 -0.192 -1.430 1.00 94.31 234 ILE A N 1
ATOM 1803 C CA . ILE A 1 234 ? -12.178 1.265 -1.584 1.00 94.31 234 ILE A CA 1
ATOM 1804 C C . ILE A 1 234 ? -12.590 1.629 -3.008 1.00 94.31 234 ILE A C 1
ATOM 1806 O O . ILE A 1 234 ? -12.179 1.004 -3.983 1.00 94.31 234 ILE A O 1
ATOM 1810 N N . GLU A 1 235 ? -13.371 2.691 -3.130 1.00 94.25 235 GLU A N 1
ATOM 1811 C CA . GLU A 1 235 ? -13.635 3.387 -4.382 1.00 94.25 235 GLU A CA 1
ATOM 1812 C C . GLU A 1 235 ? -13.321 4.873 -4.188 1.00 94.25 235 GLU A C 1
ATOM 1814 O O . GLU A 1 235 ? -13.553 5.416 -3.111 1.00 94.25 235 GLU A O 1
ATOM 1819 N N . ALA A 1 236 ? -12.781 5.550 -5.203 1.00 93.75 236 ALA A N 1
ATOM 1820 C CA . ALA A 1 236 ? -12.416 6.956 -5.067 1.00 93.75 236 ALA A CA 1
ATOM 1821 C C . ALA A 1 236 ? -13.099 7.851 -6.103 1.00 93.75 236 ALA A C 1
ATOM 1823 O O . ALA A 1 236 ? -12.831 7.770 -7.301 1.00 93.75 236 ALA A O 1
ATOM 1824 N N . ASN A 1 237 ? -13.943 8.754 -5.610 1.00 95.38 237 ASN A N 1
ATOM 1825 C CA . ASN A 1 237 ? -14.577 9.841 -6.346 1.00 95.38 237 ASN A CA 1
ATOM 1826 C C . ASN A 1 237 ? -13.953 11.188 -5.931 1.00 95.38 237 ASN A C 1
ATOM 1828 O O . ASN A 1 237 ? -14.590 12.063 -5.340 1.00 95.38 237 ASN A O 1
ATOM 1832 N N . THR A 1 238 ? -12.655 11.323 -6.189 1.00 94.75 238 THR A N 1
ATOM 1833 C CA . THR A 1 238 ? -11.866 12.529 -5.908 1.00 94.75 238 THR A CA 1
ATOM 1834 C C . THR A 1 238 ? -11.753 13.435 -7.134 1.00 94.75 238 THR A C 1
ATOM 1836 O O . THR A 1 238 ? -12.060 13.035 -8.264 1.00 94.75 238 THR A O 1
ATOM 1839 N N . ARG A 1 239 ? -11.247 14.660 -6.939 1.00 94.44 239 ARG A N 1
ATOM 1840 C CA . ARG A 1 239 ? -11.084 15.668 -8.001 1.00 94.44 239 ARG A CA 1
ATOM 1841 C C . ARG A 1 239 ? -10.395 15.131 -9.260 1.00 94.44 239 ARG A C 1
ATOM 1843 O O . ARG A 1 239 ? -10.788 15.460 -10.378 1.00 94.44 239 ARG A O 1
ATOM 1850 N N . LYS A 1 240 ? -9.378 14.290 -9.078 1.00 92.69 240 LYS A N 1
ATOM 1851 C CA . LYS A 1 240 ? -8.644 13.553 -10.122 1.00 92.69 240 LYS A CA 1
ATOM 1852 C C . LYS A 1 240 ? -8.110 12.240 -9.549 1.00 92.69 240 LYS A C 1
ATOM 1854 O O . LYS A 1 240 ? -8.647 11.800 -8.536 1.00 92.69 240 LYS A O 1
ATOM 1859 N N . GLU A 1 241 ? -7.119 11.607 -10.181 1.00 92.81 241 GLU A N 1
ATOM 1860 C CA . GLU A 1 241 ? -6.517 10.371 -9.670 1.00 92.81 241 GLU A CA 1
ATOM 1861 C C . GLU A 1 241 ? -6.097 10.540 -8.209 1.00 92.81 241 GLU A C 1
ATOM 1863 O O . GLU A 1 241 ? -5.407 11.501 -7.853 1.00 92.81 241 GLU A O 1
ATOM 1868 N N . THR A 1 242 ? -6.534 9.610 -7.370 1.00 94.56 242 THR A N 1
ATOM 1869 C CA . THR A 1 242 ? -6.283 9.641 -5.936 1.00 94.56 242 THR A CA 1
ATOM 1870 C C . THR A 1 242 ? -4.881 9.130 -5.648 1.00 94.56 242 THR A C 1
ATOM 1872 O O . THR A 1 242 ? -4.444 8.105 -6.175 1.00 94.56 242 THR A O 1
ATOM 1875 N N . ARG A 1 243 ? -4.162 9.842 -4.788 1.00 94.31 243 ARG A N 1
ATOM 1876 C CA . ARG A 1 243 ? -2.773 9.548 -4.456 1.00 94.31 243 ARG A CA 1
ATOM 1877 C C . ARG A 1 243 ? -2.620 9.363 -2.958 1.00 94.31 243 ARG A C 1
ATOM 1879 O O . ARG A 1 243 ? -2.783 10.318 -2.201 1.00 94.31 243 ARG A O 1
ATOM 1886 N N . PHE A 1 244 ? -2.269 8.153 -2.540 1.00 95.12 244 PHE A N 1
ATOM 1887 C CA . PHE A 1 244 ? -1.804 7.909 -1.181 1.00 95.12 244 PHE A CA 1
ATOM 1888 C C . PHE A 1 244 ? -0.393 8.469 -1.045 1.00 95.12 244 PHE A C 1
ATOM 1890 O O . PHE A 1 244 ? 0.560 7.959 -1.635 1.00 95.12 244 PHE A O 1
ATOM 1897 N N . MET A 1 245 ? -0.297 9.574 -0.318 1.00 92.00 245 MET A N 1
ATOM 1898 C CA . MET A 1 245 ? 0.892 10.398 -0.215 1.00 92.00 245 MET A CA 1
ATOM 1899 C C . MET A 1 245 ? 1.627 10.081 1.076 1.00 92.00 245 MET A C 1
ATOM 1901 O O . MET A 1 245 ? 1.100 10.272 2.175 1.00 92.00 245 MET A O 1
ATOM 1905 N N . LEU A 1 246 ? 2.862 9.610 0.946 1.00 87.50 246 LEU A N 1
ATOM 1906 C CA . LEU A 1 246 ? 3.627 9.165 2.102 1.00 87.50 246 LEU A CA 1
ATOM 1907 C C . LEU A 1 246 ? 4.195 10.364 2.863 1.00 87.50 246 LEU A C 1
ATOM 1909 O O . LEU A 1 246 ? 4.878 11.223 2.301 1.00 87.50 246 LEU A O 1
ATOM 1913 N N . GLY A 1 247 ? 3.899 10.417 4.160 1.00 81.88 247 GLY A N 1
ATOM 1914 C CA . GLY A 1 247 ? 4.464 11.389 5.092 1.00 81.88 247 GLY A CA 1
ATOM 1915 C C . GLY A 1 247 ? 5.679 10.821 5.824 1.00 81.88 247 GLY A C 1
ATOM 1916 O O . GLY A 1 247 ? 6.751 10.644 5.250 1.00 81.88 247 GLY A O 1
ATOM 1917 N N . ASN A 1 248 ? 5.502 10.538 7.115 1.00 85.88 248 ASN A N 1
ATOM 1918 C CA . ASN A 1 248 ? 6.527 9.953 7.984 1.00 85.88 248 ASN A CA 1
ATOM 1919 C C . ASN A 1 248 ? 6.247 8.484 8.334 1.00 85.88 248 ASN A C 1
ATOM 1921 O O . ASN A 1 248 ? 6.725 8.012 9.360 1.00 85.88 248 ASN A O 1
ATOM 1925 N N . TYR A 1 249 ? 5.443 7.788 7.533 1.00 91.50 249 TYR A N 1
ATOM 1926 C CA . TYR A 1 249 ? 4.771 6.566 7.968 1.00 91.50 249 TYR A CA 1
ATOM 1927 C C . TYR A 1 249 ? 4.731 5.509 6.870 1.00 91.50 249 TYR A C 1
ATOM 1929 O O . TYR A 1 249 ? 4.725 5.848 5.684 1.00 91.50 249 TYR A O 1
ATOM 1937 N N . ASP A 1 250 ? 4.702 4.249 7.292 1.00 94.12 250 ASP A N 1
ATOM 1938 C CA . ASP A 1 250 ? 4.658 3.072 6.429 1.00 94.12 250 ASP A CA 1
ATOM 1939 C C . ASP A 1 250 ? 3.212 2.688 6.109 1.00 94.12 250 ASP A C 1
ATOM 1941 O O . ASP A 1 250 ? 2.314 2.843 6.941 1.00 94.12 250 ASP A O 1
ATOM 1945 N N . TYR A 1 251 ? 2.969 2.269 4.863 1.00 96.06 251 TYR A N 1
ATOM 1946 C CA . TYR A 1 251 ? 1.621 1.974 4.361 1.00 96.06 251 TYR A CA 1
ATOM 1947 C C . TYR A 1 251 ? 1.529 0.513 3.945 1.00 96.06 251 TYR A C 1
ATOM 1949 O O . TYR A 1 251 ? 2.456 -0.043 3.350 1.00 96.06 251 TYR A O 1
ATOM 1957 N N . ILE A 1 252 ? 0.399 -0.110 4.249 1.00 96.31 252 ILE A N 1
ATOM 1958 C CA . ILE A 1 252 ? 0.184 -1.538 4.045 1.00 96.31 252 ILE A CA 1
ATOM 1959 C C . ILE A 1 252 ? -1.178 -1.721 3.405 1.00 96.31 252 ILE A C 1
ATOM 1961 O O . ILE A 1 252 ? -2.195 -1.302 3.944 1.00 96.31 252 ILE A O 1
ATOM 1965 N N . PHE A 1 253 ? -1.189 -2.357 2.247 1.00 96.25 253 PHE A N 1
ATOM 1966 C CA . PHE A 1 253 ? -2.398 -2.757 1.552 1.00 96.25 253 PHE A CA 1
ATOM 1967 C C . PHE A 1 253 ? -2.430 -4.282 1.597 1.00 96.25 253 PHE A C 1
ATOM 1969 O O . PHE A 1 253 ? -1.693 -4.937 0.858 1.00 96.25 253 PHE A O 1
ATOM 1976 N N . GLY A 1 254 ? -3.193 -4.821 2.550 1.00 93.44 254 GLY A N 1
ATOM 1977 C CA . GLY A 1 254 ? -3.266 -6.242 2.883 1.00 93.44 254 GLY A CA 1
ATOM 1978 C C . GLY A 1 254 ? -3.815 -7.106 1.749 1.00 93.44 254 GLY A C 1
ATOM 1979 O O . GLY A 1 254 ? -4.198 -6.601 0.694 1.00 93.44 254 GLY A O 1
ATOM 1980 N N . THR A 1 255 ? -3.806 -8.429 1.922 1.00 91.06 255 THR A N 1
ATOM 1981 C CA . THR A 1 255 ? -4.185 -9.361 0.841 1.00 91.06 255 THR A CA 1
ATOM 1982 C C . THR A 1 255 ? -5.647 -9.236 0.439 1.00 91.06 255 THR A C 1
ATOM 1984 O O . THR A 1 255 ? -5.973 -9.503 -0.715 1.00 91.06 255 THR A O 1
ATOM 1987 N N . ASP A 1 256 ? -6.504 -8.814 1.370 1.00 90.00 256 ASP A N 1
ATOM 1988 C CA . ASP A 1 256 ? -7.944 -8.678 1.164 1.00 90.00 256 ASP A CA 1
ATOM 1989 C C . ASP A 1 256 ? -8.322 -7.204 0.910 1.00 90.00 256 ASP A C 1
ATOM 1991 O O . ASP A 1 256 ? -9.481 -6.802 1.034 1.00 90.00 256 ASP A O 1
ATOM 1995 N N . PHE A 1 257 ? -7.340 -6.368 0.555 1.00 93.19 257 PHE A N 1
ATOM 1996 C CA . PHE A 1 257 ? -7.572 -5.019 0.059 1.00 93.19 257 PHE A CA 1
ATOM 1997 C C . PHE A 1 257 ? -7.949 -5.044 -1.424 1.00 93.19 257 PHE A C 1
ATOM 1999 O O . PHE A 1 257 ? -7.220 -5.583 -2.260 1.00 93.19 257 PHE A O 1
ATOM 2006 N N . THR A 1 258 ? -9.050 -4.380 -1.768 1.00 92.94 258 THR A N 1
ATOM 2007 C CA . THR A 1 258 ? -9.479 -4.194 -3.159 1.00 92.94 258 THR A CA 1
ATOM 2008 C C . THR A 1 258 ? -9.713 -2.719 -3.459 1.00 92.94 258 THR A C 1
ATOM 2010 O O . THR A 1 258 ? -10.145 -1.945 -2.606 1.00 92.94 258 THR A O 1
ATOM 2013 N N . PHE A 1 259 ? -9.451 -2.322 -4.705 1.00 89.50 259 PHE A N 1
ATOM 2014 C CA . PHE A 1 259 ? -9.782 -0.990 -5.196 1.00 89.50 259 PHE A CA 1
ATOM 2015 C C . PHE A 1 259 ? -10.612 -1.050 -6.480 1.00 89.50 259 PHE A C 1
ATOM 2017 O O . PHE A 1 259 ? -10.268 -1.784 -7.411 1.00 89.50 259 PHE A O 1
ATOM 2024 N N . LEU A 1 260 ? -11.673 -0.242 -6.536 1.00 88.94 260 LEU A N 1
ATOM 2025 C CA . LEU A 1 260 ? -12.544 -0.082 -7.698 1.00 88.94 260 LEU A CA 1
ATOM 2026 C C . LEU A 1 260 ? -12.198 1.193 -8.471 1.00 88.94 260 LEU A C 1
ATOM 2028 O O . LEU A 1 260 ? -12.178 2.293 -7.924 1.00 88.94 260 LEU A O 1
ATOM 2032 N N . THR A 1 261 ? -11.991 1.054 -9.778 1.00 82.06 261 THR A N 1
ATOM 2033 C CA . THR A 1 261 ? -11.586 2.146 -10.679 1.00 82.06 261 THR A CA 1
ATOM 2034 C C . THR A 1 261 ? -12.762 2.836 -11.380 1.00 82.06 261 THR A C 1
ATOM 2036 O O . THR A 1 261 ? -12.558 3.499 -12.396 1.00 82.06 261 THR A O 1
ATOM 2039 N N . THR A 1 262 ? -13.988 2.703 -10.859 1.00 83.62 262 THR A N 1
ATOM 2040 C CA . THR A 1 262 ? -15.224 3.207 -11.489 1.00 83.62 262 THR A CA 1
ATOM 2041 C C . THR A 1 262 ? -15.158 4.700 -11.827 1.00 83.62 262 THR A C 1
ATOM 2043 O O . THR A 1 262 ? -15.593 5.110 -12.901 1.00 83.62 262 THR A O 1
ATOM 2046 N N . TYR A 1 263 ? -14.603 5.518 -10.923 1.00 83.44 263 TYR A N 1
ATOM 2047 C CA . TYR A 1 263 ? -14.546 6.978 -11.076 1.00 83.44 263 TYR A CA 1
ATOM 2048 C C . TYR A 1 263 ? -13.134 7.489 -11.354 1.00 83.44 263 TYR A C 1
ATOM 2050 O O . TYR A 1 263 ? -12.919 8.279 -12.282 1.00 83.44 263 TYR A O 1
ATOM 2058 N N . ARG A 1 264 ? -12.171 7.085 -10.521 1.00 89.94 264 ARG A N 1
ATOM 2059 C CA . ARG A 1 264 ? -10.770 7.510 -10.580 1.00 89.94 264 ARG A CA 1
ATOM 2060 C C . ARG A 1 264 ? -9.853 6.333 -10.304 1.00 89.94 264 ARG A C 1
ATOM 2062 O O . ARG A 1 264 ? -10.235 5.352 -9.675 1.00 89.94 264 ARG A O 1
ATOM 2069 N N . THR A 1 265 ? -8.623 6.451 -10.778 1.00 92.00 265 THR A N 1
ATOM 2070 C CA . THR A 1 265 ? -7.559 5.514 -10.435 1.00 92.00 265 THR A CA 1
ATOM 2071 C C . THR A 1 265 ? -6.896 5.898 -9.114 1.00 92.00 265 THR A C 1
ATOM 2073 O O . THR A 1 265 ? -6.904 7.069 -8.726 1.00 92.00 265 THR A O 1
ATOM 2076 N N . ILE A 1 266 ? -6.299 4.907 -8.447 1.00 93.62 266 ILE A N 1
ATOM 2077 C CA . ILE A 1 266 ? -5.465 5.091 -7.258 1.00 93.62 266 ILE A CA 1
ATOM 2078 C C . ILE A 1 266 ? -4.000 4.816 -7.583 1.00 93.62 266 ILE A C 1
ATOM 2080 O O . ILE A 1 266 ? -3.673 3.931 -8.381 1.00 93.62 266 ILE A O 1
ATOM 2084 N N . GLY A 1 267 ? -3.120 5.545 -6.906 1.00 95.38 267 GLY A N 1
ATOM 2085 C CA . GLY A 1 267 ? -1.715 5.195 -6.813 1.00 95.38 267 GLY A CA 1
ATOM 2086 C C . GLY A 1 267 ? -1.065 5.626 -5.505 1.00 95.38 267 GLY A C 1
ATOM 2087 O O . GLY A 1 267 ? -1.673 6.306 -4.676 1.00 95.38 267 GLY A O 1
ATOM 2088 N N . VAL A 1 268 ? 0.188 5.215 -5.335 1.00 96.12 268 VAL A N 1
ATOM 2089 C CA . VAL A 1 268 ? 1.025 5.552 -4.176 1.00 96.12 268 VAL A CA 1
ATOM 2090 C C . VAL A 1 268 ? 2.147 6.481 -4.623 1.00 96.12 268 VAL A C 1
ATOM 2092 O O . VAL A 1 268 ? 2.789 6.240 -5.646 1.00 96.12 268 VAL A O 1
ATOM 2095 N N . ASP A 1 269 ? 2.382 7.544 -3.860 1.00 93.12 269 ASP A N 1
ATOM 2096 C CA . ASP A 1 269 ? 3.341 8.592 -4.193 1.00 93.12 269 ASP A CA 1
ATOM 2097 C C . ASP A 1 269 ? 4.282 8.850 -3.005 1.00 93.12 269 ASP A C 1
ATOM 2099 O O . ASP A 1 269 ? 3.871 9.327 -1.942 1.00 93.12 269 ASP A O 1
ATOM 2103 N N . PHE A 1 270 ? 5.564 8.521 -3.186 1.00 91.75 270 PHE A N 1
ATOM 2104 C CA . PHE A 1 270 ? 6.606 8.710 -2.173 1.00 91.75 270 PHE A CA 1
ATOM 2105 C C . PHE A 1 270 ? 7.126 10.154 -2.115 1.00 91.75 270 PHE A C 1
ATOM 2107 O O . PHE A 1 270 ? 7.915 10.471 -1.226 1.00 91.75 270 PHE A O 1
ATOM 2114 N N . SER A 1 271 ? 6.704 11.039 -3.027 1.00 85.75 271 SER A N 1
ATOM 2115 C CA . SER A 1 271 ? 7.340 12.344 -3.271 1.00 85.75 271 SER A CA 1
ATOM 2116 C C . SER A 1 271 ? 7.538 13.235 -2.046 1.00 85.75 271 SER A C 1
ATOM 2118 O O . SER A 1 271 ? 8.503 14.007 -1.993 1.00 85.75 271 SER A O 1
ATOM 2120 N N . SER A 1 272 ? 6.647 13.138 -1.064 1.00 83.31 272 SER A N 1
ATOM 2121 C CA . SER A 1 272 ? 6.681 13.914 0.177 1.00 83.31 272 SER A CA 1
ATOM 2122 C C . SER A 1 272 ? 7.242 13.178 1.380 1.00 83.31 272 SER A C 1
ATOM 2124 O O . SER A 1 272 ? 7.152 13.698 2.494 1.00 83.31 272 SER A O 1
ATOM 2126 N N . THR A 1 273 ? 7.802 11.984 1.187 1.00 82.88 273 THR A N 1
ATOM 2127 C CA . THR A 1 273 ? 8.317 11.208 2.306 1.00 82.88 273 THR A CA 1
ATOM 2128 C C . THR A 1 273 ? 9.386 12.002 3.054 1.00 82.88 273 THR A C 1
ATOM 2130 O O . THR A 1 273 ? 10.365 12.484 2.470 1.00 82.88 273 THR A O 1
ATOM 2133 N N . ALA A 1 274 ? 9.191 12.150 4.361 1.00 82.31 274 ALA A N 1
ATOM 2134 C CA . ALA A 1 274 ? 10.122 12.835 5.249 1.00 82.31 274 ALA A CA 1
ATOM 2135 C C . ALA A 1 274 ? 10.844 11.864 6.202 1.00 82.31 274 ALA A C 1
ATOM 2137 O O . ALA A 1 274 ? 11.927 12.208 6.688 1.00 82.31 274 ALA A O 1
ATOM 2138 N N . LYS A 1 275 ? 10.339 10.630 6.365 1.00 86.25 275 LYS A N 1
ATOM 2139 C CA . LYS A 1 275 ? 11.004 9.528 7.082 1.00 86.25 275 LYS A CA 1
ATOM 2140 C C . LYS A 1 275 ? 12.176 8.995 6.259 1.00 86.25 275 LYS A C 1
ATOM 2142 O O . LYS A 1 275 ? 12.047 8.774 5.060 1.00 86.25 275 LYS A O 1
ATOM 2147 N N . LYS A 1 276 ? 13.330 8.792 6.912 1.00 88.69 276 LYS A N 1
ATOM 2148 C CA . LYS A 1 276 ? 14.585 8.356 6.267 1.00 88.69 276 LYS A CA 1
ATOM 2149 C C . LYS A 1 276 ? 14.410 7.068 5.457 1.00 88.69 276 LYS A C 1
ATOM 2151 O O . LYS A 1 276 ? 14.902 7.009 4.337 1.00 88.69 276 LYS A O 1
ATOM 2156 N N . ASN A 1 277 ? 13.708 6.095 6.035 1.00 91.12 277 ASN A N 1
ATOM 2157 C CA . ASN A 1 277 ? 13.374 4.818 5.418 1.00 91.12 277 ASN A CA 1
ATOM 2158 C C . ASN A 1 277 ? 11.860 4.646 5.478 1.00 91.12 277 ASN A C 1
ATOM 2160 O O . ASN A 1 277 ? 11.323 4.494 6.573 1.00 91.12 277 ASN A O 1
ATOM 2164 N N . THR A 1 278 ? 11.192 4.664 4.334 1.00 92.31 278 THR A N 1
ATOM 2165 C CA . THR A 1 278 ? 9.737 4.482 4.259 1.00 92.31 278 THR A CA 1
ATOM 2166 C C . THR A 1 278 ? 9.433 3.205 3.516 1.00 92.31 278 THR A C 1
ATOM 2168 O O . THR A 1 278 ? 10.041 2.953 2.478 1.00 92.31 278 THR A O 1
ATOM 2171 N N . THR A 1 279 ? 8.504 2.413 4.038 1.00 94.94 279 THR A N 1
ATOM 2172 C CA . THR A 1 279 ? 8.128 1.129 3.449 1.00 94.94 279 THR A CA 1
ATOM 2173 C C . THR A 1 279 ? 6.665 1.126 3.056 1.00 94.94 279 THR A C 1
ATOM 2175 O O . THR A 1 279 ? 5.794 1.477 3.850 1.00 94.94 279 THR A O 1
ATOM 2178 N N . VAL A 1 280 ? 6.396 0.677 1.834 1.00 97.19 280 VAL A N 1
ATOM 2179 C CA . VAL A 1 280 ? 5.048 0.350 1.377 1.00 97.19 280 VAL A CA 1
ATOM 2180 C C . VAL A 1 280 ? 4.971 -1.135 1.062 1.00 97.19 280 VAL A C 1
ATOM 2182 O O . VAL A 1 280 ? 5.838 -1.676 0.377 1.00 97.19 280 VAL A O 1
ATOM 2185 N N . ARG A 1 281 ? 3.921 -1.788 1.557 1.00 97.06 281 ARG A N 1
ATOM 2186 C CA . ARG A 1 281 ? 3.589 -3.186 1.264 1.00 97.06 281 ARG A CA 1
ATOM 2187 C C . ARG A 1 281 ? 2.313 -3.232 0.437 1.00 97.06 281 ARG A C 1
ATOM 2189 O O . ARG A 1 281 ? 1.285 -2.723 0.878 1.00 97.06 281 ARG A O 1
ATOM 2196 N N . LEU A 1 282 ? 2.384 -3.825 -0.748 1.00 97.25 282 LEU A N 1
ATOM 2197 C CA . LEU A 1 282 ? 1.252 -4.038 -1.646 1.00 97.25 282 LEU A CA 1
ATOM 2198 C C . LEU A 1 282 ? 0.998 -5.539 -1.758 1.00 97.25 282 LEU A C 1
ATOM 2200 O O . LEU A 1 282 ? 1.601 -6.200 -2.599 1.00 97.25 282 LEU A O 1
ATOM 2204 N N . TYR A 1 283 ? 0.134 -6.091 -0.912 1.00 95.44 283 TYR A N 1
ATOM 2205 C CA . TYR A 1 283 ? -0.267 -7.498 -0.983 1.00 95.44 283 TYR A CA 1
ATOM 2206 C C . TYR A 1 283 ? -1.570 -7.701 -1.751 1.00 95.44 283 TYR A C 1
ATOM 2208 O O . TYR A 1 283 ? -1.721 -8.743 -2.387 1.00 95.44 283 TYR A O 1
ATOM 2216 N N . GLY A 1 284 ? -2.467 -6.716 -1.737 1.00 93.81 284 GLY A N 1
ATOM 2217 C CA . GLY A 1 284 ? -3.718 -6.695 -2.496 1.00 93.81 284 GLY A CA 1
ATOM 2218 C C . GLY A 1 284 ? -3.908 -5.387 -3.264 1.00 93.81 284 GLY A C 1
ATOM 2219 O O . GLY A 1 284 ? -3.117 -4.452 -3.136 1.00 93.81 284 GLY A O 1
ATOM 2220 N N . GLY A 1 285 ? -4.972 -5.322 -4.063 1.00 93.94 285 GLY A N 1
ATOM 2221 C CA . GLY A 1 285 ? -5.389 -4.126 -4.794 1.00 93.94 285 GLY A CA 1
ATOM 2222 C C . GLY A 1 285 ? -4.833 -3.980 -6.216 1.00 93.94 285 GLY A C 1
ATOM 2223 O O . GLY A 1 285 ? -3.883 -4.645 -6.632 1.00 93.94 285 GLY A O 1
ATOM 2224 N N . ASN A 1 286 ? -5.457 -3.059 -6.958 1.00 93.94 286 ASN A N 1
ATOM 2225 C CA . ASN A 1 286 ? -5.098 -2.688 -8.325 1.00 93.94 286 ASN A CA 1
ATOM 2226 C C . ASN A 1 286 ? -4.707 -1.204 -8.368 1.00 93.94 286 ASN A C 1
ATOM 2228 O O . ASN A 1 286 ? -5.557 -0.323 -8.231 1.00 93.94 286 ASN A O 1
ATOM 2232 N N . PHE A 1 287 ? -3.425 -0.926 -8.583 1.00 96.31 287 PHE A N 1
ATOM 2233 C CA . PHE A 1 287 ? -2.857 0.419 -8.592 1.00 96.31 287 PHE A CA 1
ATOM 2234 C C . PHE A 1 287 ? -2.541 0.853 -10.020 1.00 96.31 287 PHE A C 1
ATOM 2236 O O . PHE A 1 287 ? -1.825 0.175 -10.756 1.00 96.31 287 PHE A O 1
ATOM 2243 N N . ALA A 1 288 ? -3.013 2.031 -10.420 1.00 95.31 288 ALA A N 1
ATOM 2244 C CA . ALA A 1 288 ? -2.626 2.591 -11.712 1.00 95.31 288 ALA A CA 1
ATOM 2245 C C . ALA A 1 288 ? -1.163 3.042 -11.714 1.00 95.31 288 ALA A C 1
ATOM 2247 O O . ALA A 1 288 ? -0.510 3.027 -12.760 1.00 95.31 288 ALA A O 1
ATOM 2248 N N . PHE A 1 289 ? -0.639 3.435 -10.554 1.00 94.81 289 PHE A N 1
ATOM 2249 C CA . PHE A 1 289 ? 0.753 3.818 -10.433 1.00 94.81 289 PHE A CA 1
ATOM 2250 C C . PHE A 1 289 ? 1.311 3.689 -9.016 1.00 94.81 289 PHE A C 1
ATOM 2252 O O . PHE A 1 289 ? 0.601 3.846 -8.026 1.00 94.81 289 PHE A O 1
ATOM 2259 N N . VAL A 1 290 ? 2.616 3.453 -8.936 1.00 96.69 290 VAL A N 1
ATOM 2260 C CA . VAL A 1 290 ? 3.413 3.545 -7.714 1.00 96.69 290 VAL A CA 1
ATOM 2261 C C . VAL A 1 290 ? 4.694 4.283 -8.064 1.00 96.69 290 VAL A C 1
ATOM 2263 O O . VAL A 1 290 ? 5.459 3.839 -8.922 1.00 96.69 290 VAL A O 1
ATOM 2266 N N . TYR A 1 291 ? 4.907 5.427 -7.426 1.00 93.44 291 TYR A N 1
ATOM 2267 C CA . TYR A 1 291 ? 5.984 6.349 -7.755 1.00 93.44 291 TYR A CA 1
ATOM 2268 C C . TYR A 1 291 ? 6.968 6.473 -6.600 1.00 93.44 291 TYR A C 1
ATOM 2270 O O . TYR A 1 291 ? 6.650 7.078 -5.576 1.00 93.44 291 TYR A O 1
ATOM 2278 N N . LEU A 1 292 ? 8.170 5.928 -6.782 1.00 92.38 292 LEU A N 1
ATOM 2279 C CA . LEU A 1 292 ? 9.250 6.000 -5.805 1.00 92.38 292 LEU A CA 1
ATOM 2280 C C . LEU A 1 292 ? 10.144 7.193 -6.120 1.00 92.38 292 LEU A C 1
ATOM 2282 O O . LEU A 1 292 ? 10.568 7.372 -7.256 1.00 92.38 292 LEU A O 1
ATOM 2286 N N . GLY A 1 293 ? 10.439 8.008 -5.116 1.00 85.56 293 GLY A N 1
ATOM 2287 C CA . GLY A 1 293 ? 11.246 9.216 -5.251 1.00 85.56 293 GLY A CA 1
ATOM 2288 C C . GLY A 1 293 ? 10.916 10.204 -4.140 1.00 85.56 293 GLY A C 1
ATOM 2289 O O . GLY A 1 293 ? 9.815 10.173 -3.603 1.00 85.56 293 GLY A O 1
ATOM 2290 N N . SER A 1 294 ? 11.848 11.090 -3.792 1.00 80.75 294 SER A N 1
ATOM 2291 C CA . SER A 1 294 ? 11.621 12.136 -2.781 1.00 80.75 294 SER A CA 1
ATOM 2292 C C . SER A 1 294 ? 12.031 13.513 -3.295 1.00 80.75 294 SER A C 1
ATOM 2294 O O . SER A 1 294 ? 12.960 13.636 -4.092 1.00 80.75 294 SER A O 1
ATOM 2296 N N . SER A 1 295 ? 11.322 14.554 -2.847 1.00 77.06 295 SER A N 1
ATOM 2297 C CA . SER A 1 295 ? 11.600 15.959 -3.191 1.00 77.06 295 SER A CA 1
ATOM 2298 C C . SER A 1 295 ? 12.491 16.665 -2.171 1.00 77.06 295 SER A C 1
ATOM 2300 O O . SER A 1 295 ? 13.026 17.729 -2.471 1.00 77.06 295 SER A O 1
ATOM 2302 N N . THR A 1 296 ? 12.637 16.115 -0.963 1.00 66.38 296 THR A N 1
ATOM 2303 C CA . THR A 1 296 ? 13.074 16.904 0.198 1.00 66.38 296 THR A CA 1
ATOM 2304 C C . THR A 1 296 ? 14.503 16.616 0.649 1.00 66.38 296 THR A C 1
ATOM 2306 O O . THR A 1 296 ? 15.120 17.493 1.246 1.00 66.38 296 THR A O 1
ATOM 2309 N N . SER A 1 297 ? 15.045 15.413 0.407 1.00 72.12 297 SER A N 1
ATOM 2310 C CA . SER A 1 297 ? 16.434 15.024 0.739 1.00 72.12 297 SER A CA 1
ATOM 2311 C C . SER A 1 297 ? 16.717 13.560 0.366 1.00 72.12 297 SER A C 1
ATOM 2313 O O . SER A 1 297 ? 15.847 12.881 -0.176 1.00 72.12 297 SER A O 1
ATOM 2315 N N . THR A 1 298 ? 17.919 13.058 0.690 1.00 81.31 298 THR A N 1
ATOM 2316 C CA . THR A 1 298 ? 18.255 11.632 0.577 1.00 81.31 298 THR A CA 1
ATOM 2317 C C . THR A 1 298 ? 17.355 10.761 1.441 1.00 81.31 298 THR A C 1
ATOM 2319 O O . THR A 1 298 ? 17.318 10.915 2.668 1.00 81.31 298 THR A O 1
ATOM 2322 N N . ARG A 1 299 ? 16.620 9.860 0.784 1.00 87.88 299 ARG A N 1
ATOM 2323 C CA . ARG A 1 299 ? 15.620 8.966 1.379 1.00 87.88 299 ARG A CA 1
ATOM 2324 C C . ARG A 1 299 ? 15.692 7.581 0.756 1.00 87.88 299 ARG A C 1
ATOM 2326 O O . ARG A 1 299 ? 15.959 7.478 -0.438 1.00 87.88 299 ARG A O 1
ATOM 2333 N N . THR A 1 300 ? 15.383 6.565 1.551 1.00 91.62 300 THR A N 1
ATOM 2334 C CA . THR A 1 300 ? 15.192 5.188 1.096 1.00 91.62 300 THR A CA 1
ATOM 2335 C C . THR A 1 300 ? 13.698 4.898 0.989 1.00 91.62 300 THR A C 1
ATOM 2337 O O . THR A 1 300 ? 12.948 5.028 1.962 1.00 91.62 300 THR A O 1
ATOM 2340 N N . CYS A 1 301 ? 13.267 4.543 -0.216 1.00 93.25 301 CYS A N 1
ATOM 2341 C CA . CYS A 1 301 ? 11.901 4.175 -0.557 1.00 93.25 301 CYS A CA 1
ATOM 2342 C C . CYS A 1 301 ? 11.859 2.661 -0.766 1.00 93.25 301 CYS A C 1
ATOM 2344 O O . CYS A 1 301 ? 12.339 2.176 -1.788 1.00 93.25 301 CYS A O 1
ATOM 2346 N N . ASN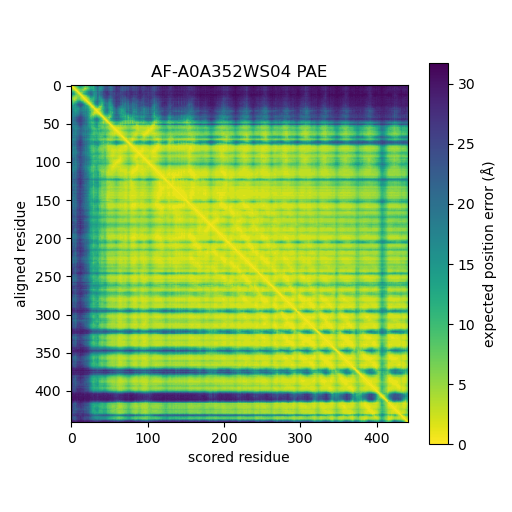 A 1 302 ? 11.292 1.934 0.191 1.00 95.81 302 ASN A N 1
ATOM 2347 C CA . ASN A 1 302 ? 11.134 0.488 0.117 1.00 95.81 302 ASN A CA 1
ATOM 2348 C C . ASN A 1 302 ? 9.733 0.144 -0.389 1.00 95.81 302 ASN A C 1
ATOM 2350 O O . ASN A 1 302 ? 8.736 0.669 0.117 1.00 95.81 302 ASN A O 1
ATOM 2354 N N . LEU A 1 303 ? 9.652 -0.767 -1.351 1.00 97.56 303 LEU A N 1
ATOM 2355 C CA . LEU A 1 303 ? 8.393 -1.302 -1.852 1.00 97.56 303 LEU A CA 1
ATOM 2356 C C . LEU A 1 303 ? 8.441 -2.828 -1.876 1.00 97.56 303 LEU A C 1
ATOM 2358 O O . LEU A 1 303 ? 9.304 -3.421 -2.518 1.00 97.56 303 LEU A O 1
ATOM 2362 N N . ILE A 1 304 ? 7.477 -3.459 -1.217 1.00 97.31 304 ILE A N 1
ATOM 2363 C CA . ILE A 1 304 ? 7.281 -4.909 -1.233 1.00 97.31 304 ILE A CA 1
ATOM 2364 C C . ILE A 1 304 ? 5.977 -5.184 -1.977 1.00 97.31 304 ILE A C 1
ATOM 2366 O O . ILE A 1 304 ? 4.942 -4.621 -1.622 1.00 97.31 304 ILE A O 1
ATOM 2370 N N . ILE A 1 305 ? 6.025 -6.019 -3.015 1.00 97.88 305 ILE A N 1
ATOM 2371 C CA . ILE A 1 305 ? 4.861 -6.368 -3.837 1.00 97.88 305 ILE A CA 1
ATOM 2372 C C . ILE A 1 305 ? 4.615 -7.868 -3.778 1.00 97.88 305 ILE A C 1
ATOM 2374 O O . ILE A 1 305 ? 5.468 -8.668 -4.175 1.00 97.88 305 ILE A O 1
ATOM 2378 N N . GLY A 1 306 ? 3.415 -8.227 -3.341 1.00 95.12 306 GLY A N 1
ATOM 2379 C CA . GLY A 1 306 ? 2.977 -9.602 -3.193 1.00 95.12 306 GLY A CA 1
ATOM 2380 C C . GLY A 1 306 ? 3.692 -10.342 -2.063 1.00 95.12 306 GLY A C 1
ATOM 2381 O O . GLY A 1 306 ? 4.626 -9.839 -1.439 1.00 95.12 306 GLY A O 1
ATOM 2382 N N . ASP A 1 307 ? 3.238 -11.562 -1.813 1.00 90.06 307 ASP A N 1
ATOM 2383 C CA . ASP A 1 307 ? 3.745 -12.450 -0.760 1.00 90.06 307 ASP A CA 1
ATOM 2384 C C . ASP A 1 307 ? 4.141 -13.844 -1.300 1.00 90.06 307 ASP A C 1
ATOM 2386 O O . ASP A 1 307 ? 4.264 -14.815 -0.547 1.00 90.06 307 ASP A O 1
ATOM 2390 N N . GLY A 1 308 ? 4.261 -13.957 -2.628 1.00 90.44 308 GLY A N 1
ATOM 2391 C CA . GLY A 1 308 ? 4.507 -15.203 -3.356 1.00 90.44 308 GLY A CA 1
ATOM 2392 C C . GLY A 1 308 ? 3.235 -15.910 -3.837 1.00 90.44 308 GLY A C 1
ATOM 2393 O O . GLY A 1 308 ? 3.327 -16.781 -4.697 1.00 90.44 308 GLY A O 1
ATOM 2394 N N . ILE A 1 309 ? 2.057 -15.532 -3.328 1.00 88.88 309 ILE A N 1
ATOM 2395 C CA . ILE A 1 309 ? 0.760 -16.150 -3.653 1.00 88.88 309 ILE A CA 1
ATOM 2396 C C . ILE A 1 309 ? -0.260 -15.088 -4.077 1.00 88.88 309 ILE A C 1
ATOM 2398 O O . ILE A 1 309 ? -0.994 -15.284 -5.044 1.00 88.88 309 ILE A O 1
ATOM 2402 N N . SER A 1 310 ? -0.299 -13.958 -3.374 1.00 91.38 310 SER A N 1
ATOM 2403 C CA . SER A 1 310 ? -1.235 -12.873 -3.618 1.00 91.38 310 SER A CA 1
ATOM 2404 C C . SER A 1 310 ? -0.994 -12.218 -4.977 1.00 91.38 310 SER A C 1
ATOM 2406 O O . SER A 1 310 ? 0.110 -12.258 -5.537 1.00 91.38 310 SER A O 1
ATOM 2408 N N . THR A 1 311 ? -2.043 -11.611 -5.530 1.00 94.94 311 THR A N 1
ATOM 2409 C CA . THR A 1 311 ? -2.050 -11.104 -6.907 1.00 94.94 311 THR A CA 1
ATOM 2410 C C . THR A 1 311 ? -2.324 -9.597 -6.988 1.00 94.94 311 THR A C 1
ATOM 2412 O O . THR A 1 311 ? -3.262 -9.199 -7.682 1.00 94.94 311 THR A O 1
ATOM 2415 N N . PRO A 1 312 ? -1.542 -8.732 -6.310 1.00 96.50 312 PRO A N 1
ATOM 2416 C CA . PRO A 1 312 ? -1.671 -7.291 -6.493 1.00 96.50 312 PRO A CA 1
ATOM 2417 C C . PRO A 1 312 ? -1.305 -6.919 -7.935 1.00 96.50 312 PRO A C 1
ATOM 2419 O O . PRO A 1 312 ? -0.461 -7.572 -8.562 1.00 96.50 312 PRO A O 1
ATOM 2422 N N . ALA A 1 313 ? -1.904 -5.856 -8.464 1.00 97.44 313 ALA A N 1
ATOM 2423 C CA . ALA A 1 313 ? -1.581 -5.353 -9.795 1.00 97.44 313 ALA A CA 1
ATOM 2424 C C . ALA A 1 313 ? -1.098 -3.903 -9.744 1.00 97.44 313 ALA A C 1
ATOM 2426 O O . ALA A 1 313 ? -1.698 -3.060 -9.080 1.00 97.44 313 ALA A O 1
ATOM 2427 N N . VAL A 1 314 ? -0.039 -3.595 -10.494 1.00 98.25 314 VAL A N 1
ATOM 2428 C CA . VAL A 1 314 ? 0.465 -2.232 -10.685 1.00 98.25 314 VAL A CA 1
ATOM 2429 C C . VAL A 1 314 ? 0.646 -1.958 -12.174 1.00 98.25 314 VAL A C 1
ATOM 2431 O O . VAL A 1 314 ? 1.423 -2.628 -12.859 1.00 98.25 314 VAL A O 1
ATOM 2434 N N . THR A 1 315 ? -0.041 -0.945 -12.700 1.00 97.31 315 THR A N 1
ATOM 2435 C CA . THR A 1 315 ? 0.096 -0.573 -14.114 1.00 97.31 315 THR A CA 1
ATOM 2436 C C . THR A 1 315 ? 1.430 0.123 -14.377 1.00 97.31 315 THR A C 1
ATOM 2438 O O . THR A 1 315 ? 2.163 -0.287 -15.274 1.00 97.31 315 THR A O 1
ATOM 2441 N N . ASN A 1 316 ? 1.782 1.146 -13.595 1.00 96.25 316 ASN A N 1
ATOM 2442 C CA . ASN A 1 316 ? 3.053 1.863 -13.731 1.00 96.25 316 ASN A CA 1
ATOM 2443 C C . ASN A 1 316 ? 3.818 1.878 -12.408 1.00 96.25 316 ASN A C 1
ATOM 2445 O O . ASN A 1 316 ? 3.503 2.655 -11.512 1.00 96.25 316 ASN A O 1
ATOM 2449 N N . LEU A 1 317 ? 4.843 1.043 -12.293 1.00 97.50 317 LEU A N 1
ATOM 2450 C CA . LEU A 1 317 ? 5.805 1.111 -11.203 1.00 97.50 317 LEU A CA 1
ATOM 2451 C C . LEU A 1 317 ? 7.005 1.926 -11.677 1.00 97.50 317 LEU A C 1
ATOM 2453 O O . LEU A 1 317 ? 7.739 1.485 -12.560 1.00 97.50 317 LEU A O 1
ATOM 2457 N N . THR A 1 318 ? 7.192 3.120 -11.123 1.00 93.44 318 THR A N 1
ATOM 2458 C CA . THR A 1 318 ? 8.223 4.057 -11.578 1.00 93.44 318 THR A CA 1
ATOM 2459 C C . THR A 1 318 ? 9.195 4.407 -10.464 1.00 93.44 318 THR A C 1
ATOM 2461 O O . THR A 1 318 ? 8.790 4.855 -9.392 1.00 93.44 318 THR A O 1
ATOM 2464 N N . LEU A 1 319 ? 10.480 4.206 -10.744 1.00 91.44 319 LEU A N 1
ATOM 2465 C CA . LEU A 1 319 ? 11.596 4.472 -9.845 1.00 91.44 319 LEU A CA 1
ATOM 2466 C C . LEU A 1 319 ? 12.311 5.772 -10.234 1.00 91.44 319 LEU A C 1
ATOM 2468 O O . LEU A 1 319 ? 12.317 6.162 -11.401 1.00 91.44 319 LEU A O 1
ATOM 2472 N N . GLY A 1 320 ? 12.932 6.441 -9.262 1.00 81.00 320 GLY A N 1
ATOM 2473 C CA . GLY A 1 320 ? 13.658 7.692 -9.483 1.00 81.00 320 GLY A CA 1
ATOM 2474 C C . GLY A 1 320 ? 12.736 8.855 -9.862 1.00 81.00 320 GLY A C 1
ATOM 2475 O O . GLY A 1 320 ? 13.109 9.727 -10.643 1.00 81.00 320 GLY A O 1
ATOM 2476 N N . ASN A 1 321 ? 11.511 8.885 -9.337 1.00 73.12 321 ASN A N 1
ATOM 2477 C CA . ASN A 1 321 ? 10.465 9.810 -9.757 1.00 73.12 321 ASN A CA 1
ATOM 2478 C C . ASN A 1 321 ? 10.659 11.274 -9.292 1.00 73.12 321 ASN A C 1
ATOM 2480 O O . ASN A 1 321 ? 9.734 12.064 -9.433 1.00 73.12 321 ASN A O 1
ATOM 2484 N N . LEU A 1 322 ? 11.820 11.686 -8.767 1.00 75.00 322 LEU A N 1
ATOM 2485 C CA . LEU A 1 322 ? 12.109 13.082 -8.392 1.00 75.00 322 LEU A CA 1
ATOM 2486 C C . LEU A 1 322 ? 13.618 13.376 -8.317 1.00 75.00 322 LEU A C 1
ATOM 2488 O O . LEU A 1 322 ? 14.417 12.478 -8.067 1.00 75.00 322 LEU A O 1
ATOM 2492 N N . GLY A 1 323 ? 13.993 14.652 -8.478 1.00 64.06 323 GLY A N 1
ATOM 2493 C CA . GLY A 1 323 ? 15.384 15.113 -8.594 1.00 64.06 323 GLY A CA 1
ATOM 2494 C C . GLY A 1 323 ? 16.280 15.071 -7.344 1.00 64.06 323 GLY A C 1
ATOM 2495 O O . GLY A 1 323 ? 17.477 15.318 -7.482 1.00 64.06 323 GLY A O 1
ATOM 2496 N N . ALA A 1 324 ? 15.779 14.779 -6.136 1.00 65.69 324 ALA A N 1
ATOM 2497 C CA . ALA A 1 324 ? 16.667 14.614 -4.976 1.00 65.69 324 ALA A CA 1
ATOM 2498 C C . ALA A 1 324 ? 17.363 13.247 -5.016 1.00 65.69 324 ALA A C 1
ATOM 2500 O O . ALA A 1 324 ? 16.805 12.286 -5.548 1.00 65.69 324 ALA A O 1
ATOM 2501 N N . LYS A 1 325 ? 18.550 13.136 -4.399 1.00 74.44 325 LYS A N 1
ATOM 2502 C CA . LYS A 1 325 ? 19.205 11.831 -4.265 1.00 74.44 325 LYS A CA 1
ATOM 2503 C C . LYS A 1 325 ? 18.268 10.861 -3.545 1.00 74.44 325 LYS A C 1
ATOM 2505 O O . LYS A 1 325 ? 17.707 11.254 -2.535 1.00 74.44 325 LYS A O 1
ATOM 2510 N N . ASN A 1 326 ? 18.047 9.641 -4.020 1.00 83.62 326 ASN A N 1
ATOM 2511 C CA . ASN A 1 326 ? 17.230 8.668 -3.283 1.00 83.62 326 ASN A CA 1
ATOM 2512 C C . ASN A 1 326 ? 17.620 7.222 -3.593 1.00 83.62 326 ASN A C 1
ATOM 2514 O O . ASN A 1 326 ? 18.115 6.916 -4.672 1.00 83.62 326 ASN A O 1
ATOM 2518 N N . ASP A 1 327 ? 17.405 6.352 -2.614 1.00 91.38 327 ASP A N 1
ATOM 2519 C CA . ASP A 1 327 ? 17.548 4.909 -2.755 1.00 91.38 327 ASP A CA 1
ATOM 2520 C C . ASP A 1 327 ? 16.139 4.326 -2.924 1.00 91.38 327 ASP A C 1
ATOM 2522 O O . ASP A 1 327 ? 15.197 4.722 -2.230 1.00 91.38 327 ASP A O 1
ATOM 2526 N N . ASN A 1 328 ? 15.936 3.478 -3.921 1.00 93.81 328 ASN A N 1
ATOM 2527 C CA . ASN A 1 328 ? 14.659 2.851 -4.240 1.00 93.81 328 ASN A CA 1
ATOM 2528 C C . ASN A 1 328 ? 14.878 1.346 -4.252 1.00 93.81 328 ASN A C 1
ATOM 2530 O O . ASN A 1 328 ? 15.497 0.829 -5.179 1.00 93.81 328 ASN A O 1
ATOM 2534 N N . ASP A 1 329 ? 14.344 0.667 -3.247 1.00 96.38 329 ASP A N 1
ATOM 2535 C CA . ASP A 1 329 ? 14.530 -0.763 -3.047 1.00 96.38 329 ASP A CA 1
ATOM 2536 C C . ASP A 1 329 ? 13.182 -1.463 -3.198 1.00 96.38 329 ASP A C 1
ATOM 2538 O O . ASP A 1 329 ? 12.278 -1.328 -2.373 1.00 96.38 329 ASP A O 1
ATOM 2542 N N . VAL A 1 330 ? 13.022 -2.193 -4.298 1.00 98.25 330 VAL A N 1
ATOM 2543 C CA . VAL A 1 330 ? 11.780 -2.886 -4.638 1.00 98.25 330 VAL A CA 1
ATOM 2544 C C . VAL A 1 330 ? 12.001 -4.389 -4.605 1.00 98.25 330 VAL A C 1
ATOM 2546 O O . VAL A 1 330 ? 12.922 -4.895 -5.244 1.00 98.25 330 VAL A O 1
ATOM 2549 N N . THR A 1 331 ? 11.119 -5.121 -3.928 1.00 97.94 331 THR A N 1
ATOM 2550 C CA . THR A 1 331 ? 11.063 -6.586 -3.996 1.00 97.94 331 THR A CA 1
ATOM 2551 C C . THR A 1 331 ? 9.693 -7.040 -4.486 1.00 97.94 331 THR A C 1
ATOM 2553 O O . THR A 1 331 ? 8.669 -6.662 -3.921 1.00 97.94 331 THR A O 1
ATOM 2556 N N . ILE A 1 332 ? 9.675 -7.856 -5.540 1.00 98.38 332 ILE A N 1
ATOM 2557 C CA . ILE A 1 332 ? 8.464 -8.394 -6.166 1.00 98.38 332 ILE A CA 1
ATOM 2558 C C . ILE A 1 332 ? 8.429 -9.901 -5.923 1.00 98.38 332 ILE A C 1
ATOM 2560 O O . ILE A 1 332 ? 9.186 -10.653 -6.539 1.00 98.38 332 ILE A O 1
ATOM 2564 N N . HIS A 1 333 ? 7.557 -10.345 -5.025 1.00 96.12 333 HIS A N 1
ATOM 2565 C CA . HIS A 1 333 ? 7.351 -11.759 -4.719 1.00 96.12 333 HIS A CA 1
ATOM 2566 C C . HIS A 1 333 ? 6.281 -12.397 -5.611 1.00 96.12 333 HIS A C 1
ATOM 2568 O O . HIS A 1 333 ? 6.423 -13.550 -6.008 1.00 96.12 333 HIS A O 1
ATOM 2574 N N . SER A 1 334 ? 5.220 -11.660 -5.938 1.00 96.56 334 SER A N 1
ATOM 2575 C CA . SER A 1 334 ? 4.113 -12.107 -6.793 1.00 96.56 334 SER A CA 1
ATOM 2576 C C . SER A 1 334 ? 3.329 -10.904 -7.339 1.00 96.56 334 SER A C 1
ATOM 2578 O O . SER A 1 334 ? 3.731 -9.756 -7.148 1.00 96.56 334 SER A O 1
ATOM 2580 N N . GLY A 1 335 ? 2.223 -11.153 -8.049 1.00 97.50 335 GLY A N 1
ATOM 2581 C CA . GLY A 1 335 ? 1.390 -10.106 -8.649 1.00 97.50 335 GLY A CA 1
ATOM 2582 C C . GLY A 1 335 ? 1.720 -9.792 -10.106 1.00 97.50 335 GLY A C 1
ATOM 2583 O O . GLY A 1 335 ? 2.432 -10.541 -10.776 1.00 97.50 335 GLY A O 1
ATOM 2584 N N . THR A 1 336 ? 1.156 -8.698 -10.615 1.00 98.44 336 THR A N 1
ATOM 2585 C CA . THR A 1 336 ? 1.312 -8.261 -12.010 1.00 98.44 336 THR A CA 1
ATOM 2586 C C . THR A 1 336 ? 1.821 -6.830 -12.079 1.00 98.44 336 THR A C 1
ATOM 2588 O O . THR A 1 336 ? 1.162 -5.909 -11.604 1.00 98.44 336 THR A O 1
ATOM 2591 N N . ILE A 1 337 ? 2.955 -6.623 -12.744 1.00 98.62 337 ILE A N 1
ATOM 2592 C CA . ILE A 1 337 ? 3.476 -5.301 -13.090 1.00 98.62 337 ILE A CA 1
ATOM 2593 C C . ILE A 1 337 ? 3.360 -5.117 -14.598 1.00 98.62 337 ILE A C 1
ATOM 2595 O O . ILE A 1 337 ? 3.998 -5.832 -15.369 1.00 98.62 337 ILE A O 1
ATOM 2599 N N . THR A 1 338 ? 2.559 -4.149 -15.043 1.00 98.38 338 THR A N 1
ATOM 2600 C CA . THR A 1 338 ? 2.432 -3.888 -16.486 1.00 98.38 338 THR A CA 1
ATOM 2601 C C . THR A 1 338 ? 3.683 -3.190 -17.005 1.00 98.38 338 THR A C 1
ATOM 2603 O O . THR A 1 338 ? 4.309 -3.683 -17.938 1.00 98.38 338 THR A O 1
ATOM 2606 N N . ASN A 1 339 ? 4.085 -2.080 -16.383 1.00 97.44 339 ASN A N 1
ATOM 2607 C CA . ASN A 1 339 ? 5.284 -1.328 -16.738 1.00 97.44 339 ASN A CA 1
ATOM 2608 C C . ASN A 1 339 ? 6.163 -1.123 -15.499 1.00 97.44 339 ASN A C 1
ATOM 2610 O O . ASN A 1 339 ? 5.800 -0.364 -14.601 1.00 97.44 339 ASN A O 1
ATOM 2614 N N . LEU A 1 340 ? 7.330 -1.767 -15.477 1.00 97.31 340 LEU A N 1
ATOM 2615 C CA . LEU A 1 340 ? 8.417 -1.479 -14.545 1.00 97.31 340 LEU A CA 1
ATOM 2616 C C . LEU A 1 340 ? 9.363 -0.462 -15.193 1.00 97.31 340 LEU A C 1
ATOM 2618 O O . LEU A 1 340 ? 9.945 -0.748 -16.237 1.00 97.31 340 LEU A O 1
ATOM 2622 N N . ILE A 1 341 ? 9.501 0.723 -14.603 1.00 93.44 341 ILE A N 1
ATOM 2623 C CA . ILE A 1 341 ? 10.139 1.874 -15.249 1.00 93.44 341 ILE A CA 1
ATOM 2624 C C . ILE A 1 341 ? 11.279 2.419 -14.383 1.00 93.44 341 ILE A C 1
ATOM 2626 O O . ILE A 1 341 ? 11.045 2.956 -13.303 1.00 93.44 341 ILE A O 1
ATOM 2630 N N . PHE A 1 342 ? 12.506 2.339 -14.894 1.00 90.56 342 PHE A N 1
ATOM 2631 C CA . PHE A 1 342 ? 13.718 2.887 -14.276 1.00 90.56 342 PHE A CA 1
ATOM 2632 C C . PHE A 1 342 ? 14.032 4.301 -14.794 1.00 90.56 342 PHE A C 1
ATOM 2634 O O . PHE A 1 342 ? 15.107 4.547 -15.352 1.00 90.56 342 PHE A O 1
ATOM 2641 N N . ALA A 1 343 ? 13.073 5.219 -14.667 1.00 82.75 343 ALA A N 1
ATOM 2642 C CA . ALA A 1 343 ? 13.198 6.581 -15.174 1.00 82.75 343 ALA A CA 1
ATOM 2643 C C . ALA A 1 343 ? 12.246 7.559 -14.480 1.00 82.75 343 ALA A C 1
ATOM 2645 O O . ALA A 1 343 ? 11.148 7.193 -14.073 1.00 82.75 343 ALA A O 1
ATOM 2646 N N . TYR A 1 344 ? 12.632 8.834 -14.460 1.00 79.69 344 TYR A N 1
ATOM 2647 C CA . TYR A 1 344 ? 11.768 9.934 -14.044 1.00 79.69 344 TYR A CA 1
ATOM 2648 C C . TYR A 1 344 ? 10.554 10.106 -14.970 1.00 79.69 344 TYR A C 1
ATOM 2650 O O . TYR A 1 344 ? 10.666 9.978 -16.189 1.00 79.69 344 TYR A O 1
ATOM 2658 N N . ILE A 1 345 ? 9.405 10.475 -14.397 1.00 76.12 345 ILE A N 1
ATOM 2659 C CA . ILE A 1 345 ? 8.166 10.724 -15.148 1.00 76.12 345 ILE A CA 1
ATOM 2660 C C . ILE A 1 345 ? 8.199 12.051 -15.903 1.00 76.12 345 ILE A C 1
ATOM 2662 O O . ILE A 1 345 ? 7.404 12.240 -16.803 1.00 76.12 345 ILE A O 1
ATOM 2666 N N . GLY A 1 346 ? 9.088 12.993 -15.596 1.00 70.25 346 GLY A N 1
ATOM 2667 C CA . GLY A 1 346 ? 9.200 14.247 -16.353 1.00 70.25 346 GLY A CA 1
ATOM 2668 C C . GLY A 1 346 ? 10.331 14.250 -17.386 1.00 70.25 346 GLY A C 1
ATOM 2669 O O . GLY A 1 346 ? 11.037 13.269 -17.584 1.00 70.25 346 GLY A O 1
ATOM 2670 N N . THR A 1 347 ? 10.519 15.394 -18.047 1.00 61.59 347 THR A N 1
ATOM 2671 C CA . THR A 1 347 ? 11.428 15.529 -19.204 1.00 61.59 347 THR A CA 1
ATOM 2672 C C . THR A 1 347 ? 12.689 16.365 -18.944 1.00 61.59 347 THR A C 1
ATOM 2674 O O . THR A 1 347 ? 13.552 16.439 -19.818 1.00 61.59 347 THR A O 1
ATOM 2677 N N . ALA A 1 348 ? 12.813 17.011 -17.775 1.00 59.97 348 ALA A N 1
ATOM 2678 C CA . ALA A 1 348 ? 13.771 18.110 -17.574 1.00 59.97 348 ALA A CA 1
ATOM 2679 C C . ALA A 1 348 ? 14.546 18.106 -16.240 1.00 59.97 348 ALA A C 1
ATOM 2681 O O . ALA A 1 348 ? 15.109 19.133 -15.866 1.00 59.97 348 ALA A O 1
ATOM 2682 N N . GLN A 1 349 ? 14.578 16.994 -15.497 1.00 67.12 349 GLN A N 1
ATOM 2683 C CA . GLN A 1 349 ? 15.331 16.919 -14.236 1.00 67.12 349 GLN A CA 1
ATOM 2684 C C . GLN A 1 349 ? 16.487 15.928 -14.325 1.00 67.12 349 GLN A C 1
ATOM 2686 O O . GLN A 1 349 ? 16.325 14.829 -14.846 1.00 67.12 349 GLN A O 1
ATOM 2691 N N . ASN A 1 350 ? 17.639 16.310 -13.769 1.00 70.50 350 ASN A N 1
ATOM 2692 C CA . ASN A 1 350 ? 18.718 15.373 -13.477 1.00 70.50 350 ASN A CA 1
ATOM 2693 C C . ASN A 1 350 ? 18.373 14.628 -12.186 1.00 70.50 350 ASN A C 1
ATOM 2695 O O . ASN A 1 350 ? 18.311 15.240 -11.120 1.00 70.50 350 ASN A O 1
ATOM 2699 N N . VAL A 1 351 ? 18.168 13.320 -12.288 1.00 76.56 351 VAL A N 1
ATOM 2700 C CA . VAL A 1 351 ? 17.920 12.430 -11.157 1.00 76.56 351 VAL A CA 1
ATOM 2701 C C . VAL A 1 351 ? 19.203 11.681 -10.807 1.00 76.56 351 VAL A C 1
ATOM 2703 O O . VAL A 1 351 ? 19.930 11.185 -11.674 1.00 76.56 351 VAL A O 1
ATOM 2706 N N . SER A 1 352 ? 19.483 11.598 -9.508 1.00 82.25 352 SER A N 1
ATOM 2707 C CA . SER A 1 352 ? 20.548 10.762 -8.958 1.00 82.25 352 SER A CA 1
ATOM 2708 C C . SER A 1 352 ? 19.930 9.765 -7.990 1.00 82.25 352 SER A C 1
ATOM 2710 O O . SER A 1 352 ? 19.728 10.075 -6.827 1.00 82.25 352 SER A O 1
ATOM 2712 N N . ALA A 1 353 ? 19.583 8.577 -8.461 1.00 85.88 353 ALA A N 1
ATOM 2713 C CA . ALA A 1 353 ? 18.961 7.559 -7.627 1.00 85.88 353 ALA A CA 1
ATOM 2714 C C . ALA A 1 353 ? 19.736 6.245 -7.690 1.00 85.88 353 ALA A C 1
ATOM 2716 O O . ALA A 1 353 ? 20.233 5.875 -8.753 1.00 85.88 353 ALA A O 1
ATOM 2717 N N . ASN A 1 354 ? 19.803 5.524 -6.573 1.00 91.31 354 ASN A N 1
ATOM 2718 C CA . ASN A 1 354 ? 20.145 4.107 -6.592 1.00 91.31 354 ASN A CA 1
ATOM 2719 C C . ASN A 1 354 ? 18.836 3.327 -6.635 1.00 91.31 354 ASN A C 1
ATOM 2721 O O . ASN A 1 354 ? 18.035 3.407 -5.713 1.00 91.31 354 ASN A O 1
ATOM 2725 N N . MET A 1 355 ? 18.593 2.611 -7.722 1.00 93.06 355 MET A N 1
ATOM 2726 C CA . MET A 1 355 ? 17.361 1.871 -7.952 1.00 93.06 355 MET A CA 1
ATOM 2727 C C . MET A 1 355 ? 17.685 0.390 -8.028 1.00 93.06 355 MET A C 1
ATOM 2729 O O . MET A 1 355 ? 18.362 -0.043 -8.959 1.00 93.06 355 MET A O 1
ATOM 2733 N N . THR A 1 356 ? 17.170 -0.381 -7.082 1.00 97.25 356 THR A N 1
ATOM 2734 C CA . THR A 1 356 ? 17.340 -1.828 -7.019 1.00 97.25 356 THR A CA 1
ATOM 2735 C C . THR A 1 356 ? 15.974 -2.488 -7.065 1.00 97.25 356 THR A C 1
ATOM 2737 O O . THR A 1 356 ? 15.130 -2.251 -6.205 1.00 97.25 356 THR A O 1
ATOM 2740 N N . VAL A 1 357 ? 15.749 -3.343 -8.061 1.00 98.44 357 VAL A N 1
ATOM 2741 C CA . VAL A 1 357 ? 14.536 -4.163 -8.151 1.00 98.44 357 VAL A CA 1
ATOM 2742 C C . VAL A 1 357 ? 14.929 -5.628 -8.100 1.00 98.44 357 VAL A C 1
ATOM 2744 O O . VAL A 1 357 ? 15.642 -6.102 -8.980 1.00 98.44 357 VAL A O 1
ATOM 2747 N N . THR A 1 358 ? 14.433 -6.346 -7.096 1.00 98.62 358 THR A N 1
ATOM 2748 C CA . THR A 1 358 ? 14.562 -7.799 -6.974 1.00 98.62 358 THR A CA 1
ATOM 2749 C C . THR A 1 358 ? 13.247 -8.466 -7.351 1.00 98.62 358 THR A C 1
ATOM 2751 O O . THR A 1 358 ? 12.230 -8.285 -6.686 1.00 98.62 358 THR A O 1
ATOM 2754 N N . VAL A 1 359 ? 13.263 -9.254 -8.419 1.00 98.44 359 VAL A N 1
ATOM 2755 C CA . VAL A 1 359 ? 12.129 -10.023 -8.927 1.00 98.44 359 VAL A CA 1
ATOM 2756 C C . VAL A 1 359 ? 12.300 -11.474 -8.503 1.00 98.44 359 VAL A C 1
ATOM 2758 O O . VAL A 1 359 ? 13.235 -12.141 -8.946 1.00 98.44 359 VAL A O 1
ATOM 2761 N N . LYS A 1 360 ? 11.387 -11.958 -7.663 1.00 97.12 360 LYS A N 1
ATOM 2762 C CA . LYS A 1 360 ? 11.329 -13.350 -7.198 1.00 97.12 360 LYS A CA 1
ATOM 2763 C C . LYS A 1 360 ? 10.180 -14.132 -7.830 1.00 97.12 360 LYS A C 1
ATOM 2765 O O . LYS A 1 360 ? 10.289 -15.336 -8.033 1.00 97.12 360 LYS A O 1
ATOM 2770 N N . GLY A 1 361 ? 9.097 -13.449 -8.194 1.00 96.06 361 GLY A N 1
ATOM 2771 C CA . GLY A 1 361 ? 7.914 -14.058 -8.800 1.00 96.06 361 GLY A CA 1
ATOM 2772 C C . GLY A 1 361 ? 6.993 -13.034 -9.462 1.00 96.06 361 GLY A C 1
ATOM 2773 O O . GLY A 1 361 ? 7.346 -11.864 -9.611 1.00 96.06 361 GLY A O 1
ATOM 2774 N N . GLY A 1 362 ? 5.802 -13.487 -9.861 1.00 96.75 362 GLY A N 1
ATOM 2775 C CA . GLY A 1 362 ? 4.788 -12.658 -10.521 1.00 96.75 362 GLY A CA 1
ATOM 2776 C C . GLY A 1 362 ? 4.944 -12.562 -12.041 1.00 96.75 362 GLY A C 1
ATOM 2777 O O . GLY A 1 362 ? 5.652 -13.346 -12.665 1.00 96.75 362 GLY A O 1
ATOM 2778 N N . THR A 1 363 ? 4.235 -11.611 -12.648 1.00 97.88 363 THR A N 1
ATOM 2779 C CA . THR A 1 363 ? 4.273 -11.318 -14.088 1.00 97.88 363 THR A CA 1
ATOM 2780 C C . THR A 1 363 ? 4.748 -9.890 -14.315 1.00 97.88 363 THR A C 1
ATOM 2782 O O . THR A 1 363 ? 4.206 -8.957 -13.726 1.00 97.88 363 THR A O 1
ATOM 2785 N N . ILE A 1 364 ? 5.721 -9.707 -15.211 1.00 98.12 364 ILE A N 1
ATOM 2786 C CA . ILE A 1 364 ? 6.195 -8.387 -15.641 1.00 98.12 364 ILE A CA 1
ATOM 2787 C C . ILE A 1 364 ? 5.971 -8.258 -17.147 1.00 98.12 364 ILE A C 1
ATOM 2789 O O . ILE A 1 364 ? 6.565 -8.994 -17.930 1.00 98.12 364 ILE A O 1
ATOM 2793 N N . GLY A 1 365 ? 5.117 -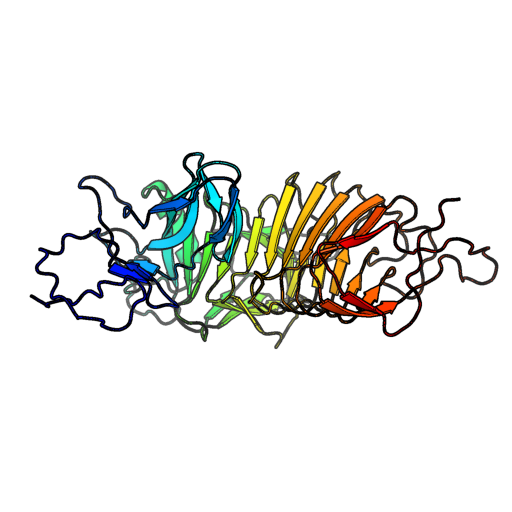7.321 -17.561 1.00 97.31 365 GLY A N 1
ATOM 2794 C CA . GLY A 1 365 ? 4.836 -7.078 -18.978 1.00 97.31 365 GLY A CA 1
ATOM 2795 C C . GLY A 1 365 ? 6.015 -6.410 -19.681 1.00 97.31 365 GLY A C 1
ATOM 2796 O O . GLY A 1 365 ? 6.629 -6.980 -20.590 1.00 97.31 365 GLY A O 1
ATOM 2797 N N . TYR A 1 366 ? 6.345 -5.202 -19.227 1.00 96.94 366 TYR A N 1
ATOM 2798 C CA . TYR A 1 366 ? 7.400 -4.367 -19.786 1.00 96.94 366 TYR A CA 1
ATOM 2799 C C . TYR A 1 366 ? 8.402 -3.936 -18.721 1.00 96.94 366 TYR A C 1
ATOM 2801 O O . TYR A 1 366 ? 8.015 -3.515 -17.631 1.00 96.94 366 TYR A O 1
ATOM 2809 N N . ILE A 1 367 ? 9.682 -3.954 -19.088 1.00 95.75 367 ILE A N 1
ATOM 2810 C CA . ILE A 1 367 ? 10.749 -3.256 -18.369 1.00 95.75 367 ILE A CA 1
ATOM 2811 C C . ILE A 1 367 ? 11.246 -2.129 -19.266 1.00 95.75 367 ILE A C 1
ATOM 2813 O O . ILE A 1 367 ? 11.583 -2.364 -20.428 1.00 95.75 367 ILE A O 1
ATOM 2817 N N . LYS A 1 368 ? 11.252 -0.905 -18.739 1.00 90.75 368 LYS A N 1
ATOM 2818 C CA . LYS A 1 368 ? 11.601 0.309 -19.480 1.00 90.75 368 LYS A CA 1
ATOM 2819 C C . LYS A 1 368 ? 12.699 1.074 -18.767 1.00 90.75 368 LYS A C 1
ATOM 2821 O O . LYS A 1 368 ? 12.667 1.220 -17.546 1.00 90.75 368 LYS A O 1
ATOM 2826 N N . ASP A 1 369 ? 13.616 1.630 -19.543 1.00 85.94 369 ASP A N 1
ATOM 2827 C CA . ASP A 1 369 ? 14.629 2.572 -19.056 1.00 85.94 369 ASP A CA 1
ATOM 2828 C C . ASP A 1 369 ? 14.285 4.044 -19.337 1.00 85.94 369 ASP A C 1
ATOM 2830 O O . ASP A 1 369 ? 15.089 4.945 -19.097 1.00 85.94 369 ASP A O 1
ATOM 2834 N N . TYR A 1 370 ? 13.061 4.288 -19.803 1.00 82.00 370 TYR A N 1
ATOM 2835 C CA . TYR A 1 370 ? 12.491 5.605 -20.044 1.00 82.00 370 TYR A CA 1
ATOM 2836 C C . TYR A 1 370 ? 11.005 5.616 -19.679 1.00 82.00 370 TYR A C 1
ATOM 2838 O O . TYR A 1 370 ? 10.328 4.585 -19.725 1.00 82.00 370 TYR A O 1
ATOM 2846 N N . TYR A 1 371 ? 10.485 6.800 -19.356 1.00 78.31 371 TYR A N 1
ATOM 2847 C CA . TYR A 1 371 ? 9.049 7.006 -19.164 1.00 78.31 371 TYR A CA 1
ATOM 2848 C C . TYR A 1 371 ? 8.387 7.642 -20.397 1.00 78.31 371 TYR A C 1
ATOM 2850 O O . TYR A 1 371 ? 7.369 7.149 -20.882 1.00 78.31 371 TYR A O 1
ATOM 2858 N N . PHE A 1 372 ? 8.983 8.707 -20.947 1.00 72.31 372 PHE A N 1
ATOM 2859 C CA . PHE A 1 372 ? 8.482 9.427 -22.124 1.00 72.31 372 PHE A CA 1
ATOM 2860 C C . PHE A 1 372 ? 9.403 9.293 -23.339 1.00 72.31 372 PHE A C 1
ATOM 2862 O O . PHE A 1 372 ? 10.612 9.154 -23.199 1.00 72.31 372 PHE A O 1
ATOM 2869 N N . ALA A 1 373 ? 8.820 9.395 -24.540 1.00 63.25 373 ALA A N 1
ATOM 2870 C CA . ALA A 1 373 ? 9.512 9.250 -25.826 1.00 63.25 373 ALA A CA 1
ATOM 2871 C C . ALA A 1 373 ? 10.548 10.353 -26.134 1.00 63.25 373 ALA A C 1
ATOM 2873 O O . ALA A 1 373 ? 11.305 10.227 -27.092 1.00 63.25 373 ALA A O 1
ATOM 2874 N N . TYR A 1 374 ? 10.585 11.425 -25.338 1.00 57.31 374 TYR A N 1
ATOM 2875 C CA . TYR A 1 374 ? 11.515 12.536 -25.505 1.00 57.31 374 TYR A CA 1
ATOM 2876 C C . TYR A 1 374 ? 12.099 12.931 -24.150 1.00 57.31 374 TYR A C 1
ATOM 2878 O O . TYR A 1 374 ? 11.378 13.392 -23.267 1.00 57.31 374 TYR A O 1
ATOM 2886 N N . SER A 1 375 ? 13.417 12.795 -24.011 1.00 55.84 375 SER A N 1
ATOM 2887 C CA . SER A 1 375 ? 14.180 13.420 -22.933 1.00 55.84 375 SER A CA 1
ATOM 2888 C C . SER A 1 375 ? 15.238 14.327 -23.540 1.00 55.84 375 SER A C 1
ATOM 2890 O O . SER A 1 375 ? 16.083 13.872 -24.311 1.00 55.84 375 SER A O 1
ATOM 2892 N N . THR A 1 376 ? 15.207 15.606 -23.173 1.00 54.62 376 THR A N 1
ATOM 2893 C CA . THR A 1 376 ? 16.161 16.615 -23.659 1.00 54.62 376 THR A CA 1
ATOM 2894 C C . THR A 1 376 ? 17.409 16.725 -22.779 1.00 54.62 376 THR A C 1
ATOM 2896 O O . THR A 1 376 ? 18.334 17.448 -23.133 1.00 54.62 376 THR A O 1
ATOM 2899 N N . TYR A 1 377 ? 17.449 16.014 -21.646 1.00 58.12 377 TYR A N 1
ATOM 2900 C CA . TYR A 1 377 ? 18.554 16.021 -20.682 1.00 58.12 377 TYR A CA 1
ATOM 2901 C C . TYR A 1 377 ? 19.040 14.604 -20.350 1.00 58.12 377 TYR A C 1
ATOM 2903 O O . TYR A 1 377 ? 18.322 13.616 -20.547 1.00 58.12 377 TYR A O 1
ATOM 2911 N N . GLY A 1 378 ? 20.249 14.514 -19.788 1.00 64.06 378 GLY A N 1
ATOM 2912 C CA . GLY A 1 378 ? 20.823 13.300 -19.198 1.00 64.06 378 GLY A CA 1
ATOM 2913 C C . GLY A 1 378 ? 20.136 12.893 -17.888 1.00 64.06 378 GLY A C 1
ATOM 2914 O O . GLY A 1 378 ? 20.802 12.743 -16.869 1.00 64.06 378 GLY A O 1
ATOM 2915 N N . HIS A 1 379 ? 18.809 12.740 -17.906 1.00 67.81 379 HIS A N 1
ATOM 2916 C CA . HIS A 1 379 ? 17.949 12.668 -16.720 1.00 67.81 379 HIS A CA 1
ATOM 2917 C C . HIS A 1 379 ? 18.287 11.534 -15.738 1.00 67.81 379 HIS A C 1
ATOM 2919 O O . HIS A 1 379 ? 17.962 11.667 -14.566 1.00 67.81 379 HIS A O 1
ATOM 2925 N N . MET A 1 380 ? 19.000 10.479 -16.160 1.00 76.12 380 MET A N 1
ATOM 2926 C CA . MET A 1 380 ? 19.435 9.368 -15.292 1.00 76.12 380 MET A CA 1
ATOM 2927 C C . MET A 1 380 ? 20.957 9.139 -15.284 1.00 76.12 380 MET A C 1
ATOM 2929 O O . MET A 1 380 ? 21.421 8.099 -14.820 1.00 76.12 380 MET A O 1
ATOM 2933 N N . ILE A 1 381 ? 21.766 10.086 -15.778 1.00 76.56 381 ILE A N 1
ATOM 2934 C CA . ILE A 1 381 ? 23.220 9.878 -15.927 1.00 76.56 381 ILE A CA 1
ATOM 2935 C C . ILE A 1 381 ? 23.921 9.579 -14.592 1.00 76.56 381 ILE A C 1
ATOM 2937 O O . ILE A 1 381 ? 24.835 8.762 -14.543 1.00 76.56 381 ILE A O 1
ATOM 2941 N N . ASN A 1 382 ? 23.438 10.167 -13.496 1.00 80.25 382 ASN A N 1
ATOM 2942 C CA . ASN A 1 382 ? 23.994 10.010 -12.148 1.00 80.25 382 ASN A CA 1
ATOM 2943 C C . ASN A 1 382 ? 23.237 8.979 -11.300 1.00 80.25 382 ASN A C 1
ATOM 2945 O O . ASN A 1 382 ? 23.333 9.001 -10.070 1.00 80.25 382 ASN A O 1
ATOM 2949 N N . SER A 1 383 ? 22.429 8.139 -11.942 1.00 84.56 383 SER A N 1
ATOM 2950 C CA . SER A 1 383 ? 21.685 7.071 -11.287 1.00 84.56 383 SER A CA 1
ATOM 2951 C C . SER A 1 383 ? 22.346 5.716 -11.524 1.00 84.56 383 SER A C 1
ATOM 2953 O O . SER A 1 383 ? 23.008 5.522 -12.546 1.00 84.56 383 SER A O 1
ATOM 2955 N N . ILE A 1 384 ? 22.134 4.803 -10.577 1.00 89.75 384 ILE A N 1
ATOM 2956 C CA . ILE A 1 384 ? 22.506 3.389 -10.650 1.00 89.75 384 ILE A CA 1
ATOM 2957 C C . ILE A 1 384 ? 21.215 2.575 -10.734 1.00 89.75 384 ILE A C 1
ATOM 2959 O O . ILE A 1 384 ? 20.330 2.734 -9.896 1.00 89.75 384 ILE A O 1
ATOM 2963 N N . ARG A 1 385 ? 21.097 1.707 -11.739 1.00 91.00 385 ARG A N 1
ATOM 2964 C CA . ARG A 1 385 ? 19.922 0.866 -11.999 1.00 91.00 385 ARG A CA 1
ATOM 2965 C C . ARG A 1 385 ? 20.289 -0.605 -11.979 1.00 91.00 385 ARG A C 1
ATOM 2967 O O . ARG A 1 385 ? 20.928 -1.099 -12.905 1.00 91.00 385 ARG A O 1
ATOM 2974 N N . SER A 1 386 ? 19.840 -1.299 -10.949 1.00 95.62 386 SER A N 1
ATOM 2975 C CA . SER A 1 386 ? 20.100 -2.712 -10.724 1.00 95.62 386 SER A CA 1
ATOM 2976 C C . SER A 1 386 ? 18.805 -3.511 -10.816 1.00 95.62 386 SER A C 1
ATOM 2978 O O . SER A 1 386 ? 17.849 -3.260 -10.081 1.00 95.62 386 SER A O 1
ATOM 2980 N N . LEU A 1 387 ? 18.787 -4.499 -11.706 1.00 97.44 387 LEU A N 1
ATOM 2981 C CA . LEU A 1 387 ? 17.699 -5.460 -11.853 1.00 97.44 387 LEU A CA 1
ATOM 2982 C C . LEU A 1 387 ? 18.200 -6.854 -11.472 1.00 97.44 387 LEU A C 1
ATOM 2984 O O . LEU A 1 387 ? 19.140 -7.368 -12.072 1.00 97.44 387 LEU A O 1
ATOM 2988 N N . ILE A 1 388 ? 17.582 -7.467 -10.472 1.00 98.44 388 ILE A N 1
ATOM 2989 C CA . ILE A 1 388 ? 17.967 -8.772 -9.939 1.00 98.44 388 ILE A CA 1
ATOM 2990 C C . ILE A 1 388 ? 16.802 -9.732 -10.156 1.00 98.44 388 ILE A C 1
ATOM 2992 O O . ILE A 1 388 ? 15.712 -9.506 -9.646 1.00 98.44 388 ILE A O 1
ATOM 2996 N N . PHE A 1 389 ? 17.031 -10.818 -10.882 1.00 98.44 389 PHE A N 1
ATOM 2997 C CA . PHE A 1 389 ? 16.141 -11.971 -10.933 1.00 98.44 389 PHE A CA 1
ATOM 2998 C C . PHE A 1 389 ? 16.654 -13.013 -9.937 1.00 98.44 389 PHE A C 1
ATOM 3000 O O . PHE A 1 389 ? 17.785 -13.485 -10.065 1.00 98.44 389 PHE A O 1
ATOM 3007 N N . ASP A 1 390 ? 15.844 -13.334 -8.931 1.00 97.75 390 ASP A N 1
ATOM 3008 C CA . ASP A 1 390 ? 16.191 -14.208 -7.807 1.00 97.75 390 ASP A CA 1
ATOM 3009 C C . ASP A 1 390 ? 15.225 -15.399 -7.748 1.00 97.75 390 ASP A C 1
ATOM 3011 O O . ASP A 1 390 ? 14.101 -15.274 -7.271 1.00 97.75 390 ASP A O 1
ATOM 3015 N N . GLY A 1 391 ? 15.638 -16.539 -8.311 1.00 96.88 391 GLY A N 1
ATOM 3016 C CA . GLY A 1 391 ? 14.778 -17.715 -8.502 1.00 96.88 391 GLY A CA 1
ATOM 3017 C C . GLY A 1 391 ? 13.625 -17.516 -9.497 1.00 96.88 391 GLY A C 1
ATOM 3018 O O . GLY A 1 391 ? 12.787 -18.403 -9.659 1.00 96.88 391 GLY A O 1
ATOM 3019 N N . TYR A 1 392 ? 13.569 -16.374 -10.188 1.00 97.44 392 TYR A N 1
ATOM 3020 C CA . TYR A 1 392 ? 12.463 -16.021 -11.071 1.00 97.44 392 TYR A CA 1
ATOM 3021 C C . TYR A 1 392 ? 12.507 -16.805 -12.385 1.00 97.44 392 TYR A C 1
ATOM 3023 O O . TYR A 1 392 ? 13.524 -16.833 -13.083 1.00 97.44 392 TYR A O 1
ATOM 3031 N N . THR A 1 393 ? 11.367 -17.384 -12.761 1.00 97.00 393 THR A N 1
ATOM 3032 C CA . THR A 1 393 ? 11.151 -17.973 -14.086 1.00 97.00 393 THR A CA 1
ATOM 3033 C C . THR A 1 393 ? 10.033 -17.231 -14.800 1.00 97.00 393 THR A C 1
ATOM 3035 O O . THR A 1 393 ? 8.894 -17.239 -14.339 1.00 97.00 393 THR A O 1
ATOM 3038 N N . GLY A 1 394 ? 10.333 -16.608 -15.939 1.00 96.06 394 GLY A N 1
ATOM 3039 C CA . GLY A 1 394 ? 9.321 -15.871 -16.687 1.00 96.06 394 GLY A CA 1
ATOM 3040 C C . GLY A 1 394 ? 9.847 -15.140 -17.913 1.00 96.06 394 GLY A C 1
ATOM 3041 O O . GLY A 1 394 ? 10.958 -15.375 -18.391 1.00 96.06 394 GLY A O 1
ATOM 3042 N N . GLN A 1 395 ? 9.016 -14.248 -18.447 1.00 96.19 395 GLN A N 1
ATOM 3043 C CA . GLN A 1 395 ? 9.325 -13.494 -19.657 1.00 96.19 395 GLN A CA 1
ATOM 3044 C C . GLN A 1 395 ? 8.836 -12.052 -19.571 1.00 96.19 395 GLN A C 1
ATOM 3046 O O . GLN A 1 395 ? 7.851 -11.785 -18.889 1.00 96.19 395 GLN A O 1
ATOM 3051 N N . PHE A 1 396 ? 9.506 -11.145 -20.281 1.00 96.81 396 PHE A N 1
ATOM 3052 C CA . PHE A 1 396 ? 9.105 -9.740 -20.386 1.00 96.81 396 PHE A CA 1
ATOM 3053 C C . 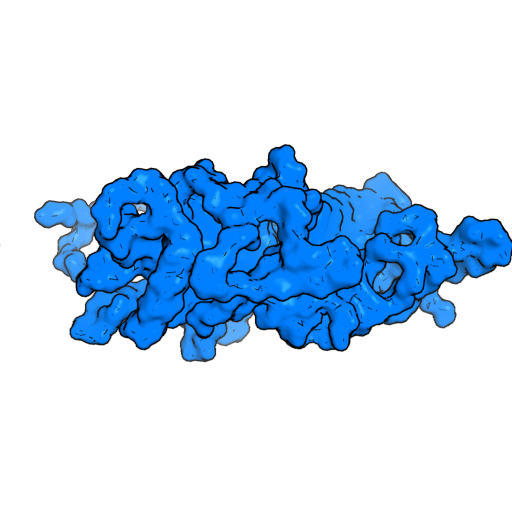PHE A 1 396 ? 9.563 -9.112 -21.708 1.00 96.81 396 PHE A C 1
ATOM 3055 O O . PHE A 1 396 ? 10.406 -9.650 -22.432 1.00 96.81 396 PHE A O 1
ATOM 3062 N N . THR A 1 397 ? 9.013 -7.937 -22.007 1.00 96.44 397 THR A N 1
ATOM 3063 C CA . THR A 1 397 ? 9.419 -7.082 -23.129 1.00 96.44 397 THR A CA 1
ATOM 3064 C C . THR A 1 397 ? 10.316 -5.953 -22.613 1.00 96.44 397 THR A C 1
ATOM 3066 O O . THR A 1 397 ? 9.890 -5.183 -21.754 1.00 96.44 397 THR A O 1
ATOM 3069 N N . TYR A 1 398 ? 11.545 -5.824 -23.122 1.00 93.38 398 TYR A N 1
ATOM 3070 C CA . TYR A 1 398 ? 12.405 -4.676 -22.810 1.00 93.38 398 TYR A CA 1
ATOM 3071 C C . TYR A 1 398 ? 12.155 -3.537 -23.805 1.00 93.38 398 TYR A C 1
ATOM 3073 O O . TYR A 1 398 ? 12.083 -3.772 -25.018 1.00 93.38 398 TYR A O 1
ATOM 3081 N N . GLN A 1 399 ? 12.016 -2.309 -23.303 1.00 89.25 399 GLN A N 1
ATOM 3082 C CA . GLN A 1 399 ? 11.882 -1.099 -24.113 1.00 89.25 399 GLN A CA 1
ATOM 3083 C C . GLN A 1 399 ? 12.988 -0.109 -23.759 1.00 89.25 399 GLN A C 1
ATOM 3085 O O . GLN A 1 399 ? 13.173 0.239 -22.594 1.00 89.25 399 GLN A O 1
ATOM 3090 N N . HIS A 1 400 ? 13.677 0.361 -24.797 1.00 83.38 400 HIS A N 1
ATOM 3091 C CA . HIS A 1 400 ? 14.813 1.264 -24.697 1.00 83.38 400 HIS A CA 1
ATOM 3092 C C . HIS A 1 400 ? 14.559 2.573 -25.444 1.00 83.38 400 HIS A C 1
ATOM 3094 O O . HIS A 1 400 ? 13.972 2.555 -26.530 1.00 83.38 400 HIS A O 1
ATOM 3100 N N . LEU A 1 401 ? 15.074 3.679 -24.905 1.00 77.69 401 LEU A N 1
ATOM 3101 C CA . LEU A 1 401 ? 15.162 4.956 -25.606 1.00 77.69 401 LEU A CA 1
ATOM 3102 C C . LEU A 1 401 ? 16.551 5.596 -25.443 1.00 77.69 401 LEU A C 1
ATOM 3104 O O . LEU A 1 401 ? 17.026 5.814 -24.327 1.00 77.69 401 LEU A O 1
ATOM 3108 N N . ASN A 1 402 ? 17.164 5.976 -26.568 1.00 69.75 402 ASN A N 1
ATOM 3109 C CA . ASN A 1 402 ? 18.407 6.751 -26.591 1.00 69.75 402 ASN A CA 1
ATOM 3110 C C . ASN A 1 402 ? 18.168 8.196 -26.119 1.00 69.75 402 ASN A C 1
ATOM 3112 O O . ASN A 1 402 ? 17.213 8.847 -26.553 1.00 69.75 402 ASN A O 1
ATOM 3116 N N . ILE A 1 403 ? 19.063 8.735 -25.286 1.00 64.62 403 ILE A N 1
ATOM 3117 C CA . ILE A 1 403 ? 19.042 10.158 -24.912 1.00 64.62 403 ILE A CA 1
ATOM 3118 C C . ILE A 1 403 ? 19.694 10.986 -26.028 1.00 64.62 403 ILE A C 1
ATOM 3120 O O . ILE A 1 403 ? 20.765 10.635 -26.515 1.00 64.62 403 ILE A O 1
ATOM 3124 N N . GLY A 1 404 ? 19.079 12.118 -26.395 1.00 54.75 404 GLY A N 1
ATOM 3125 C CA . GLY A 1 404 ? 19.684 13.103 -27.303 1.00 54.75 404 GLY A CA 1
ATOM 3126 C C . GLY A 1 404 ? 19.263 13.023 -28.775 1.00 54.75 404 GLY A C 1
ATOM 3127 O O . GLY A 1 404 ? 19.888 13.662 -29.606 1.00 54.75 404 GLY A O 1
ATOM 3128 N N . THR A 1 405 ? 18.188 12.317 -29.130 1.00 51.22 405 THR A N 1
ATOM 3129 C CA . THR A 1 405 ? 17.724 12.167 -30.529 1.00 51.22 405 THR A CA 1
ATOM 3130 C C . THR A 1 405 ? 17.038 13.406 -31.139 1.00 51.22 405 THR A C 1
ATOM 3132 O O . THR A 1 405 ? 16.380 13.304 -32.176 1.00 51.22 405 THR A O 1
ATOM 3135 N N . ALA A 1 406 ? 17.190 14.595 -30.545 1.00 53.75 406 ALA A N 1
ATOM 3136 C CA . ALA A 1 406 ? 16.809 15.840 -31.211 1.00 53.75 406 ALA A CA 1
ATOM 3137 C C . ALA A 1 406 ? 17.789 16.129 -32.362 1.00 53.75 406 ALA A C 1
ATOM 3139 O O . ALA A 1 406 ? 19.001 15.981 -32.204 1.00 53.75 406 ALA A O 1
ATOM 3140 N N . ALA A 1 407 ? 17.280 16.556 -33.523 1.00 42.94 407 ALA A N 1
ATOM 3141 C CA . ALA A 1 407 ? 18.121 16.879 -34.674 1.00 42.94 407 ALA A CA 1
ATOM 3142 C C . ALA A 1 407 ? 19.197 17.918 -34.293 1.00 42.94 407 ALA A C 1
ATOM 3144 O O . ALA A 1 407 ? 18.868 19.025 -33.872 1.00 42.94 407 ALA A O 1
ATOM 3145 N N . GLY A 1 408 ? 20.475 17.554 -34.445 1.00 49.28 408 GLY A N 1
ATOM 3146 C CA . GLY A 1 408 ? 21.618 18.431 -34.161 1.00 49.28 408 GLY A CA 1
ATOM 3147 C C . GLY A 1 408 ? 22.270 18.266 -32.782 1.00 49.28 408 GLY A C 1
ATOM 3148 O O . GLY A 1 408 ? 23.230 18.978 -32.500 1.00 49.28 408 GLY A O 1
ATOM 3149 N N . VAL A 1 409 ? 21.807 17.335 -31.940 1.00 52.78 409 VAL A N 1
ATOM 3150 C CA . VAL A 1 409 ? 22.468 16.985 -30.671 1.00 52.78 409 VAL A CA 1
ATOM 3151 C C . VAL A 1 409 ? 23.151 15.625 -30.836 1.00 52.78 409 VAL A C 1
ATOM 3153 O O . VAL A 1 409 ? 22.508 14.658 -31.234 1.00 52.78 409 VAL A O 1
ATOM 3156 N N . TYR A 1 410 ? 24.458 15.539 -30.571 1.00 45.00 410 TYR A N 1
ATOM 3157 C CA . TYR A 1 410 ? 25.154 14.248 -30.501 1.00 45.00 410 TYR A CA 1
ATOM 3158 C C . TYR A 1 410 ? 24.575 13.452 -29.321 1.00 45.00 410 TYR A C 1
ATOM 3160 O O . TYR A 1 410 ? 24.786 13.810 -28.163 1.00 45.00 410 TYR A O 1
ATOM 3168 N N . GLY A 1 411 ? 23.785 12.421 -29.617 1.00 50.78 411 GLY A N 1
ATOM 3169 C CA . GLY A 1 411 ? 23.186 11.528 -28.628 1.00 50.78 411 GLY A CA 1
ATOM 3170 C C . GLY A 1 411 ? 23.954 10.216 -28.546 1.00 50.78 411 GLY A C 1
ATOM 3171 O O . GLY A 1 411 ? 23.563 9.259 -29.201 1.00 50.78 411 GLY A O 1
ATOM 3172 N N . ASP A 1 412 ? 25.016 10.171 -27.739 1.00 50.09 412 ASP A N 1
ATOM 3173 C CA . ASP A 1 412 ? 25.868 8.980 -27.569 1.00 50.09 412 ASP A CA 1
ATOM 3174 C C . ASP A 1 412 ? 25.851 8.443 -26.125 1.00 50.09 412 ASP A C 1
ATOM 3176 O O . ASP A 1 412 ? 26.884 8.069 -25.575 1.00 50.09 412 ASP A O 1
ATOM 3180 N N . TYR A 1 413 ? 24.681 8.381 -25.476 1.00 56.03 413 TYR A N 1
ATOM 3181 C CA . TYR A 1 413 ? 24.574 7.734 -24.162 1.00 56.03 413 TYR A CA 1
ATOM 3182 C C . TYR A 1 413 ? 23.397 6.762 -24.119 1.00 56.03 413 TYR A C 1
ATOM 3184 O O . TYR A 1 413 ? 22.229 7.162 -24.101 1.00 56.03 413 TYR A O 1
ATOM 3192 N N . ALA A 1 414 ? 23.710 5.465 -24.064 1.00 56.25 414 ALA A N 1
ATOM 3193 C CA . ALA A 1 414 ? 22.725 4.437 -23.768 1.00 56.25 414 ALA A CA 1
ATOM 3194 C C . ALA A 1 414 ? 22.198 4.664 -22.345 1.00 56.25 414 ALA A C 1
ATOM 3196 O O . ALA A 1 414 ? 22.895 4.431 -21.358 1.00 56.25 414 ALA A O 1
ATOM 3197 N N . ASN A 1 415 ? 20.944 5.098 -22.233 1.00 70.81 415 ASN A N 1
ATOM 3198 C CA . ASN A 1 415 ? 20.230 5.257 -20.968 1.00 70.81 415 ASN A CA 1
ATOM 3199 C C . ASN A 1 415 ? 19.841 3.907 -20.332 1.00 70.81 415 ASN A C 1
ATOM 3201 O O . ASN A 1 415 ? 18.847 3.855 -19.629 1.00 70.81 415 ASN A O 1
ATOM 3205 N N . GLY A 1 416 ? 20.576 2.823 -20.587 1.00 81.44 416 GLY A N 1
ATOM 3206 C CA . GLY A 1 416 ? 20.233 1.453 -20.191 1.00 81.44 416 GLY A CA 1
ATOM 3207 C C . GLY A 1 416 ? 20.473 1.126 -18.713 1.00 81.44 416 GLY A C 1
ATOM 3208 O O . GLY A 1 416 ? 20.895 1.973 -17.937 1.00 81.44 416 GLY A O 1
ATOM 3209 N N . LEU A 1 417 ? 20.236 -0.114 -18.295 1.00 89.00 417 LEU A N 1
ATOM 3210 C CA . LEU A 1 417 ? 20.474 -0.550 -16.912 1.00 89.00 417 LEU A CA 1
ATOM 3211 C C . LEU A 1 417 ? 21.973 -0.546 -16.564 1.00 89.00 417 LEU A C 1
ATOM 3213 O O . LEU A 1 417 ? 22.812 -0.757 -17.431 1.00 89.00 417 LEU A O 1
ATOM 3217 N N . ASP A 1 418 ? 22.328 -0.345 -15.298 1.00 90.81 418 ASP A N 1
ATOM 3218 C CA . ASP A 1 418 ? 23.725 -0.413 -14.850 1.00 90.81 418 ASP A CA 1
ATOM 3219 C C . ASP A 1 418 ? 24.118 -1.861 -14.539 1.00 90.81 418 ASP A C 1
ATOM 3221 O O . ASP A 1 418 ? 25.203 -2.305 -14.905 1.00 90.81 418 ASP A O 1
ATOM 3225 N N . ASN A 1 419 ? 23.215 -2.619 -13.909 1.00 92.81 419 ASN A N 1
ATOM 3226 C CA . ASN A 1 419 ? 23.454 -4.006 -13.535 1.00 92.81 419 ASN A CA 1
ATOM 3227 C C . ASN A 1 419 ? 22.229 -4.885 -13.800 1.00 92.81 419 ASN A C 1
ATOM 3229 O O . ASN A 1 419 ? 21.093 -4.499 -13.510 1.00 92.81 419 ASN A O 1
ATOM 3233 N N . VAL A 1 420 ? 22.477 -6.107 -14.274 1.00 95.00 420 VAL A N 1
ATOM 3234 C CA . VAL A 1 420 ? 21.468 -7.167 -14.372 1.00 95.00 420 VAL A CA 1
ATOM 3235 C C . VAL A 1 420 ? 22.040 -8.452 -13.791 1.00 95.00 420 VAL A C 1
ATOM 3237 O O . VAL A 1 420 ? 23.101 -8.905 -14.216 1.00 95.00 420 VAL A O 1
ATOM 3240 N N . TYR A 1 421 ? 21.332 -9.047 -12.836 1.00 97.00 421 TYR A N 1
ATOM 3241 C CA . TYR A 1 421 ? 21.736 -10.280 -12.170 1.00 97.00 421 TYR A CA 1
ATOM 3242 C C . TYR A 1 421 ? 20.673 -11.358 -12.361 1.00 97.00 421 TYR A C 1
ATOM 3244 O O . TYR A 1 421 ? 19.486 -11.093 -12.195 1.00 97.00 421 TYR A O 1
ATOM 3252 N N . CYS A 1 422 ? 21.107 -12.583 -12.647 1.00 96.81 422 CYS A N 1
ATOM 3253 C CA . CYS A 1 422 ? 20.272 -13.781 -12.589 1.00 96.81 422 CYS A CA 1
ATOM 3254 C C . CYS A 1 422 ? 20.892 -14.729 -11.565 1.00 96.81 422 CYS A C 1
ATOM 3256 O O . CYS A 1 422 ? 21.974 -15.267 -11.799 1.00 96.81 422 CYS A O 1
ATOM 3258 N N . ILE A 1 423 ? 20.228 -14.912 -10.427 1.00 97.88 423 ILE A N 1
ATOM 3259 C CA . ILE A 1 423 ? 20.711 -15.738 -9.315 1.00 97.88 423 ILE A CA 1
ATOM 3260 C C . ILE A 1 423 ? 19.692 -16.822 -8.958 1.00 97.88 423 ILE A C 1
ATOM 3262 O O . ILE A 1 423 ? 18.553 -16.807 -9.433 1.00 97.88 423 ILE A O 1
ATOM 3266 N N . ASN A 1 424 ? 20.129 -17.789 -8.148 1.00 96.12 424 ASN A N 1
ATOM 3267 C CA . ASN A 1 424 ? 19.291 -18.854 -7.586 1.00 96.12 424 ASN A CA 1
ATOM 3268 C C . ASN A 1 424 ? 18.474 -19.637 -8.633 1.00 96.12 424 ASN A C 1
ATOM 3270 O O . ASN A 1 424 ? 17.331 -20.008 -8.397 1.00 96.12 424 ASN A O 1
ATOM 3274 N N . GLY A 1 425 ? 19.075 -19.895 -9.802 1.00 96.06 425 GLY A N 1
ATOM 3275 C CA . GLY A 1 425 ? 18.460 -20.704 -10.861 1.00 96.06 425 GLY A CA 1
ATOM 3276 C C . GLY A 1 425 ? 17.431 -19.971 -11.727 1.00 96.06 425 GLY A C 1
ATOM 3277 O O . GLY A 1 425 ? 16.642 -20.629 -12.399 1.00 96.06 425 GLY A O 1
ATOM 3278 N N . SER A 1 426 ? 17.434 -18.633 -11.730 1.00 97.50 426 SER A N 1
ATOM 3279 C CA . SER A 1 426 ? 16.524 -17.835 -12.563 1.00 97.50 426 SER A CA 1
ATOM 3280 C C . SER A 1 426 ? 16.602 -18.192 -14.053 1.00 97.50 426 SER A C 1
ATOM 3282 O O . SER A 1 426 ? 17.689 -18.350 -14.610 1.00 97.50 426 SER A O 1
ATOM 3284 N N . SER A 1 427 ? 15.443 -18.245 -14.712 1.00 96.31 427 SER A N 1
ATOM 3285 C CA . SER A 1 427 ? 15.293 -18.543 -16.140 1.00 96.31 427 SER A CA 1
ATOM 3286 C C . SER A 1 427 ? 14.412 -17.488 -16.807 1.00 96.31 427 SER A C 1
ATOM 3288 O O . SER A 1 427 ? 13.203 -17.420 -16.587 1.00 96.31 427 SER A O 1
ATOM 3290 N N . VAL A 1 428 ? 15.029 -16.619 -17.607 1.00 95.69 428 VAL A N 1
ATOM 3291 C CA . VAL A 1 428 ? 14.401 -15.376 -18.070 1.00 95.69 428 VAL A CA 1
ATOM 3292 C C . VAL A 1 428 ? 14.432 -15.282 -19.588 1.00 95.69 428 VAL A C 1
ATOM 3294 O O . VAL A 1 428 ? 15.497 -15.349 -20.200 1.00 95.69 428 VAL A O 1
ATOM 3297 N N . LYS A 1 429 ? 13.262 -15.071 -20.200 1.00 95.06 429 LYS A N 1
ATOM 3298 C CA . LYS A 1 429 ? 13.125 -14.850 -21.645 1.00 95.06 429 LYS A CA 1
ATOM 3299 C C . LYS A 1 429 ? 12.778 -13.394 -21.959 1.00 95.06 429 LYS A C 1
ATOM 3301 O O . LYS A 1 429 ? 11.750 -12.880 -21.528 1.00 95.06 429 LYS A O 1
ATOM 3306 N N . ILE A 1 430 ? 13.600 -12.752 -22.782 1.00 93.81 430 ILE A N 1
ATOM 3307 C CA . ILE A 1 430 ? 13.369 -11.385 -23.265 1.00 93.81 430 ILE A CA 1
ATOM 3308 C C . ILE A 1 430 ? 12.724 -11.477 -24.651 1.00 93.81 430 ILE A C 1
ATOM 3310 O O . ILE A 1 430 ? 13.264 -12.133 -25.540 1.00 93.81 430 ILE A O 1
ATOM 3314 N N . LEU A 1 431 ? 11.539 -10.886 -24.822 1.00 89.94 431 LEU A N 1
ATOM 3315 C CA . LEU A 1 431 ? 10.704 -11.079 -26.018 1.00 89.94 431 LEU A CA 1
ATOM 3316 C C . LEU A 1 431 ? 10.966 -10.079 -27.157 1.00 89.94 431 LEU A C 1
ATOM 3318 O O . LEU A 1 431 ? 10.515 -10.313 -28.276 1.00 89.94 431 LEU A O 1
ATOM 3322 N N . SER A 1 432 ? 11.641 -8.965 -26.881 1.00 82.69 432 SER A N 1
ATOM 3323 C CA . SER A 1 432 ? 11.810 -7.832 -27.805 1.00 82.69 432 SER A CA 1
ATOM 3324 C C . SER A 1 432 ? 13.270 -7.381 -27.893 1.00 82.69 432 SER A C 1
ATOM 3326 O O . SER A 1 432 ? 14.168 -8.220 -27.900 1.00 82.69 432 SER A O 1
ATOM 3328 N N . SER A 1 433 ? 13.507 -6.066 -28.000 1.00 75.06 433 SER A N 1
ATOM 3329 C CA . SER A 1 433 ? 14.821 -5.433 -28.005 1.00 75.06 433 SER A CA 1
ATOM 3330 C C . SER A 1 433 ? 15.767 -6.027 -26.954 1.00 75.06 433 SER A C 1
ATOM 3332 O O . SER A 1 433 ? 15.319 -6.372 -25.855 1.00 75.06 433 SER A O 1
ATOM 3334 N N . PRO A 1 434 ? 17.076 -6.097 -27.254 1.00 83.19 434 PRO A N 1
ATOM 3335 C CA . PRO A 1 434 ? 18.082 -6.441 -26.259 1.00 83.19 434 PRO A CA 1
ATOM 3336 C C . PRO A 1 434 ? 17.972 -5.546 -25.024 1.00 83.19 434 PRO A C 1
ATOM 3338 O O . PRO A 1 434 ? 17.535 -4.398 -25.120 1.00 83.19 434 PRO A O 1
ATOM 3341 N N . ILE A 1 435 ? 18.419 -6.051 -23.876 1.00 85.31 435 ILE A N 1
ATOM 3342 C CA . ILE A 1 435 ? 18.672 -5.183 -22.727 1.00 85.31 435 ILE A CA 1
ATOM 3343 C C . ILE A 1 435 ? 19.868 -4.301 -23.073 1.00 85.31 435 ILE A C 1
ATOM 3345 O O . ILE A 1 435 ? 20.924 -4.798 -23.467 1.00 85.31 435 ILE A O 1
ATOM 3349 N N . TYR A 1 436 ? 19.697 -2.997 -22.905 1.00 85.06 436 TYR A N 1
ATOM 3350 C CA . TYR A 1 436 ? 20.779 -2.037 -23.040 1.00 85.06 436 TYR A CA 1
ATOM 3351 C C . TYR A 1 436 ? 21.417 -1.856 -21.672 1.00 85.06 436 TYR A C 1
ATOM 3353 O O . TYR A 1 436 ? 20.717 -1.615 -20.688 1.00 85.06 436 TYR A O 1
ATOM 3361 N N . LEU A 1 437 ? 22.740 -1.979 -21.618 1.00 86.38 437 LEU A N 1
ATOM 3362 C CA . LEU A 1 437 ? 23.512 -1.600 -20.446 1.00 86.38 437 LEU A CA 1
ATOM 3363 C C . LEU A 1 437 ? 24.019 -0.172 -20.625 1.00 86.38 437 LEU A C 1
ATOM 3365 O O . LEU A 1 437 ? 24.374 0.238 -21.734 1.00 86.38 437 LEU A O 1
ATOM 3369 N N . LYS A 1 438 ? 24.033 0.591 -19.538 1.00 79.06 438 LYS A N 1
ATOM 3370 C CA . LYS A 1 438 ? 24.584 1.937 -19.515 1.00 79.06 438 LYS A CA 1
ATOM 3371 C C . LYS A 1 438 ? 26.074 1.870 -19.838 1.00 79.06 438 LYS A C 1
ATOM 3373 O O . LYS A 1 438 ? 26.841 1.210 -19.139 1.00 79.06 438 LYS A O 1
ATOM 3378 N N . ALA A 1 439 ? 26.486 2.575 -20.883 1.00 65.19 439 ALA A N 1
ATOM 3379 C CA . ALA A 1 439 ? 27.896 2.823 -21.134 1.00 65.19 439 ALA A CA 1
ATOM 3380 C C . ALA A 1 439 ? 28.334 3.987 -20.235 1.00 65.19 439 ALA A C 1
ATOM 3382 O O . ALA A 1 439 ? 27.826 5.100 -20.379 1.00 65.19 439 ALA A O 1
ATOM 3383 N N . ASN A 1 440 ? 29.233 3.728 -19.284 1.00 55.69 440 ASN A N 1
ATOM 3384 C CA . ASN A 1 440 ? 29.925 4.813 -18.592 1.00 55.69 440 ASN A CA 1
ATOM 3385 C C . ASN A 1 440 ? 30.945 5.426 -19.570 1.00 55.69 440 ASN A C 1
ATOM 3387 O O . ASN A 1 440 ? 31.688 4.652 -20.180 1.00 55.69 440 ASN A O 1
ATOM 3391 N N . PRO A 1 441 ? 30.958 6.757 -19.761 1.00 48.38 441 PRO A N 1
ATOM 3392 C CA . PRO A 1 441 ? 31.971 7.424 -20.573 1.00 48.38 441 PRO A CA 1
ATOM 3393 C C . PRO A 1 441 ? 33.384 7.285 -19.999 1.00 48.38 441 PRO A C 1
ATOM 3395 O O . PRO A 1 441 ? 33.519 7.196 -18.754 1.00 48.38 441 PRO A O 1
#

Nearest PDB structures (foldseek):
  3ljy-assembly2_B  TM=2.806E-01  e=8.141E+00  Parabacteroides distasonis ATCC 8503
  5awg-assembly2_F  TM=1.661E-01  e=3.684E+00  Escherichia coli K-12

Solvent-accessible surface area (backbone atoms only — not comparable to full-atom values): 22859 Å² total; per-residue (Å²): 137,84,87,48,71,44,77,71,80,85,90,64,96,76,81,54,80,43,76,54,90,59,87,83,59,68,49,48,81,69,49,69,79,86,87,53,71,43,77,41,52,25,60,56,100,86,47,94,58,62,58,45,70,72,46,77,46,60,52,78,36,76,45,68,37,73,77,64,97,49,75,46,74,50,62,93,80,41,68,20,34,30,59,69,33,33,26,35,92,88,63,54,76,44,48,60,49,41,75,44,76,29,77,51,71,43,48,34,33,55,37,48,10,44,36,28,18,31,23,72,80,61,80,80,89,69,56,73,23,30,89,90,31,28,22,56,41,68,54,64,30,51,56,50,47,50,60,42,55,79,77,45,94,59,75,25,35,28,43,34,37,47,56,70,46,77,46,56,70,76,65,50,64,90,60,48,48,52,67,43,64,57,100,88,38,63,45,26,26,39,25,40,60,63,73,89,38,34,38,37,42,30,35,77,38,66,85,22,39,40,34,40,35,26,61,86,40,27,28,31,44,32,51,56,37,35,36,35,36,32,36,24,23,40,30,38,43,31,49,44,62,33,28,46,38,30,37,72,38,36,41,36,28,31,69,51,18,38,53,46,64,88,75,22,47,40,28,40,35,31,46,61,38,71,36,58,72,33,46,37,39,34,24,20,30,56,28,56,29,37,38,32,27,19,67,79,46,74,32,36,38,36,37,38,28,25,61,60,77,36,70,14,35,31,45,33,39,30,34,45,49,29,57,26,43,25,38,35,44,36,39,28,32,17,20,39,34,45,31,41,25,64,24,38,78,71,50,81,53,62,20,32,24,44,36,38,40,38,34,42,40,54,46,46,50,32,43,26,41,45,67,61,101,63,42,86,48,70,34,55,73,69,36,45,36,35,42,34,31,45,48,20,69,51,58,34,33,42,46,83,59,72,37,30,82,55,93,93,46,92,48,88,43,51,51,31,40,67,41,79,45,73,36,77,81,36,45,79,46,73,75,53,55,77,87,52,58,40,64,79,132

Foldseek 3Di:
DDWDWDWDDPPDPDIDTDTPPDPDDFFDFRADPPQDTDHGWDDDPPHPDTFADKDKDAAQDKDFAADDQDWAFCPPNAAIKGWDFWAWPVGDTDHHLDTDGHHHITMITTFIAGAFEEDLPADPVDAPRTPVRHHNAPQVSLVSLLVVCVPDPGQEHEYEYEAEDEHELVDCVVPQWDFDDDPPAGSAETEGDDSVHEYEYAYPALPHEYEYDDLRHYQEYEYPEAYEYARYEYEYNYVAAHEDEAEAYEYEYALSYEYDPPHYFYEYEDAHYPHQEYEYEAAAYEHQEYEEAYDPEEHEYEYEYHSLPGAYHYAYYEYQQYAHEYEYHYEHNEHEYAEAEDFHQDADHATAYEHEYEYAYYYYAEYELYNDQAHADPNCLNYAAEYEYEPAEDEYEYDFHFYQPDPPGPGDWGSFHQYYYYDDPYHYYYDYDDGDHTDDD